Protein AF-0000000075416261 (afdb_homodimer)

Solvent-accessible surface area (backbone atoms only — not comparable to full-atom values): 32348 Å² total; per-residue (Å²): 136,83,80,77,80,77,76,77,76,79,74,80,74,79,80,67,82,67,72,79,66,88,50,68,46,87,37,44,44,43,69,75,92,77,68,68,46,73,50,72,40,63,25,55,95,66,36,44,30,29,34,42,36,33,53,49,78,76,33,46,28,42,35,48,34,44,34,78,58,42,29,42,69,74,46,44,66,59,70,69,29,65,66,53,38,72,66,22,11,41,36,34,37,20,54,70,18,21,61,80,13,37,59,70,81,54,58,84,69,37,43,52,66,46,49,8,41,30,50,50,34,53,50,52,65,66,51,69,78,50,96,49,54,34,30,42,35,14,27,25,53,12,27,50,29,51,52,41,25,49,69,76,35,73,85,61,85,64,55,30,38,36,42,34,46,45,53,54,47,56,86,57,64,79,72,52,68,64,24,59,69,25,40,54,45,59,44,34,69,46,22,40,53,9,47,55,54,48,58,62,39,30,42,57,62,72,58,10,71,65,42,46,20,28,49,44,12,34,34,58,49,43,38,64,31,40,49,44,35,80,72,55,84,54,76,40,58,68,61,54,42,68,56,81,53,48,31,39,37,43,37,30,67,45,22,69,73,50,59,65,68,57,50,53,51,54,54,64,52,34,87,69,47,48,78,47,72,39,72,85,20,8,50,38,45,61,72,72,38,37,69,61,42,53,50,52,51,52,55,54,60,71,70,100,139,83,79,78,79,75,77,78,77,79,74,80,73,78,81,66,83,67,72,80,66,87,52,69,43,88,35,45,43,44,68,74,91,76,67,67,44,72,50,72,39,65,24,55,96,66,36,44,29,30,34,41,35,32,52,51,78,75,32,46,30,42,35,49,34,44,34,80,58,43,29,42,72,74,46,43,67,60,70,70,29,67,64,54,38,72,66,22,11,40,34,33,36,21,52,69,18,21,62,81,12,37,59,70,81,54,57,85,68,37,43,52,65,46,50,8,40,30,51,51,34,53,51,54,64,67,51,68,79,49,96,50,53,35,30,43,33,14,26,24,54,12,27,50,28,49,51,41,24,50,69,76,36,73,84,59,84,62,54,29,39,35,42,33,46,45,53,54,49,56,85,57,64,79,70,51,67,62,25,58,69,25,40,55,44,61,45,34,70,47,22,40,52,9,47,54,54,48,58,61,40,29,42,57,60,72,56,10,71,66,43,48,20,26,49,44,13,35,33,58,49,44,38,63,33,39,48,44,35,80,72,57,84,55,77,38,60,69,62,55,43,66,57,81,52,49,33,38,38,42,36,31,68,46,23,69,73,50,60,66,68,55,50,52,51,53,53,64,52,34,88,69,47,47,78,46,73,40,74,84,22,8,52,37,45,62,71,73,38,37,69,61,44,51,50,52,51,49,54,54,58,71,71,100

Radius of gyration: 26.53 Å; Cα contacts (8 Å, |Δi|>4): 1275; chains: 2; bounding box: 46×125×59 Å

Foldseek 3Di:
DPPPPPPPPPPPPPPPPDPLPPDDFDDDPDDDPPAKDWDWWQFPPRWTKIKIKAADLQEEEEEEDDAQLAAQCLLRLQVPPPVNRHHHIYMYIGFAQFDPIHHDPDLVCAELLRLLRRVVRVLCVSPVPDDYAYEYEAAAVRVSSPLSNCVVCVVDDHAEYEYAQYFQWLPQQVQQPPLLVQCLDDDPVSNLVSVLSVLQQAWLDGDDPVVSVVSSVRSVSGDSSNSCNSVDGDHRLVVLLVDDHEYEYEAEPSARRDDPVRSVVSQVSYDRYHYDYDYRTYSCCCVSVVVVVSVVVVVVSVVD/DPPPPPPPPPPPPPPPPPPLPDDDFDDDPDDDPPAKDWDWWQFPPRWTKIKIKAADLQEEEEEEDDAQLAAQCLLRLQVPDPVNRHHHIYMYIGFAQFDPIHHDPDLVCAELLRLLRRVVRVLCVSPVPDDYAYEYEAAAVRVSSPLSNCVVCVVDDHAEYEYAQYFQWLPQQVQQPPLLVQCLDDDPVSNLVSVLSVLQQAWLDGDDPVVSVVSSVRSVSGDSSNSCNSVDGDHRLVVLLVDDHEYEYEAEPSASRDDPVRSVVSQVSYDRYHYDYHYRTYSCCCVSVVVVVSVVVCVVSVVD

Organism: Rhizophagus irregularis (strain DAOM 181602 / DAOM 197198 / MUCL 43194) (NCBI:txid747089)

Structure (mmCIF, N/CA/C/O backbone):
data_AF-0000000075416261-model_v1
#
loop_
_entity.id
_entity.type
_entity.pdbx_description
1 polymer 'Alpha/Beta hydrolase protein'
#
loop_
_atom_site.group_PDB
_atom_site.id
_atom_site.type_symbol
_atom_site.label_atom_id
_atom_site.label_alt_id
_atom_site.label_comp_id
_atom_site.label_asym_id
_atom_site.label_entity_id
_atom_site.label_seq_id
_atom_site.pdbx_PDB_ins_code
_atom_site.Cartn_x
_atom_site.Cartn_y
_atom_site.Cartn_z
_atom_site.occupancy
_atom_site.B_iso_or_equiv
_atom_site.auth_seq_id
_atom_site.auth_comp_id
_atom_site.auth_asym_id
_atom_site.auth_atom_id
_atom_site.pdbx_PDB_model_num
ATOM 1 N N . MET A 1 1 ? -9.945 -64.188 7.629 1 29.45 1 MET A N 1
ATOM 2 C CA . MET A 1 1 ? -9.664 -63.25 8.727 1 29.45 1 MET A CA 1
ATOM 3 C C . MET A 1 1 ? -8.5 -62.344 8.367 1 29.45 1 MET A C 1
ATOM 5 O O . MET A 1 1 ? -7.336 -62.688 8.578 1 29.45 1 MET A O 1
ATOM 9 N N . ASN A 1 2 ? -8.523 -61.594 7.219 1 24.92 2 ASN A N 1
ATOM 10 C CA . ASN A 1 2 ? -7.562 -60.75 6.52 1 24.92 2 ASN A CA 1
ATOM 11 C C . ASN A 1 2 ? -7.164 -59.562 7.359 1 24.92 2 ASN A C 1
ATOM 13 O O . ASN A 1 2 ? -8.008 -58.719 7.688 1 24.92 2 ASN A O 1
ATOM 17 N N . LEU A 1 3 ? -6.094 -59.625 8.234 1 29.92 3 LEU A N 1
ATOM 18 C CA . LEU A 1 3 ? -5.484 -58.625 9.094 1 29.92 3 LEU A CA 1
ATOM 19 C C . LEU A 1 3 ? -5.125 -57.375 8.305 1 29.92 3 LEU A C 1
ATOM 21 O O . LEU A 1 3 ? -4.328 -57.438 7.367 1 29.92 3 LEU A O 1
ATOM 25 N N . ILE A 1 4 ? -6.027 -56.406 8.195 1 34.44 4 ILE A N 1
ATOM 26 C CA . ILE A 1 4 ? -5.863 -55.062 7.656 1 34.44 4 ILE A CA 1
ATOM 27 C C . ILE A 1 4 ? -4.621 -54.406 8.266 1 34.44 4 ILE A C 1
ATOM 29 O O . ILE A 1 4 ? -4.543 -54.219 9.484 1 34.44 4 ILE A O 1
ATOM 33 N N . LYS A 1 5 ? -3.504 -54.562 7.664 1 36.97 5 LYS A N 1
ATOM 34 C CA . LYS A 1 5 ? -2.24 -53.906 7.988 1 36.97 5 LYS A CA 1
ATOM 35 C C . LYS A 1 5 ? -2.42 -52.406 8.094 1 36.97 5 LYS A C 1
ATOM 37 O O . LYS A 1 5 ? -2.695 -51.719 7.094 1 36.97 5 LYS A O 1
ATOM 42 N N . SER A 1 6 ? -2.926 -51.781 9.195 1 32.12 6 SER A N 1
ATOM 43 C CA . SER A 1 6 ? -2.979 -50.375 9.531 1 32.12 6 SER A CA 1
ATOM 44 C C . SER A 1 6 ? -1.604 -49.719 9.406 1 32.12 6 SER A C 1
ATOM 46 O O . SER A 1 6 ? -0.688 -50.062 10.164 1 32.12 6 SER A O 1
ATOM 48 N N . ILE A 1 7 ? -1.118 -49.469 8.242 1 31.2 7 ILE A N 1
ATOM 49 C CA . ILE A 1 7 ? 0.097 -48.688 8.07 1 31.2 7 ILE A CA 1
ATOM 50 C C . ILE A 1 7 ? -0.026 -47.375 8.836 1 31.2 7 ILE A C 1
ATOM 52 O O . ILE A 1 7 ? -0.906 -46.562 8.547 1 31.2 7 ILE A O 1
ATOM 56 N N . LEU A 1 8 ? 0.405 -47.281 10.07 1 30.8 8 LEU A N 1
ATOM 57 C CA . LEU A 1 8 ? 0.64 -46.094 10.875 1 30.8 8 LEU A CA 1
ATOM 58 C C . LEU A 1 8 ? 1.559 -45.125 10.148 1 30.8 8 LEU A C 1
ATOM 60 O O . LEU A 1 8 ? 2.734 -45.406 9.93 1 30.8 8 LEU A O 1
ATOM 64 N N . ILE A 1 9 ? 1.074 -44.406 9.164 1 30.81 9 ILE A N 1
ATOM 65 C CA . ILE A 1 9 ? 1.843 -43.312 8.602 1 30.81 9 ILE A CA 1
ATOM 66 C C . ILE A 1 9 ? 2.275 -42.375 9.711 1 30.81 9 ILE A C 1
ATOM 68 O O . ILE A 1 9 ? 1.435 -41.812 10.43 1 30.81 9 ILE A O 1
ATOM 72 N N . PHE A 1 10 ? 3.408 -42.531 10.312 1 32.06 10 PHE A N 1
ATOM 73 C CA . PHE A 1 10 ? 4.094 -41.594 11.219 1 32.06 10 PHE A CA 1
ATOM 74 C C . PHE A 1 10 ? 4.219 -40.219 10.594 1 32.06 10 PHE A C 1
ATOM 76 O O . PHE A 1 10 ? 4.992 -40.031 9.656 1 32.06 10 PHE A O 1
ATOM 83 N N . ILE A 1 11 ? 3.184 -39.5 10.625 1 33.56 11 ILE A N 1
ATOM 84 C CA . ILE A 1 11 ? 3.27 -38.062 10.297 1 33.56 11 ILE A CA 1
ATOM 85 C C . ILE A 1 11 ? 4.117 -37.344 11.336 1 33.56 11 ILE A C 1
ATOM 87 O O . ILE A 1 11 ? 3.74 -37.281 12.508 1 33.56 11 ILE A O 1
ATOM 91 N N . LEU A 1 12 ? 5.348 -37.375 11.203 1 32.06 12 LEU A N 1
ATOM 92 C CA . LEU A 1 12 ? 6.23 -36.531 12.016 1 32.06 12 LEU A CA 1
ATOM 93 C C . LEU A 1 12 ? 5.902 -35.062 11.836 1 32.06 12 LEU A C 1
ATOM 95 O O . LEU A 1 12 ? 6.227 -34.469 10.805 1 32.06 12 LEU A O 1
ATOM 99 N N . ALA A 1 13 ? 4.91 -34.656 12.523 1 34.19 13 ALA A N 1
ATOM 100 C CA . ALA A 1 13 ? 4.621 -33.219 12.594 1 34.19 13 ALA A CA 1
ATOM 101 C C . ALA A 1 13 ? 5.629 -32.5 13.492 1 34.19 13 ALA A C 1
ATOM 103 O O . ALA A 1 13 ? 5.691 -32.75 14.695 1 34.19 13 ALA A O 1
ATOM 104 N N . CYS A 1 14 ? 6.762 -32.125 13.094 1 33.88 14 CYS A N 1
ATOM 105 C CA . CYS A 1 14 ? 7.629 -31.219 13.836 1 33.88 14 CYS A CA 1
ATOM 106 C C . CYS A 1 14 ? 6.941 -29.875 14.086 1 33.88 14 CYS A C 1
ATOM 108 O O . CYS A 1 14 ? 6.633 -29.156 13.141 1 33.88 14 CYS A O 1
ATOM 110 N N . LEU A 1 15 ? 6.402 -29.766 15.305 1 35.34 15 LEU A N 1
ATOM 111 C CA . LEU A 1 15 ? 5.816 -28.516 15.781 1 35.34 15 LEU A CA 1
ATOM 112 C C . LEU A 1 15 ? 6.902 -27.484 16.078 1 35.34 15 LEU A C 1
ATOM 114 O O . LEU A 1 15 ? 7.578 -27.562 17.094 1 35.34 15 LEU A O 1
ATOM 118 N N . ASN A 1 16 ? 7.562 -26.953 15.195 1 33.19 16 ASN A N 1
ATOM 119 C CA . ASN A 1 16 ? 8.43 -25.812 15.477 1 33.19 16 ASN A CA 1
ATOM 120 C C . ASN A 1 16 ? 7.625 -24.562 15.812 1 33.19 16 ASN A C 1
ATOM 122 O O . ASN A 1 16 ? 6.809 -24.109 15.008 1 33.19 16 ASN A O 1
ATOM 126 N N . VAL A 1 17 ? 7.562 -24.328 17.109 1 36.84 17 VAL A N 1
ATOM 127 C CA . VAL A 1 17 ? 7.039 -23.047 17.578 1 36.84 17 VAL A CA 1
ATOM 128 C C . VAL A 1 17 ? 7.945 -21.922 17.094 1 36.84 17 VAL A C 1
ATOM 130 O O . VAL A 1 17 ? 9.086 -21.781 17.547 1 36.84 17 VAL A O 1
ATOM 133 N N . SER A 1 18 ? 7.91 -21.469 15.961 1 35.25 18 SER A N 1
ATOM 134 C CA . SER A 1 18 ? 8.711 -20.312 15.531 1 35.25 18 SER A CA 1
ATOM 135 C C . SER A 1 18 ? 8.125 -19.016 16.047 1 35.25 18 SER A C 1
ATOM 137 O O . SER A 1 18 ? 6.953 -18.719 15.805 1 35.25 18 SER A O 1
ATOM 139 N N . ALA A 1 19 ? 8.719 -18.469 17.141 1 39.69 19 ALA A N 1
ATOM 140 C CA . ALA A 1 19 ? 8.477 -17.047 17.406 1 39.69 19 ALA A CA 1
ATOM 141 C C . ALA A 1 19 ? 8.422 -16.25 16.109 1 39.69 19 ALA A C 1
ATOM 143 O O . ALA A 1 19 ? 9.305 -16.391 15.258 1 39.69 19 ALA A O 1
ATOM 144 N N . VAL A 1 20 ? 7.301 -15.828 15.898 1 45.62 20 VAL A N 1
ATOM 145 C CA . VAL A 1 20 ? 7.184 -14.953 14.734 1 45.62 20 VAL A CA 1
ATOM 146 C C . VAL A 1 20 ? 8.336 -13.953 14.727 1 45.62 20 VAL A C 1
ATOM 148 O O . VAL A 1 20 ? 8.438 -13.102 15.609 1 45.62 20 VAL A O 1
ATOM 151 N N . ILE A 1 21 ? 9.523 -14.359 14.312 1 48.69 21 ILE A N 1
ATOM 152 C CA . ILE A 1 21 ? 10.625 -13.43 14.086 1 48.69 21 ILE A CA 1
ATOM 153 C C . ILE A 1 21 ? 10.141 -12.258 13.227 1 48.69 21 ILE A C 1
ATOM 155 O O . ILE A 1 21 ? 9.445 -12.453 12.227 1 48.69 21 ILE A O 1
ATOM 159 N N . ALA A 1 22 ? 10.273 -11.078 13.805 1 53.5 22 ALA A N 1
ATOM 160 C CA . ALA A 1 22 ? 10.016 -9.82 13.109 1 53.5 22 ALA A CA 1
ATOM 161 C C . ALA A 1 22 ? 10.695 -9.797 11.742 1 53.5 22 ALA A C 1
ATOM 163 O O . ALA A 1 22 ? 11.906 -10.016 11.648 1 53.5 22 ALA A O 1
ATOM 164 N N . VAL A 1 23 ? 9.961 -10.086 10.695 1 64.69 23 VAL A N 1
ATOM 165 C CA . VAL A 1 23 ? 10.508 -10.023 9.336 1 64.69 23 VAL A CA 1
ATOM 166 C C . VAL A 1 23 ? 10.25 -8.641 8.742 1 64.69 23 VAL A C 1
ATOM 168 O O . VAL A 1 23 ? 9.141 -8.109 8.844 1 64.69 23 VAL A O 1
ATOM 171 N N . LYS A 1 24 ? 11.383 -7.906 8.484 1 73.88 24 LYS A N 1
ATOM 172 C CA . LYS A 1 24 ? 11.32 -6.668 7.715 1 73.88 24 LYS A CA 1
ATOM 173 C C . LYS A 1 24 ? 11.656 -6.914 6.25 1 73.88 24 LYS A C 1
ATOM 175 O O . LYS A 1 24 ? 12.555 -7.695 5.934 1 73.88 24 LYS A O 1
ATOM 180 N N . VAL A 1 25 ? 10.82 -6.414 5.43 1 70.81 25 VAL A N 1
ATOM 181 C CA . VAL A 1 25 ? 11.102 -6.438 4 1 70.81 25 VAL A CA 1
ATOM 182 C C . VAL A 1 25 ? 11.5 -5.043 3.525 1 70.81 25 VAL A C 1
ATOM 184 O O . VAL A 1 25 ? 10.883 -4.051 3.914 1 70.81 25 VAL A O 1
ATOM 187 N N . PRO A 1 26 ? 12.586 -4.969 2.85 1 69.88 26 PRO A N 1
ATOM 188 C CA . PRO A 1 26 ? 12.992 -3.65 2.355 1 69.88 26 PRO A CA 1
ATOM 189 C C . PRO A 1 26 ? 11.969 -3.035 1.399 1 69.88 26 PRO A C 1
ATOM 191 O O . PRO A 1 26 ? 11.367 -3.75 0.597 1 69.88 26 PRO A O 1
ATOM 194 N N . PHE A 1 27 ? 11.695 -1.777 1.65 1 77.69 27 PHE A N 1
ATOM 195 C CA . PHE A 1 27 ? 10.859 -1.023 0.725 1 77.69 27 PHE A CA 1
ATOM 196 C C . PHE A 1 27 ? 11.641 0.127 0.102 1 77.69 27 PHE A C 1
ATOM 198 O O . PHE A 1 27 ? 12.078 1.04 0.805 1 77.69 27 PHE A O 1
ATOM 205 N N . ASP A 1 28 ? 11.875 -0.008 -1.204 1 84.31 28 ASP A N 1
ATOM 206 C CA . ASP A 1 28 ? 12.617 1.021 -1.922 1 84.31 28 ASP A CA 1
ATOM 207 C C . ASP A 1 28 ? 11.711 2.189 -2.303 1 84.31 28 ASP A C 1
ATOM 209 O O . ASP A 1 28 ? 10.617 1.988 -2.832 1 84.31 28 ASP A O 1
ATOM 213 N N . VAL A 1 29 ? 12.195 3.354 -2.07 1 89.31 29 VAL A N 1
ATOM 214 C CA . VAL A 1 29 ? 11.438 4.547 -2.436 1 89.31 29 VAL A CA 1
ATOM 215 C C . VAL A 1 29 ? 11.406 4.695 -3.955 1 89.31 29 VAL A C 1
ATOM 217 O O . VAL A 1 29 ? 10.359 4.977 -4.539 1 89.31 29 VAL A O 1
ATOM 220 N N . TYR A 1 30 ? 12.578 4.469 -4.555 1 90.88 30 TYR A N 1
ATOM 221 C CA . TYR A 1 30 ? 12.711 4.504 -6.004 1 90.88 30 TYR A CA 1
ATOM 222 C C . TYR A 1 30 ? 13.008 3.115 -6.559 1 90.88 30 TYR A C 1
ATOM 224 O O . TYR A 1 30 ? 13.453 2.23 -5.824 1 90.88 30 TYR A O 1
ATOM 232 N N . PRO A 1 31 ? 12.68 2.91 -7.848 1 88.38 31 PRO A N 1
ATOM 233 C CA . PRO A 1 31 ? 13.031 1.609 -8.43 1 88.38 31 PRO A CA 1
ATOM 234 C C . PRO A 1 31 ? 14.492 1.235 -8.195 1 88.38 31 PRO A C 1
ATOM 236 O O . PRO A 1 31 ? 15.391 2.018 -8.516 1 88.38 31 PRO A O 1
ATOM 239 N N . PRO A 1 32 ? 14.68 0.056 -7.617 1 82.75 32 PRO A N 1
ATOM 240 C CA . PRO A 1 32 ? 16.047 -0.337 -7.293 1 82.75 32 PRO A CA 1
ATOM 241 C C . PRO A 1 32 ? 16.859 -0.722 -8.531 1 82.75 32 PRO A C 1
ATOM 243 O O . PRO A 1 32 ? 16.297 -1.177 -9.523 1 82.75 32 PRO A O 1
ATOM 246 N N . ASN A 1 33 ? 18.125 -0.409 -8.438 1 87.75 33 ASN A N 1
ATOM 247 C CA . ASN A 1 33 ? 19.062 -0.972 -9.414 1 87.75 33 ASN A CA 1
ATOM 248 C C . ASN A 1 33 ? 19.656 -2.285 -8.914 1 87.75 33 ASN A C 1
ATOM 250 O O . ASN A 1 33 ? 20.844 -2.346 -8.586 1 87.75 33 ASN A O 1
ATOM 254 N N . ASP A 1 34 ? 18.859 -3.318 -8.969 1 89.31 34 ASP A N 1
ATOM 255 C CA . ASP A 1 34 ? 19.266 -4.559 -8.312 1 89.31 34 ASP A CA 1
ATOM 256 C C . ASP A 1 34 ? 19.406 -5.695 -9.328 1 89.31 34 ASP A C 1
ATOM 258 O O . ASP A 1 34 ? 19.375 -6.871 -8.953 1 89.31 34 ASP A O 1
ATOM 262 N N . GLY A 1 35 ? 19.422 -5.316 -10.586 1 93.44 35 GLY A N 1
ATOM 263 C CA . GLY A 1 35 ? 19.578 -6.32 -11.625 1 93.44 35 GLY A CA 1
ATOM 264 C C . GLY A 1 35 ? 18.266 -6.801 -12.195 1 93.44 35 GLY A C 1
ATOM 265 O O . GLY A 1 35 ? 18.234 -7.621 -13.117 1 93.44 35 GLY A O 1
ATOM 266 N N . THR A 1 36 ? 17.188 -6.281 -11.711 1 95.75 36 THR A N 1
ATOM 267 C CA . THR A 1 36 ? 15.883 -6.645 -12.25 1 95.75 36 THR A CA 1
ATOM 268 C C . THR A 1 36 ? 15.719 -6.125 -13.68 1 95.75 36 THR A C 1
ATOM 270 O O . THR A 1 36 ? 15.969 -4.945 -13.945 1 95.75 36 THR A O 1
ATOM 273 N N . LYS A 1 37 ? 15.422 -6.996 -14.547 1 96.38 37 LYS A N 1
ATOM 274 C CA . LYS A 1 37 ? 15.016 -6.637 -15.898 1 96.38 37 LYS A CA 1
ATOM 275 C C . LYS A 1 37 ? 13.5 -6.703 -16.062 1 96.38 37 LYS A C 1
ATOM 277 O O . LYS A 1 37 ? 12.875 -7.711 -15.719 1 96.38 37 LYS A O 1
ATOM 282 N N . SER A 1 38 ? 12.961 -5.676 -16.578 1 97.44 38 SER A N 1
ATOM 283 C CA . SER A 1 38 ? 11.516 -5.617 -16.781 1 97.44 38 SER A CA 1
ATOM 284 C C . SER A 1 38 ? 11.164 -5.438 -18.25 1 97.44 38 SER A C 1
ATOM 286 O O . SER A 1 38 ? 11.852 -4.719 -18.969 1 97.44 38 SER A O 1
ATOM 288 N N . TYR A 1 39 ? 10.133 -6.113 -18.672 1 98 39 TYR A N 1
ATOM 289 C CA . TYR A 1 39 ? 9.695 -6.008 -20.047 1 98 39 TYR A CA 1
ATOM 290 C C . TYR A 1 39 ? 8.25 -6.473 -20.203 1 98 39 TYR A C 1
ATOM 292 O O . TYR A 1 39 ? 7.645 -6.965 -19.25 1 98 39 TYR A O 1
ATOM 300 N N . TYR A 1 40 ? 7.676 -6.27 -21.328 1 98.56 40 TYR A N 1
ATOM 301 C CA . TYR A 1 40 ? 6.34 -6.746 -21.672 1 98.56 40 TYR A CA 1
ATOM 302 C C . TYR A 1 40 ? 6.406 -7.934 -22.609 1 98.56 40 TYR A C 1
ATOM 304 O O . TYR A 1 40 ? 7.273 -7.992 -23.484 1 98.56 40 TYR A O 1
ATOM 312 N N . VAL A 1 41 ? 5.547 -8.852 -22.438 1 98.25 41 VAL A N 1
ATOM 313 C CA . VAL A 1 41 ? 5.32 -9.953 -23.359 1 98.25 41 VAL A CA 1
ATOM 314 C C . VAL A 1 41 ? 3.895 -9.883 -23.906 1 98.25 41 VAL A C 1
ATOM 316 O O . VAL A 1 41 ? 2.979 -9.438 -23.219 1 98.25 41 VAL A O 1
ATOM 319 N N . LYS A 1 42 ? 3.746 -10.297 -25.156 1 98.31 42 LYS A N 1
ATOM 320 C CA . LYS A 1 42 ? 2.41 -10.344 -25.734 1 98.31 42 LYS A CA 1
ATOM 321 C C . LYS A 1 42 ? 1.656 -11.594 -25.297 1 98.31 42 LYS A C 1
ATOM 323 O O . LYS A 1 42 ? 2.035 -12.711 -25.656 1 98.31 42 LYS A O 1
ATOM 328 N N . GLY A 1 43 ? 0.665 -11.344 -24.5 1 98 43 GLY A N 1
ATOM 329 C CA . GLY A 1 43 ? -0.176 -12.445 -24.062 1 98 43 GLY A CA 1
ATOM 330 C C . GLY A 1 43 ? -1.304 -12.766 -25.031 1 98 43 GLY A C 1
ATOM 331 O O . GLY A 1 43 ? -1.209 -12.461 -26.219 1 98 43 GLY A O 1
ATOM 332 N N . GLU A 1 44 ? -2.27 -13.438 -24.453 1 97.06 44 GLU A N 1
ATOM 333 C CA . GLU A 1 44 ? -3.422 -13.828 -25.266 1 97.06 44 GLU A CA 1
ATOM 334 C C . GLU A 1 44 ? -4.164 -12.602 -25.797 1 97.06 44 GLU A C 1
ATOM 336 O O . GLU A 1 44 ? -4.344 -11.617 -25.062 1 97.06 44 GLU A O 1
ATOM 341 N N . ASN A 1 45 ? -4.527 -12.656 -27.125 1 96.44 45 ASN A N 1
ATOM 342 C CA . ASN A 1 45 ? -5.273 -11.609 -27.812 1 96.44 45 ASN A CA 1
ATOM 343 C C . ASN A 1 45 ? -4.512 -10.289 -27.812 1 96.44 45 ASN A C 1
ATOM 345 O O . ASN A 1 45 ? -5.121 -9.219 -27.75 1 96.44 45 ASN A O 1
ATOM 349 N N . GLY A 1 46 ? -3.244 -10.328 -27.625 1 96.69 46 GLY A N 1
ATOM 350 C CA . GLY A 1 46 ? -2.404 -9.156 -27.812 1 96.69 46 GLY A CA 1
ATOM 351 C C . GLY A 1 46 ? -2.236 -8.344 -26.547 1 96.69 46 GLY A C 1
ATOM 352 O O . GLY A 1 46 ? -1.621 -7.273 -26.562 1 96.69 46 GLY A O 1
ATOM 353 N N . VAL A 1 47 ? -2.729 -8.805 -25.5 1 97.56 47 VAL A N 1
ATOM 354 C CA . VAL A 1 47 ? -2.615 -8.102 -24.234 1 97.56 47 VAL A CA 1
ATOM 355 C C . VAL A 1 47 ? -1.153 -8.062 -23.797 1 97.56 47 VAL A C 1
ATOM 357 O O . VAL A 1 47 ? -0.439 -9.062 -23.891 1 97.56 47 VAL A O 1
ATOM 360 N N . LYS A 1 48 ? -0.697 -6.859 -23.328 1 98.62 48 LYS A N 1
ATOM 361 C CA . LYS A 1 48 ? 0.67 -6.738 -22.828 1 98.62 48 LYS A CA 1
ATOM 362 C C . LYS A 1 48 ? 0.768 -7.188 -21.375 1 98.62 48 LYS A C 1
ATOM 364 O O . LYS A 1 48 ? 0.111 -6.617 -20.5 1 98.62 48 LYS A O 1
ATOM 369 N N . ILE A 1 49 ? 1.581 -8.172 -21.125 1 98.88 49 ILE A N 1
ATOM 370 C CA . ILE A 1 49 ? 1.823 -8.719 -19.781 1 98.88 49 ILE A CA 1
ATOM 371 C C . ILE A 1 49 ? 3.174 -8.227 -19.266 1 98.88 49 ILE A C 1
ATOM 373 O O . ILE A 1 49 ? 4.203 -8.43 -19.922 1 98.88 49 ILE A O 1
ATOM 377 N N . PHE A 1 50 ? 3.18 -7.598 -18.094 1 98.88 50 PHE A N 1
ATOM 378 C CA . PHE A 1 50 ? 4.398 -7.039 -17.516 1 98.88 50 PHE A CA 1
ATOM 379 C C . PHE A 1 50 ? 5.16 -8.102 -16.734 1 98.88 50 PHE A C 1
ATOM 381 O O . PHE A 1 50 ? 4.602 -8.742 -15.844 1 98.88 50 PHE A O 1
ATOM 388 N N . VAL A 1 51 ? 6.488 -8.242 -17.047 1 98.69 51 VAL A N 1
ATOM 389 C CA . VAL A 1 51 ? 7.309 -9.32 -16.5 1 98.69 51 VAL A CA 1
ATOM 390 C C . VAL A 1 51 ? 8.586 -8.742 -15.891 1 98.69 51 VAL A C 1
ATOM 392 O O . VAL A 1 51 ? 9.18 -7.82 -16.453 1 98.69 51 VAL A O 1
ATOM 395 N N . ASP A 1 52 ? 8.922 -9.266 -14.695 1 98.06 52 ASP A N 1
ATOM 396 C CA . ASP A 1 52 ? 10.234 -9.039 -14.109 1 98.06 52 ASP A CA 1
ATOM 397 C C . ASP A 1 52 ? 11.086 -10.305 -14.148 1 98.06 52 ASP A C 1
ATOM 399 O O . ASP A 1 52 ? 10.57 -11.406 -13.93 1 98.06 52 ASP A O 1
ATOM 403 N N . GLU A 1 53 ? 12.344 -10.148 -14.375 1 96.62 53 GLU A N 1
ATOM 404 C CA . GLU A 1 53 ? 13.312 -11.234 -14.328 1 96.62 53 GLU A CA 1
ATOM 405 C C . GLU A 1 53 ? 14.57 -10.82 -13.57 1 96.62 53 GLU A C 1
ATOM 407 O O . GLU A 1 53 ? 15 -9.672 -13.648 1 96.62 53 GLU A O 1
ATOM 412 N N . LYS A 1 54 ? 15.086 -11.766 -12.906 1 96.06 54 LYS A N 1
ATOM 413 C CA . LYS A 1 54 ? 16.297 -11.492 -12.133 1 96.06 54 LYS A CA 1
ATOM 414 C C . LYS A 1 54 ? 17.109 -12.766 -11.914 1 96.06 54 LYS A C 1
ATOM 416 O O . LYS A 1 54 ? 16.547 -13.867 -11.945 1 96.06 54 LYS A O 1
ATOM 421 N N . GLY A 1 55 ? 18.438 -12.625 -11.688 1 95.38 55 GLY A N 1
ATOM 422 C CA . GLY A 1 55 ? 19.312 -13.773 -11.508 1 95.38 55 GLY A CA 1
ATOM 423 C C . GLY A 1 55 ? 19.859 -14.312 -12.82 1 95.38 55 GLY A C 1
ATOM 424 O O . GLY A 1 55 ? 19.625 -13.734 -13.883 1 95.38 55 GLY A O 1
ATOM 425 N N . ASP A 1 56 ? 20.688 -15.367 -12.766 1 94.38 56 ASP A N 1
ATOM 426 C CA . ASP A 1 56 ? 21.344 -15.984 -13.914 1 94.38 56 ASP A CA 1
ATOM 427 C C . ASP A 1 56 ? 20.344 -16.766 -14.758 1 94.38 56 ASP A C 1
ATOM 429 O O . ASP A 1 56 ? 19.812 -17.797 -14.32 1 94.38 56 ASP A O 1
ATOM 433 N N . PRO A 1 57 ? 20.125 -16.359 -15.969 1 93.5 57 PRO A N 1
ATOM 434 C CA . PRO A 1 57 ? 19.094 -17 -16.797 1 93.5 57 PRO A CA 1
ATOM 435 C C . PRO A 1 57 ? 19.469 -18.422 -17.219 1 93.5 57 PRO A C 1
ATOM 437 O O . PRO A 1 57 ? 18.641 -19.125 -17.797 1 93.5 57 PRO A O 1
ATOM 440 N N . THR A 1 58 ? 20.656 -18.828 -16.953 1 93.06 58 THR A N 1
ATOM 441 C CA . THR A 1 58 ? 21.062 -20.172 -17.297 1 93.06 58 THR A CA 1
ATOM 442 C C . THR A 1 58 ? 20.766 -21.156 -16.172 1 93.06 58 THR A C 1
ATOM 444 O O . THR A 1 58 ? 20.812 -22.359 -16.359 1 93.06 58 THR A O 1
ATOM 447 N N . LYS A 1 59 ? 20.438 -20.609 -15.078 1 94.94 59 LYS A N 1
ATOM 448 C CA . LYS A 1 59 ? 20.094 -21.453 -13.93 1 94.94 59 LYS A CA 1
ATOM 449 C C . LYS A 1 59 ? 18.609 -21.828 -13.945 1 94.94 59 LYS A C 1
ATOM 451 O O . LYS A 1 59 ? 17.844 -21.328 -14.781 1 94.94 59 LYS A O 1
ATOM 456 N N . THR A 1 60 ? 18.25 -22.781 -13.039 1 96.69 60 THR A N 1
ATOM 457 C CA . THR A 1 60 ? 16.859 -23.172 -12.914 1 96.69 60 THR A CA 1
ATOM 458 C C . THR A 1 60 ? 15.969 -21.953 -12.688 1 96.69 60 THR A C 1
ATOM 460 O O . THR A 1 60 ? 16.297 -21.094 -11.875 1 96.69 60 THR A O 1
ATOM 463 N N . THR A 1 61 ? 14.875 -21.859 -13.453 1 97.38 61 THR A N 1
ATOM 464 C CA . THR A 1 61 ? 13.938 -20.75 -13.32 1 97.38 61 THR A CA 1
ATOM 465 C C . THR A 1 61 ? 12.844 -21.078 -12.312 1 97.38 61 THR A C 1
ATOM 467 O O . THR A 1 61 ? 12.281 -22.188 -12.328 1 97.38 61 THR A O 1
ATOM 470 N N . ILE A 1 62 ? 12.641 -20.219 -11.406 1 98.62 62 ILE A N 1
ATOM 471 C CA . ILE A 1 62 ? 11.445 -20.219 -10.578 1 98.62 62 ILE A CA 1
ATOM 472 C C . ILE A 1 62 ? 10.492 -19.109 -11.047 1 98.62 62 ILE A C 1
ATOM 474 O O . ILE A 1 62 ? 10.844 -17.938 -11.023 1 98.62 62 ILE A O 1
ATOM 478 N N . LEU A 1 63 ? 9.328 -19.484 -11.508 1 98.75 63 LEU A N 1
ATOM 479 C CA . LEU A 1 63 ? 8.344 -18.531 -12.008 1 98.75 63 LEU A CA 1
ATOM 480 C C . LEU A 1 63 ? 7.152 -18.438 -11.062 1 98.75 63 LEU A C 1
ATOM 482 O O . LEU A 1 63 ? 6.496 -19.438 -10.781 1 98.75 63 LEU A O 1
ATOM 486 N N . PHE A 1 64 ? 6.859 -17.188 -10.625 1 98.94 64 PHE A N 1
ATOM 487 C CA . PHE A 1 64 ? 5.875 -16.953 -9.578 1 98.94 64 PHE A CA 1
ATOM 488 C C . PHE A 1 64 ? 4.555 -16.469 -10.172 1 98.94 64 PHE A C 1
ATOM 490 O O . PHE A 1 64 ? 4.512 -15.461 -10.875 1 98.94 64 PHE A O 1
ATOM 497 N N . SER A 1 65 ? 3.48 -17.188 -9.898 1 98.88 65 SER A N 1
ATOM 498 C CA . SER A 1 65 ? 2.113 -16.75 -10.156 1 98.88 65 SER A CA 1
ATOM 499 C C . SER A 1 65 ? 1.409 -16.344 -8.867 1 98.88 65 SER A C 1
ATOM 501 O O . SER A 1 65 ? 1.287 -17.141 -7.938 1 98.88 65 SER A O 1
ATOM 503 N N . SER A 1 66 ? 0.833 -15.195 -8.812 1 98.69 66 SER A N 1
ATOM 504 C CA . SER A 1 66 ? 0.394 -14.547 -7.582 1 98.69 66 SER A CA 1
ATOM 505 C C . SER A 1 66 ? -1.02 -14.984 -7.207 1 98.69 66 SER A C 1
ATOM 507 O O . SER A 1 66 ? -1.703 -15.641 -7.992 1 98.69 66 SER A O 1
ATOM 509 N N . ALA A 1 67 ? -1.34 -14.617 -5.992 1 98.19 67 ALA A N 1
ATOM 510 C CA . ALA A 1 67 ? -2.701 -14.82 -5.508 1 98.19 67 ALA A CA 1
ATOM 511 C C . ALA A 1 67 ? -3.658 -13.789 -6.102 1 98.19 67 ALA A C 1
ATOM 513 O O . ALA A 1 67 ? -3.225 -12.812 -6.719 1 98.19 67 ALA A O 1
ATOM 514 N N . PHE A 1 68 ? -4.969 -14.031 -5.918 1 96.62 68 PHE A N 1
ATOM 515 C CA . PHE A 1 68 ? -6.016 -13.102 -6.328 1 96.62 68 PHE A CA 1
ATOM 516 C C . PHE A 1 68 ? -5.789 -11.727 -5.707 1 96.62 68 PHE A C 1
ATOM 518 O O . PHE A 1 68 ? -5.535 -11.617 -4.504 1 96.62 68 PHE A O 1
ATOM 525 N N . LEU A 1 69 ? -5.773 -10.672 -6.551 1 97.81 69 LEU A N 1
ATOM 526 C CA . LEU A 1 69 ? -5.688 -9.266 -6.172 1 97.81 69 LEU A CA 1
ATOM 527 C C . LEU A 1 69 ? -4.262 -8.906 -5.758 1 97.81 69 LEU A C 1
ATOM 529 O O . LEU A 1 69 ? -4.031 -7.84 -5.18 1 97.81 69 LEU A O 1
ATOM 533 N N . HIS A 1 70 ? -3.312 -9.797 -5.945 1 98.25 70 HIS A N 1
ATOM 534 C CA . HIS A 1 70 ? -1.901 -9.562 -5.66 1 98.25 70 HIS A CA 1
ATOM 535 C C . HIS A 1 70 ? -1.095 -9.43 -6.949 1 98.25 70 HIS A C 1
ATOM 537 O O . HIS A 1 70 ? -1.188 -10.281 -7.836 1 98.25 70 HIS A O 1
ATOM 543 N N . SER A 1 71 ? -0.3 -8.367 -7.039 1 97.69 71 SER A N 1
ATOM 544 C CA . SER A 1 71 ? 0.574 -8.188 -8.195 1 97.69 71 SER A CA 1
ATOM 545 C C . SER A 1 71 ? 1.892 -8.938 -8.016 1 97.69 71 SER A C 1
ATOM 547 O O . SER A 1 71 ? 2.109 -9.586 -6.984 1 97.69 71 SER A O 1
ATOM 549 N N . ARG A 1 72 ? 2.76 -8.727 -8.984 1 97.88 72 ARG A N 1
ATOM 550 C CA . ARG A 1 72 ? 4.059 -9.398 -8.992 1 97.88 72 ARG A CA 1
ATOM 551 C C . ARG A 1 72 ? 4.898 -8.961 -7.793 1 97.88 72 ARG A C 1
ATOM 553 O O . ARG A 1 72 ? 5.699 -9.742 -7.273 1 97.88 72 ARG A O 1
ATOM 560 N N . THR A 1 73 ? 4.672 -7.746 -7.305 1 95.44 73 THR A N 1
ATOM 561 C CA . THR A 1 73 ? 5.527 -7.203 -6.258 1 95.44 73 THR A CA 1
ATOM 562 C C . THR A 1 73 ? 5.262 -7.902 -4.926 1 95.44 73 THR A C 1
ATOM 564 O O . THR A 1 73 ? 6.059 -7.797 -3.992 1 95.44 73 THR A O 1
ATOM 567 N N . THR A 1 74 ? 4.164 -8.672 -4.875 1 95.81 74 THR A N 1
ATOM 568 C CA . THR A 1 74 ? 3.846 -9.344 -3.621 1 95.81 74 THR A CA 1
ATOM 569 C C . THR A 1 74 ? 4.789 -10.523 -3.381 1 95.81 74 THR A C 1
ATOM 571 O O . THR A 1 74 ? 4.816 -11.094 -2.289 1 95.81 74 THR A O 1
ATOM 574 N N . TRP A 1 75 ? 5.625 -10.828 -4.32 1 96.88 75 TRP A N 1
ATOM 575 C CA . TRP A 1 75 ? 6.664 -11.844 -4.156 1 96.88 75 TRP A CA 1
ATOM 576 C C . TRP A 1 75 ? 7.977 -11.203 -3.705 1 96.88 75 TRP A C 1
ATOM 578 O O . TRP A 1 75 ? 9.031 -11.844 -3.76 1 96.88 75 TRP A O 1
ATOM 588 N N . ASP A 1 76 ? 7.973 -9.984 -3.201 1 93.31 76 ASP A N 1
ATOM 589 C CA . ASP A 1 76 ? 9.164 -9.219 -2.834 1 93.31 76 ASP A CA 1
ATOM 590 C C . ASP A 1 76 ? 10.008 -9.984 -1.818 1 93.31 76 ASP A C 1
ATOM 592 O O . ASP A 1 76 ? 11.242 -9.969 -1.899 1 93.31 76 ASP A O 1
ATOM 596 N N . PRO A 1 77 ? 9.422 -10.688 -0.841 1 93.62 77 PRO A N 1
ATOM 597 C CA . PRO A 1 77 ? 10.266 -11.414 0.107 1 93.62 77 PRO A CA 1
ATOM 598 C C . PRO A 1 77 ? 11.156 -12.453 -0.574 1 93.62 77 PRO A C 1
ATOM 600 O O . PRO A 1 77 ? 12.258 -12.734 -0.1 1 93.62 77 PRO A O 1
ATOM 603 N N . GLN A 1 78 ? 10.688 -13.031 -1.614 1 95.94 78 GLN A N 1
ATOM 604 C CA . GLN A 1 78 ? 11.469 -13.977 -2.408 1 95.94 78 GLN A CA 1
ATOM 605 C C . GLN A 1 78 ? 12.359 -13.25 -3.41 1 95.94 78 GLN A C 1
ATOM 607 O O . GLN A 1 78 ? 13.523 -13.617 -3.602 1 95.94 78 GLN A O 1
ATOM 612 N N . TRP A 1 79 ? 11.875 -12.188 -3.982 1 94.81 79 TRP A N 1
ATOM 613 C CA . TRP A 1 79 ? 12.539 -11.469 -5.066 1 94.81 79 TRP A CA 1
ATOM 614 C C . TRP A 1 79 ? 13.82 -10.812 -4.578 1 94.81 79 TRP A C 1
ATOM 616 O O . TRP A 1 79 ? 14.797 -10.703 -5.332 1 94.81 79 TRP A O 1
ATOM 626 N N . PHE A 1 80 ? 13.836 -10.43 -3.334 1 90.81 80 PHE A N 1
ATOM 627 C CA . PHE A 1 80 ? 14.984 -9.695 -2.816 1 90.81 80 PHE A CA 1
ATOM 628 C C . PHE A 1 80 ? 15.836 -10.578 -1.913 1 90.81 80 PHE A C 1
ATOM 630 O O . PHE A 1 80 ? 16.75 -10.094 -1.253 1 90.81 80 PHE A O 1
ATOM 637 N N . ASP A 1 81 ? 15.484 -11.828 -1.818 1 93.81 81 ASP A N 1
ATOM 638 C CA . ASP A 1 81 ? 16.312 -12.758 -1.064 1 93.81 81 ASP A CA 1
ATOM 639 C C . ASP A 1 81 ? 17.641 -13.008 -1.78 1 93.81 81 ASP A C 1
ATOM 641 O O . ASP A 1 81 ? 17.656 -13.508 -2.908 1 93.81 81 ASP A O 1
ATOM 645 N N . PRO A 1 82 ? 18.75 -12.703 -1.128 1 93.81 82 PRO A N 1
ATOM 646 C CA . PRO A 1 82 ? 20.047 -12.805 -1.819 1 93.81 82 PRO A CA 1
ATOM 647 C C . PRO A 1 82 ? 20.391 -14.242 -2.197 1 93.81 82 PRO A C 1
ATOM 649 O O . PRO A 1 82 ? 21.016 -14.477 -3.236 1 93.81 82 PRO A O 1
ATOM 652 N N . GLU A 1 83 ? 20.031 -15.203 -1.407 1 96.69 83 GLU A N 1
ATOM 653 C CA . GLU A 1 83 ? 20.344 -16.594 -1.707 1 96.69 83 GLU A CA 1
ATOM 654 C C . GLU A 1 83 ? 19.547 -17.094 -2.9 1 96.69 83 GLU A C 1
ATOM 656 O O . GLU A 1 83 ? 20.078 -17.812 -3.762 1 96.69 83 GLU A O 1
ATOM 661 N N . LEU A 1 84 ? 18.281 -16.75 -2.947 1 97 84 LEU A N 1
ATOM 662 C CA . LEU A 1 84 ? 17.453 -17.109 -4.09 1 97 84 LEU A CA 1
ATOM 663 C C . LEU A 1 84 ? 18.016 -16.516 -5.379 1 97 84 LEU A C 1
ATOM 665 O O . LEU A 1 84 ? 18.094 -17.203 -6.402 1 97 84 LEU A O 1
ATOM 669 N N . ASN A 1 85 ? 18.438 -15.289 -5.285 1 95.75 85 ASN A N 1
ATOM 670 C CA . ASN A 1 85 ? 18.938 -14.586 -6.461 1 95.75 85 ASN A CA 1
ATOM 671 C C . ASN A 1 85 ? 20.266 -15.172 -6.945 1 95.75 85 ASN A C 1
ATOM 673 O O . ASN A 1 85 ? 20.562 -15.133 -8.141 1 95.75 85 ASN A O 1
ATOM 677 N N . LYS A 1 86 ? 21 -15.656 -6.035 1 96.81 86 LYS A N 1
ATOM 678 C CA . LYS A 1 86 ? 22.281 -16.25 -6.379 1 96.81 86 LYS A CA 1
ATOM 679 C C . LYS A 1 86 ? 22.094 -17.625 -7.012 1 96.81 86 LYS A C 1
ATOM 681 O O . LYS A 1 86 ? 22.812 -18 -7.945 1 96.81 86 LYS A O 1
ATOM 686 N N . LYS A 1 87 ? 21.125 -18.359 -6.637 1 97.5 87 LYS A N 1
ATOM 687 C CA . LYS A 1 87 ? 21.016 -19.766 -6.969 1 97.5 87 LYS A CA 1
ATOM 688 C C . LYS A 1 87 ? 20.094 -19.984 -8.164 1 97.5 87 LYS A C 1
ATOM 690 O O . LYS A 1 87 ? 20.203 -21 -8.867 1 97.5 87 LYS A O 1
ATOM 695 N N . PHE A 1 88 ? 19.203 -19.047 -8.383 1 97.81 88 PHE A N 1
ATOM 696 C CA . PHE A 1 88 ? 18.141 -19.328 -9.344 1 97.81 88 PHE A CA 1
ATOM 697 C C . PHE A 1 88 ? 17.891 -18.125 -10.242 1 97.81 88 PHE A C 1
ATOM 699 O O . PHE A 1 88 ? 18.344 -17.016 -9.945 1 97.81 88 PHE A O 1
ATOM 706 N N . HIS A 1 89 ? 17.297 -18.375 -11.375 1 96.81 89 HIS A N 1
ATOM 707 C CA . HIS A 1 89 ? 16.656 -17.391 -12.234 1 96.81 89 HIS A CA 1
ATOM 708 C C . HIS A 1 89 ? 15.211 -17.141 -11.805 1 96.81 89 HIS A C 1
ATOM 710 O O . HIS A 1 89 ? 14.383 -18.062 -11.844 1 96.81 89 HIS A O 1
ATOM 716 N N . LEU A 1 90 ? 14.883 -15.969 -11.352 1 98.31 90 LEU A N 1
ATOM 717 C CA . LEU A 1 90 ? 13.547 -15.664 -10.852 1 98.31 90 LEU A CA 1
ATOM 718 C C . LEU A 1 90 ? 12.742 -14.883 -11.883 1 98.31 90 LEU A C 1
ATOM 720 O O . LEU A 1 90 ? 13.273 -13.984 -12.539 1 98.31 90 LEU A O 1
ATOM 724 N N . VAL A 1 91 ? 11.484 -15.25 -12.062 1 98.5 91 VAL A N 1
ATOM 725 C CA . VAL A 1 91 ? 10.562 -14.555 -12.961 1 98.5 91 VAL A CA 1
ATOM 726 C C . VAL A 1 91 ? 9.227 -14.336 -12.258 1 98.5 91 VAL A C 1
ATOM 728 O O . VAL A 1 91 ? 8.727 -15.219 -11.562 1 98.5 91 VAL A O 1
ATOM 731 N N . ARG A 1 92 ? 8.68 -13.195 -12.32 1 98.69 92 ARG A N 1
ATOM 732 C CA . ARG A 1 92 ? 7.336 -12.867 -11.844 1 98.69 92 ARG A CA 1
ATOM 733 C C . ARG A 1 92 ? 6.621 -11.945 -12.828 1 98.69 92 ARG A C 1
ATOM 735 O O . ARG A 1 92 ? 7.254 -11.336 -13.688 1 98.69 92 ARG A O 1
ATOM 742 N N . TYR A 1 93 ? 5.324 -11.859 -12.773 1 98.81 93 TYR A N 1
ATOM 743 C CA . TYR A 1 93 ? 4.57 -11.086 -13.75 1 98.81 93 TYR A CA 1
ATOM 744 C C . TYR A 1 93 ? 3.238 -10.625 -13.172 1 98.81 93 TYR A C 1
ATOM 746 O O . TYR A 1 93 ? 2.785 -11.148 -12.148 1 98.81 93 TYR A O 1
ATOM 754 N N . ASP A 1 94 ? 2.674 -9.633 -13.734 1 98.81 94 ASP A N 1
ATOM 755 C CA . ASP A 1 94 ? 1.333 -9.164 -13.398 1 98.81 94 ASP A CA 1
ATOM 756 C C . ASP A 1 94 ? 0.282 -9.828 -14.289 1 98.81 94 ASP A C 1
ATOM 758 O O . ASP A 1 94 ? 0.454 -9.914 -15.508 1 98.81 94 ASP A O 1
ATOM 762 N N . TYR A 1 95 ? -0.804 -10.289 -13.672 1 98.56 95 TYR A N 1
ATOM 763 C CA . TYR A 1 95 ? -1.924 -10.797 -14.461 1 98.56 95 TYR A CA 1
ATOM 764 C C . TYR A 1 95 ? -2.551 -9.68 -15.297 1 98.56 95 TYR A C 1
ATOM 766 O O . TYR A 1 95 ? -2.486 -8.508 -14.922 1 98.56 95 TYR A O 1
ATOM 774 N N . ARG A 1 96 ? -3.135 -10.07 -16.484 1 98.31 96 ARG A N 1
ATOM 775 C CA . ARG A 1 96 ? -4.062 -9.133 -17.109 1 98.31 96 ARG A CA 1
ATOM 776 C C . ARG A 1 96 ? -5.062 -8.594 -16.094 1 98.31 96 ARG A C 1
ATOM 778 O O . ARG A 1 96 ? -5.535 -9.328 -15.227 1 98.31 96 ARG A O 1
ATOM 785 N N . GLY A 1 97 ? -5.285 -7.219 -16.234 1 97.19 97 GLY A N 1
ATOM 786 C CA . GLY A 1 97 ? -6.254 -6.598 -15.352 1 97.19 97 GLY A CA 1
ATOM 787 C C . GLY A 1 97 ? -5.66 -6.16 -14.031 1 97.19 97 GLY A C 1
ATOM 788 O O . GLY A 1 97 ? -6.359 -5.594 -13.188 1 97.19 97 GLY A O 1
ATOM 789 N N . LEU A 1 98 ? -4.344 -6.309 -13.859 1 96.75 98 LEU A N 1
ATOM 790 C CA . LEU A 1 98 ? -3.711 -6.008 -12.578 1 96.75 98 LEU A CA 1
ATOM 791 C C . LEU A 1 98 ? -2.326 -5.406 -12.789 1 96.75 98 LEU A C 1
ATOM 793 O O . LEU A 1 98 ? -1.618 -5.777 -13.727 1 96.75 98 LEU A O 1
ATOM 797 N N . GLY A 1 99 ? -1.898 -4.543 -11.836 1 96.81 99 GLY A N 1
ATOM 798 C CA . GLY A 1 99 ? -0.556 -3.982 -11.859 1 96.81 99 GLY A CA 1
ATOM 799 C C . GLY A 1 99 ? -0.258 -3.211 -13.133 1 96.81 99 GLY A C 1
ATOM 800 O O . GLY A 1 99 ? -1.018 -2.32 -13.516 1 96.81 99 GLY A O 1
ATOM 801 N N . ARG A 1 100 ? 0.853 -3.59 -13.797 1 97.56 100 ARG A N 1
ATOM 802 C CA . ARG A 1 100 ? 1.294 -2.844 -14.969 1 97.56 100 ARG A CA 1
ATOM 803 C C . ARG A 1 100 ? 0.822 -3.516 -16.25 1 97.56 100 ARG A C 1
ATOM 805 O O . ARG A 1 100 ? 0.994 -2.971 -17.344 1 97.56 100 ARG A O 1
ATOM 812 N N . SER A 1 101 ? 0.219 -4.691 -16.156 1 98.56 101 SER A N 1
ATOM 813 C CA . SER A 1 101 ? -0.301 -5.367 -17.344 1 98.56 101 SER A CA 1
ATOM 814 C C . SER A 1 101 ? -1.532 -4.652 -17.891 1 98.56 101 SER A C 1
ATOM 816 O O . SER A 1 101 ? -2.174 -3.877 -17.172 1 98.56 101 SER A O 1
ATOM 818 N N . ASP A 1 102 ? -1.827 -4.98 -19.172 1 98 102 ASP A N 1
ATOM 819 C CA . ASP A 1 102 ? -3.02 -4.414 -19.781 1 98 102 ASP A CA 1
ATOM 820 C C . ASP A 1 102 ? -4.281 -4.844 -19.047 1 98 102 ASP A C 1
ATOM 822 O O . ASP A 1 102 ? -4.301 -5.895 -18.391 1 98 102 ASP A O 1
ATOM 826 N N . LYS A 1 103 ? -5.316 -4.027 -19.219 1 95.62 103 LYS A N 1
ATOM 827 C CA . LYS A 1 103 ? -6.582 -4.242 -18.516 1 95.62 103 LYS A CA 1
ATOM 828 C C . LYS A 1 103 ? -7.762 -4.18 -19.484 1 95.62 103 LYS A C 1
ATOM 830 O O . LYS A 1 103 ? -8.539 -3.223 -19.469 1 95.62 103 LYS A O 1
ATOM 835 N N . PRO A 1 104 ? -7.941 -5.246 -20.156 1 95.38 104 PRO A N 1
ATOM 836 C CA . PRO A 1 104 ? -9.062 -5.25 -21.109 1 95.38 104 PRO A CA 1
ATOM 837 C C . PRO A 1 104 ? -10.406 -5.039 -20.422 1 95.38 104 PRO A C 1
ATOM 839 O O . PRO A 1 104 ? -10.625 -5.539 -19.312 1 95.38 104 PRO A O 1
ATOM 842 N N . ASP A 1 105 ? -11.352 -4.387 -21.047 1 88.56 105 ASP A N 1
ATOM 843 C CA . ASP A 1 105 ? -12.641 -4.031 -20.469 1 88.56 105 ASP A CA 1
ATOM 844 C C . ASP A 1 105 ? -13.633 -5.188 -20.594 1 88.56 105 ASP A C 1
ATOM 846 O O . ASP A 1 105 ? -14.562 -5.301 -19.797 1 88.56 105 ASP A O 1
ATOM 850 N N . ASN A 1 106 ? -13.367 -6.055 -21.531 1 89.75 106 ASN A N 1
ATOM 851 C CA . ASN A 1 106 ? -14.297 -7.152 -21.766 1 89.75 106 ASN A CA 1
ATOM 852 C C . ASN A 1 106 ? -14.211 -8.211 -20.672 1 89.75 106 ASN A C 1
ATOM 854 O O . ASN A 1 106 ? -13.148 -8.789 -20.438 1 89.75 106 ASN A O 1
ATOM 858 N N . GLU A 1 107 ? -15.281 -8.477 -20.078 1 86.31 107 GLU A N 1
ATOM 859 C CA . GLU A 1 107 ? -15.344 -9.422 -18.969 1 86.31 107 GLU A CA 1
ATOM 860 C C . GLU A 1 107 ? -14.938 -10.82 -19.422 1 86.31 107 GLU A C 1
ATOM 862 O O . GLU A 1 107 ? -14.484 -11.633 -18.594 1 86.31 107 GLU A O 1
ATOM 867 N N . ASN A 1 108 ? -15.078 -11.141 -20.641 1 90.88 108 ASN A N 1
ATOM 868 C CA . ASN A 1 108 ? -14.734 -12.461 -21.156 1 90.88 108 ASN A CA 1
ATOM 869 C C . ASN A 1 108 ? -13.227 -12.617 -21.328 1 90.88 108 ASN A C 1
ATOM 871 O O . ASN A 1 108 ? -12.75 -13.695 -21.688 1 90.88 108 ASN A O 1
ATOM 875 N N . SER A 1 109 ? -12.523 -11.633 -20.953 1 95.25 109 SER A N 1
ATOM 876 C CA . SER A 1 109 ? -11.07 -11.625 -21.141 1 95.25 109 SER A CA 1
ATOM 877 C C . SER A 1 109 ? -10.352 -12.195 -19.922 1 95.25 109 SER A C 1
ATOM 879 O O . SER A 1 109 ? -9.125 -12.125 -19.844 1 95.25 109 SER A O 1
ATOM 881 N N . TYR A 1 110 ? -11.117 -12.828 -19 1 96.06 110 TYR A N 1
ATOM 882 C CA . TYR A 1 110 ? -10.453 -13.117 -17.734 1 96.06 110 TYR A CA 1
ATOM 883 C C . TYR A 1 110 ? -10.703 -14.555 -17.297 1 96.06 110 TYR A C 1
ATOM 885 O O . TYR A 1 110 ? -10.703 -14.859 -16.109 1 96.06 110 TYR A O 1
ATOM 893 N N . SER A 1 111 ? -10.938 -15.461 -18.219 1 95.69 111 SER A N 1
ATOM 894 C CA . SER A 1 111 ? -11.062 -16.875 -17.891 1 95.69 111 SER A CA 1
ATOM 895 C C . SER A 1 111 ? -9.719 -17.484 -17.484 1 95.69 111 SER A C 1
ATOM 897 O O . SER A 1 111 ? -8.664 -16.891 -17.766 1 95.69 111 SER A O 1
ATOM 899 N N . TYR A 1 112 ? -9.789 -18.594 -16.859 1 97.06 112 TYR A N 1
ATOM 900 C CA . TYR A 1 112 ? -8.555 -19.281 -16.484 1 97.06 112 TYR A CA 1
ATOM 901 C C . TYR A 1 112 ? -7.781 -19.734 -17.719 1 97.06 112 TYR A C 1
ATOM 903 O O . TYR A 1 112 ? -6.547 -19.719 -17.719 1 97.06 112 TYR A O 1
ATOM 911 N N . ASP A 1 113 ? -8.5 -20.047 -18.781 1 97.94 113 ASP A N 1
ATOM 912 C CA . ASP A 1 113 ? -7.848 -20.406 -20.031 1 97.94 113 ASP A CA 1
ATOM 913 C C . ASP A 1 113 ? -7.031 -19.25 -20.594 1 97.94 113 ASP A C 1
ATOM 915 O O . ASP A 1 113 ? -5.887 -19.422 -21 1 97.94 113 ASP A O 1
ATOM 919 N N . ILE A 1 114 ? -7.621 -18.125 -20.562 1 97.94 114 ILE A N 1
ATOM 920 C CA . ILE A 1 114 ? -6.965 -16.938 -21.094 1 97.94 114 ILE A CA 1
ATOM 921 C C . ILE A 1 114 ? -5.754 -16.594 -20.234 1 97.94 114 ILE A C 1
ATOM 923 O O . ILE A 1 114 ? -4.68 -16.281 -20.75 1 97.94 114 ILE A O 1
ATOM 927 N N . ASN A 1 115 ? -5.871 -16.625 -18.969 1 98.19 115 ASN A N 1
ATOM 928 C CA . ASN A 1 115 ? -4.746 -16.391 -18.078 1 98.19 115 ASN A CA 1
ATOM 929 C C . ASN A 1 115 ? -3.639 -17.422 -18.281 1 98.19 115 ASN A C 1
ATOM 931 O O . ASN A 1 115 ? -2.455 -17.078 -18.234 1 98.19 115 ASN A O 1
ATOM 935 N N . GLY A 1 116 ? -4.035 -18.688 -18.469 1 98.56 116 GLY A N 1
ATOM 936 C CA . GLY A 1 116 ? -3.062 -19.734 -18.781 1 98.56 116 GLY A CA 1
ATOM 937 C C . GLY A 1 116 ? -2.27 -19.438 -20.047 1 98.56 116 GLY A C 1
ATOM 938 O O . GLY A 1 116 ? -1.071 -19.719 -20.109 1 98.56 116 GLY A O 1
ATOM 939 N N . GLU A 1 117 ? -2.953 -18.859 -21.016 1 98.69 117 GLU A N 1
ATOM 940 C CA . GLU A 1 117 ? -2.279 -18.484 -22.25 1 98.69 117 GLU A CA 1
ATOM 941 C C . GLU A 1 117 ? -1.271 -17.359 -22.016 1 98.69 117 GLU A C 1
ATOM 943 O O . GLU A 1 117 ? -0.202 -17.344 -22.625 1 98.69 117 GLU A O 1
ATOM 948 N N . ASP A 1 118 ? -1.646 -16.406 -21.203 1 98.81 118 ASP A N 1
ATOM 949 C CA . ASP A 1 118 ? -0.691 -15.359 -20.844 1 98.81 118 ASP A CA 1
ATOM 950 C C . ASP A 1 118 ? 0.561 -15.953 -20.203 1 98.81 118 ASP A C 1
ATOM 952 O O . ASP A 1 118 ? 1.679 -15.539 -20.5 1 98.81 118 ASP A O 1
ATOM 956 N N . LEU A 1 119 ? 0.37 -16.922 -19.328 1 98.81 119 LEU A N 1
ATOM 957 C CA . LEU A 1 119 ? 1.497 -17.594 -18.672 1 98.81 119 LEU A CA 1
ATOM 958 C C . LEU A 1 119 ? 2.354 -18.328 -19.703 1 98.81 119 LEU A C 1
ATOM 960 O O . LEU A 1 119 ? 3.584 -18.312 -19.609 1 98.81 119 LEU A O 1
ATOM 964 N N . SER A 1 120 ? 1.732 -18.969 -20.656 1 98.38 120 SER A N 1
ATOM 965 C CA . SER A 1 120 ? 2.482 -19.641 -21.703 1 98.38 120 SER A CA 1
ATOM 966 C C . SER A 1 120 ? 3.369 -18.656 -22.469 1 98.38 120 SER A C 1
ATOM 968 O O . SER A 1 120 ? 4.492 -19 -22.844 1 98.38 120 SER A O 1
ATOM 970 N N . ALA A 1 121 ? 2.857 -17.453 -22.688 1 98.25 121 ALA A N 1
ATOM 971 C CA . ALA A 1 121 ? 3.629 -16.422 -23.391 1 98.25 121 ALA A CA 1
ATOM 972 C C . ALA A 1 121 ? 4.855 -16.016 -22.562 1 98.25 121 ALA A C 1
ATOM 974 O O . ALA A 1 121 ? 5.938 -15.812 -23.125 1 98.25 121 ALA A O 1
ATOM 975 N N . VAL A 1 122 ? 4.727 -15.898 -21.281 1 98.12 122 VAL A N 1
ATOM 976 C CA . VAL A 1 122 ? 5.84 -15.555 -20.391 1 98.12 122 VAL A CA 1
ATOM 977 C C . VAL A 1 122 ? 6.898 -16.656 -20.453 1 98.12 122 VAL A C 1
ATOM 979 O O . VAL A 1 122 ? 8.094 -16.375 -20.594 1 98.12 122 VAL A O 1
ATOM 982 N N . ILE A 1 123 ? 6.461 -17.906 -20.391 1 97.38 123 ILE A N 1
ATOM 983 C CA . ILE A 1 123 ? 7.375 -19.047 -20.359 1 97.38 123 ILE A CA 1
ATOM 984 C C . ILE A 1 123 ? 8.102 -19.156 -21.703 1 97.38 123 ILE A C 1
ATOM 986 O O . ILE A 1 123 ? 9.305 -19.406 -21.734 1 97.38 123 ILE A O 1
ATOM 990 N N . ARG A 1 124 ? 7.371 -18.922 -22.797 1 95.56 124 ARG A N 1
ATOM 991 C CA . ARG A 1 124 ? 8 -18.953 -24.109 1 95.56 124 ARG A CA 1
ATOM 992 C C . ARG A 1 124 ? 9.109 -17.922 -24.203 1 95.56 124 ARG A C 1
ATOM 994 O O . ARG A 1 124 ? 10.172 -18.188 -24.766 1 95.56 124 ARG A O 1
ATOM 1001 N N . LYS A 1 125 ? 8.844 -16.781 -23.656 1 94.44 125 LYS A N 1
ATOM 1002 C CA . LYS A 1 125 ? 9.82 -15.695 -23.703 1 94.44 125 LYS A CA 1
ATOM 1003 C C . LYS A 1 125 ? 11.086 -16.047 -22.938 1 94.44 125 LYS A C 1
ATOM 1005 O O . LYS A 1 125 ? 12.195 -15.758 -23.375 1 94.44 125 LYS A O 1
ATOM 1010 N N . ILE A 1 126 ? 11 -16.734 -21.812 1 92.31 126 ILE A N 1
ATOM 1011 C CA . ILE A 1 126 ? 12.156 -16.969 -20.953 1 92.31 126 ILE A CA 1
ATOM 1012 C C . ILE A 1 126 ? 12.891 -18.234 -21.406 1 92.31 126 ILE A C 1
ATOM 1014 O O . ILE A 1 126 ? 14.055 -18.438 -21.062 1 92.31 126 ILE A O 1
ATOM 1018 N N . SER A 1 127 ? 12.258 -19.125 -22.062 1 86 127 SER A N 1
ATOM 1019 C CA . SER A 1 127 ? 12.836 -20.375 -22.516 1 86 127 SER A CA 1
ATOM 1020 C C . SER A 1 127 ? 13.586 -20.203 -23.828 1 86 127 SER A C 1
ATOM 1022 O O . SER A 1 127 ? 14.289 -21.109 -24.281 1 86 127 SER A O 1
ATOM 1024 N N . SER A 1 128 ? 13.398 -19.203 -24.484 1 70.25 128 SER A N 1
ATOM 1025 C CA . SER A 1 128 ? 13.984 -19 -25.812 1 70.25 128 SER A CA 1
ATOM 1026 C C . SER A 1 128 ? 15.508 -19 -25.734 1 70.25 128 SER A C 1
ATOM 1028 O O . SER A 1 128 ? 16.188 -19.234 -26.75 1 70.25 128 SER A O 1
ATOM 1030 N N . LYS A 1 129 ? 16.125 -18.891 -24.781 1 59.09 129 LYS A N 1
ATOM 1031 C CA . LYS A 1 129 ? 17.578 -18.688 -24.797 1 59.09 129 LYS A CA 1
ATOM 1032 C C . LYS A 1 129 ? 18.312 -20 -24.5 1 59.09 129 LYS A C 1
ATOM 1034 O O . LYS A 1 129 ? 19.328 -20.297 -25.141 1 59.09 129 LYS A O 1
ATOM 1039 N N . LYS A 1 130 ? 18.078 -20.766 -23.469 1 62.75 130 LYS A N 1
ATOM 1040 C CA . LYS A 1 130 ? 18.781 -21.984 -23.125 1 62.75 130 LYS A CA 1
ATOM 1041 C C . LYS A 1 130 ? 17.875 -22.969 -22.375 1 62.75 130 LYS A C 1
ATOM 1043 O O . LYS A 1 130 ? 16.953 -22.547 -21.688 1 62.75 130 LYS A O 1
ATOM 1048 N N . LYS A 1 131 ? 18.203 -24.25 -22.766 1 72.12 131 LYS A N 1
ATOM 1049 C CA . LYS A 1 131 ? 17.469 -25.328 -22.078 1 72.12 131 LYS A CA 1
ATOM 1050 C C . LYS A 1 131 ? 17.734 -25.297 -20.578 1 72.12 131 LYS A C 1
ATOM 1052 O O . LYS A 1 131 ? 18.891 -25.469 -20.141 1 72.12 131 LYS A O 1
ATOM 1057 N N . LYS A 1 132 ? 16.812 -24.812 -19.812 1 85.75 132 LYS A N 1
ATOM 1058 C CA . LYS A 1 132 ? 16.906 -24.797 -18.359 1 85.75 132 LYS A CA 1
ATOM 1059 C C . LYS A 1 132 ? 15.641 -25.328 -17.719 1 85.75 132 LYS A C 1
ATOM 1061 O O . LYS A 1 132 ? 14.602 -25.438 -18.375 1 85.75 132 LYS A O 1
ATOM 1066 N N . LYS A 1 133 ? 15.812 -25.828 -16.547 1 95.81 133 LYS A N 1
ATOM 1067 C CA . LYS A 1 133 ? 14.664 -26.312 -15.773 1 95.81 133 LYS A CA 1
ATOM 1068 C C . LYS A 1 133 ? 13.75 -25.156 -15.375 1 95.81 133 LYS A C 1
ATOM 1070 O O . LYS A 1 133 ? 14.227 -24.047 -15.07 1 95.81 133 LYS A O 1
ATOM 1075 N N . ILE A 1 134 ? 12.484 -25.422 -15.406 1 97.38 134 ILE A N 1
ATOM 1076 C CA . ILE A 1 134 ? 11.492 -24.422 -15.008 1 97.38 134 ILE A CA 1
ATOM 1077 C C . ILE A 1 134 ? 10.602 -25 -13.914 1 97.38 134 ILE A C 1
ATOM 1079 O O . ILE A 1 134 ? 10.008 -26.078 -14.086 1 97.38 134 ILE A O 1
ATOM 1083 N N . VAL A 1 135 ? 10.562 -24.375 -12.789 1 98.38 135 VAL A N 1
ATOM 1084 C CA . VAL A 1 135 ? 9.656 -24.688 -11.688 1 98.38 135 VAL A CA 1
ATOM 1085 C C . VAL A 1 135 ? 8.617 -23.578 -11.539 1 98.38 135 VAL A C 1
ATOM 1087 O O . VAL A 1 135 ? 8.969 -22.391 -11.453 1 98.38 135 VAL A O 1
ATOM 1090 N N . LEU A 1 136 ? 7.332 -23.938 -11.539 1 98.75 136 LEU A N 1
ATOM 1091 C CA . LEU A 1 136 ? 6.25 -22.969 -11.391 1 98.75 136 LEU A CA 1
ATOM 1092 C C . LEU A 1 136 ? 5.762 -22.922 -9.945 1 98.75 136 LEU A C 1
ATOM 1094 O O . LEU A 1 136 ? 5.621 -23.969 -9.297 1 98.75 136 LEU A O 1
ATOM 1098 N N . VAL A 1 137 ? 5.609 -21.75 -9.414 1 98.94 137 VAL A N 1
ATOM 1099 C CA . VAL A 1 137 ? 5.02 -21.516 -8.094 1 98.94 137 VAL A CA 1
ATOM 1100 C C . VAL A 1 137 ? 3.652 -20.844 -8.25 1 98.94 137 VAL A C 1
ATOM 1102 O O . VAL A 1 137 ? 3.539 -19.797 -8.875 1 98.94 137 VAL A O 1
ATOM 1105 N N . GLY A 1 138 ? 2.619 -21.453 -7.777 1 98.81 138 GLY A N 1
ATOM 1106 C CA . GLY A 1 138 ? 1.294 -20.859 -7.746 1 98.81 138 GLY A CA 1
ATOM 1107 C C . GLY A 1 138 ? 0.784 -20.609 -6.34 1 98.81 138 GLY A C 1
ATOM 1108 O O . GLY A 1 138 ? 0.707 -21.531 -5.527 1 98.81 138 GLY A O 1
ATOM 1109 N N . TRP A 1 139 ? 0.472 -19.391 -6.082 1 98.69 139 TRP A N 1
ATOM 1110 C CA . TRP A 1 139 ? -0.142 -19.016 -4.816 1 98.69 139 TRP A CA 1
ATOM 1111 C C . TRP A 1 139 ? -1.63 -18.734 -4.992 1 98.69 139 TRP A C 1
ATOM 1113 O O . TRP A 1 139 ? -2.012 -17.844 -5.77 1 98.69 139 TRP A O 1
ATOM 1123 N N . SER A 1 140 ? -2.488 -19.531 -4.258 1 96.69 140 SER A N 1
ATOM 1124 C CA . SER A 1 140 ? -3.934 -19.328 -4.258 1 96.69 140 SER A CA 1
ATOM 1125 C C . SER A 1 140 ? -4.488 -19.328 -5.68 1 96.69 140 SER A C 1
ATOM 1127 O O . SER A 1 140 ? -4.34 -20.312 -6.406 1 96.69 140 SER A O 1
ATOM 1129 N N . LEU A 1 141 ? -4.887 -18.234 -6.254 1 95.94 141 LEU A N 1
ATOM 1130 C CA . LEU A 1 141 ? -5.406 -18.141 -7.617 1 95.94 141 LEU A CA 1
ATOM 1131 C C . LEU A 1 141 ? -4.348 -18.547 -8.633 1 95.94 141 LEU A C 1
ATOM 1133 O O . LEU A 1 141 ? -4.68 -18.984 -9.734 1 95.94 141 LEU A O 1
ATOM 1137 N N . GLY A 1 142 ? -3.135 -18.422 -8.258 1 98.25 142 GLY A N 1
ATOM 1138 C CA . GLY A 1 142 ? -2.045 -18.812 -9.133 1 98.25 142 GLY A CA 1
ATOM 1139 C C . GLY A 1 142 ? -2.033 -20.297 -9.438 1 98.25 142 GLY A C 1
ATOM 1140 O O . GLY A 1 142 ? -1.437 -20.734 -10.43 1 98.25 142 GLY A O 1
ATOM 1141 N N . ILE A 1 143 ? -2.662 -21.062 -8.609 1 98.12 143 ILE A N 1
ATOM 1142 C CA . ILE A 1 143 ? -2.65 -22.516 -8.773 1 98.12 143 ILE A CA 1
ATOM 1143 C C . ILE A 1 143 ? -3.555 -22.906 -9.945 1 98.12 143 ILE A C 1
ATOM 1145 O O . ILE A 1 143 ? -3.109 -23.562 -10.891 1 98.12 143 ILE A O 1
ATOM 1149 N N . PRO A 1 144 ? -4.836 -22.516 -9.953 1 97.75 144 PRO A N 1
ATOM 1150 C CA . PRO A 1 144 ? -5.633 -22.891 -11.117 1 97.75 144 PRO A CA 1
ATOM 1151 C C . PRO A 1 144 ? -5.105 -22.281 -12.414 1 97.75 144 PRO A C 1
ATOM 1153 O O . PRO A 1 144 ? -5.242 -22.875 -13.484 1 97.75 144 PRO A O 1
ATOM 1156 N N . ILE A 1 145 ? -4.492 -21.125 -12.359 1 98.44 145 ILE A N 1
ATOM 1157 C CA . ILE A 1 145 ? -3.914 -20.531 -13.562 1 98.44 145 ILE A CA 1
ATOM 1158 C C . ILE A 1 145 ? -2.75 -21.391 -14.055 1 98.44 145 ILE A C 1
ATOM 1160 O O . ILE A 1 145 ? -2.678 -21.719 -15.242 1 98.44 145 ILE A O 1
ATOM 1164 N N . THR A 1 146 ? -1.889 -21.781 -13.188 1 98.81 146 THR A N 1
ATOM 1165 C CA . THR A 1 146 ? -0.706 -22.562 -13.516 1 98.81 146 THR A CA 1
ATOM 1166 C C . THR A 1 146 ? -1.103 -23.953 -14.023 1 98.81 146 THR A C 1
ATOM 1168 O O . THR A 1 146 ? -0.585 -24.422 -15.039 1 98.81 146 THR A O 1
ATOM 1171 N N . LEU A 1 147 ? -2.033 -24.578 -13.336 1 98.69 147 LEU A N 1
ATOM 1172 C CA . LEU A 1 147 ? -2.48 -25.906 -13.742 1 98.69 147 LEU A CA 1
ATOM 1173 C C . LEU A 1 147 ? -3.189 -25.859 -15.094 1 98.69 147 LEU A C 1
ATOM 1175 O O . LEU A 1 147 ? -3.014 -26.75 -15.93 1 98.69 147 LEU A O 1
ATOM 1179 N N . THR A 1 148 ? -3.994 -24.828 -15.305 1 98.62 148 THR A N 1
ATOM 1180 C CA . THR A 1 148 ? -4.676 -24.656 -16.578 1 98.62 148 THR A CA 1
ATOM 1181 C C . THR A 1 148 ? -3.664 -24.484 -17.719 1 98.62 148 THR A C 1
ATOM 1183 O O . THR A 1 148 ? -3.816 -25.078 -18.781 1 98.62 148 THR A O 1
ATOM 1186 N N . PHE A 1 149 ? -2.664 -23.703 -17.469 1 98.69 149 PHE A N 1
ATOM 1187 C CA . PHE A 1 149 ? -1.582 -23.578 -18.438 1 98.69 149 PHE A CA 1
ATOM 1188 C C . PHE A 1 149 ? -0.986 -24.938 -18.766 1 98.69 149 PHE A C 1
ATOM 1190 O O . PHE A 1 149 ? -0.88 -25.297 -19.938 1 98.69 149 PHE A O 1
ATOM 1197 N N . MET A 1 150 ? -0.592 -25.688 -17.766 1 98.5 150 MET A N 1
ATOM 1198 C CA . MET A 1 150 ? 0.05 -26.984 -18 1 98.5 150 MET A CA 1
ATOM 1199 C C . MET A 1 150 ? -0.889 -27.922 -18.734 1 98.5 150 MET A C 1
ATOM 1201 O O . MET A 1 150 ? -0.454 -28.703 -19.594 1 98.5 150 MET A O 1
ATOM 1205 N N . LYS A 1 151 ? -2.148 -27.859 -18.406 1 98.5 151 LYS A N 1
ATOM 1206 C CA . LYS A 1 151 ? -3.156 -28.688 -19.062 1 98.5 151 LYS A CA 1
ATOM 1207 C C . LYS A 1 151 ? -3.26 -28.359 -20.547 1 98.5 151 LYS A C 1
ATOM 1209 O O . LYS A 1 151 ? -3.33 -29.266 -21.375 1 98.5 151 LYS A O 1
ATOM 1214 N N . ASN A 1 152 ? -3.209 -27.109 -20.844 1 98.31 152 ASN A N 1
ATOM 1215 C CA . ASN A 1 152 ? -3.451 -26.641 -22.203 1 98.31 152 ASN A CA 1
ATOM 1216 C C . ASN A 1 152 ? -2.188 -26.719 -23.062 1 98.31 152 ASN A C 1
ATOM 1218 O O . ASN A 1 152 ? -2.26 -26.672 -24.297 1 98.31 152 ASN A O 1
ATOM 1222 N N . HIS A 1 153 ? -1.015 -26.844 -22.438 1 97.81 153 HIS A N 1
ATOM 1223 C CA . HIS A 1 153 ? 0.248 -26.844 -23.172 1 97.81 153 HIS A CA 1
ATOM 1224 C C . HIS A 1 153 ? 1.141 -28 -22.719 1 97.81 153 HIS A C 1
ATOM 1226 O O . HIS A 1 153 ? 2.266 -27.781 -22.266 1 97.81 153 HIS A O 1
ATOM 1232 N N . PRO A 1 154 ? 0.71 -29.188 -22.969 1 96.06 154 PRO A N 1
ATOM 1233 C CA . PRO A 1 154 ? 1.513 -30.344 -22.578 1 96.06 154 PRO A CA 1
ATOM 1234 C C . PRO A 1 154 ? 2.854 -30.422 -23.297 1 96.06 154 PRO A C 1
ATOM 1236 O O . PRO A 1 154 ? 3.754 -31.156 -22.875 1 96.06 154 PRO A O 1
ATOM 1239 N N . ASP A 1 155 ? 2.98 -29.656 -24.359 1 94.44 155 ASP A N 1
ATOM 1240 C CA . ASP A 1 155 ? 4.203 -29.625 -25.156 1 94.44 155 ASP A CA 1
ATOM 1241 C C . ASP A 1 155 ? 5.285 -28.797 -24.469 1 94.44 155 ASP A C 1
ATOM 1243 O O . ASP A 1 155 ? 6.465 -28.891 -24.812 1 94.44 155 ASP A O 1
ATOM 1247 N N . MET A 1 156 ? 4.945 -27.953 -23.578 1 95.12 156 MET A N 1
ATOM 1248 C CA . MET A 1 156 ? 5.902 -27.141 -22.844 1 95.12 156 MET A CA 1
ATOM 1249 C C . MET A 1 156 ? 6.34 -27.828 -21.562 1 95.12 156 MET A C 1
ATOM 1251 O O . MET A 1 156 ? 5.531 -28.031 -20.656 1 95.12 156 MET A O 1
ATOM 1255 N N . LYS A 1 157 ? 7.559 -28.125 -21.516 1 93.88 157 LYS A N 1
ATOM 1256 C CA . LYS A 1 157 ? 8.07 -28.922 -20.406 1 93.88 157 LYS A CA 1
ATOM 1257 C C . LYS A 1 157 ? 8.188 -28.078 -19.141 1 93.88 157 LYS A C 1
ATOM 1259 O O . LYS A 1 157 ? 8.812 -27.016 -19.141 1 93.88 157 LYS A O 1
ATOM 1264 N N . ILE A 1 158 ? 7.625 -28.531 -18.078 1 96.56 158 ILE A N 1
ATOM 1265 C CA . ILE A 1 158 ? 7.75 -27.984 -16.734 1 96.56 158 ILE A CA 1
ATOM 1266 C C . ILE A 1 158 ? 8.367 -29.031 -15.812 1 96.56 158 ILE A C 1
ATOM 1268 O O . ILE A 1 158 ? 7.988 -30.203 -15.852 1 96.56 158 ILE A O 1
ATOM 1272 N N . ASP A 1 159 ? 9.281 -28.609 -15 1 96.75 159 ASP A N 1
ATOM 1273 C CA . ASP A 1 159 ? 10.109 -29.578 -14.273 1 96.75 159 ASP A CA 1
ATOM 1274 C C . ASP A 1 159 ? 9.617 -29.734 -12.836 1 96.75 159 ASP A C 1
ATOM 1276 O O . ASP A 1 159 ? 9.969 -30.719 -12.172 1 96.75 159 ASP A O 1
ATOM 1280 N N . GLY A 1 160 ? 8.867 -28.875 -12.328 1 97.5 160 GLY A N 1
ATOM 1281 C CA . GLY A 1 160 ? 8.352 -28.938 -10.969 1 97.5 160 GLY A CA 1
ATOM 1282 C C . GLY A 1 160 ? 7.238 -27.938 -10.719 1 97.5 160 GLY A C 1
ATOM 1283 O O . GLY A 1 160 ? 7.07 -26.969 -11.477 1 97.5 160 GLY A O 1
ATOM 1284 N N . PHE A 1 161 ? 6.465 -28.172 -9.656 1 98.25 161 PHE A N 1
ATOM 1285 C CA . PHE A 1 161 ? 5.348 -27.312 -9.273 1 98.25 161 PHE A CA 1
ATOM 1286 C C . PHE A 1 161 ? 5.297 -27.125 -7.766 1 98.25 161 PHE A C 1
ATOM 1288 O O . PHE A 1 161 ? 5.438 -28.094 -7.008 1 98.25 161 PHE A O 1
ATOM 1295 N N . ILE A 1 162 ? 5.219 -25.938 -7.289 1 98.75 162 ILE A N 1
ATOM 1296 C CA . ILE A 1 162 ? 4.988 -25.609 -5.887 1 98.75 162 ILE A CA 1
ATOM 1297 C C . ILE A 1 162 ? 3.613 -24.969 -5.727 1 98.75 162 ILE A C 1
ATOM 1299 O O . ILE A 1 162 ? 3.373 -23.875 -6.234 1 98.75 162 ILE A O 1
ATOM 1303 N N . ALA A 1 163 ? 2.738 -25.641 -5.055 1 98.62 163 ALA A N 1
ATOM 1304 C CA . ALA A 1 163 ? 1.394 -25.141 -4.766 1 98.62 163 ALA A CA 1
ATOM 1305 C C . ALA A 1 163 ? 1.328 -24.516 -3.379 1 98.62 163 ALA A C 1
ATOM 1307 O O . ALA A 1 163 ? 1.507 -25.188 -2.369 1 98.62 163 ALA A O 1
ATOM 1308 N N . VAL A 1 164 ? 1.018 -23.219 -3.344 1 98.75 164 VAL A N 1
ATOM 1309 C CA . VAL A 1 164 ? 1.007 -22.484 -2.084 1 98.75 164 VAL A CA 1
ATOM 1310 C C . VAL A 1 164 ? -0.419 -22.047 -1.752 1 98.75 164 VAL A C 1
ATOM 1312 O O . VAL A 1 164 ? -0.981 -21.172 -2.42 1 98.75 164 VAL A O 1
ATOM 1315 N N . CYS A 1 165 ? -0.988 -22.625 -0.825 1 97.06 165 CYS A N 1
ATOM 1316 C CA . CYS A 1 165 ? -2.268 -22.219 -0.255 1 97.06 165 CYS A CA 1
ATOM 1317 C C . CYS A 1 165 ? -3.289 -21.938 -1.352 1 97.06 165 CYS A C 1
ATOM 1319 O O . CYS A 1 165 ? -3.895 -20.875 -1.388 1 97.06 165 CYS A O 1
ATOM 1321 N N . GLY A 1 166 ? -3.637 -22.906 -2.154 1 94.5 166 GLY A N 1
ATOM 1322 C CA . GLY A 1 166 ? -4.609 -22.656 -3.207 1 94.5 166 GLY A CA 1
ATOM 1323 C C . GLY A 1 166 ? -5.48 -23.875 -3.506 1 94.5 166 GLY A C 1
ATOM 1324 O O . GLY A 1 166 ? -5.25 -24.953 -2.971 1 94.5 166 GLY A O 1
ATOM 1325 N N . PRO A 1 167 ? -6.52 -23.672 -4.293 1 94.81 167 PRO A N 1
ATOM 1326 C CA . PRO A 1 167 ? -7.5 -24.719 -4.59 1 94.81 167 PRO A CA 1
ATOM 1327 C C . PRO A 1 167 ? -7.199 -25.453 -5.898 1 94.81 167 PRO A C 1
ATOM 1329 O O . PRO A 1 167 ? -6.574 -24.891 -6.797 1 94.81 167 PRO A O 1
ATOM 1332 N N . VAL A 1 168 ? -7.73 -26.672 -5.934 1 96.94 168 VAL A N 1
ATOM 1333 C CA . VAL A 1 168 ? -7.621 -27.453 -7.164 1 96.94 168 VAL A CA 1
ATOM 1334 C C . VAL A 1 168 ? -8.953 -27.422 -7.914 1 96.94 168 VAL A C 1
ATOM 1336 O O . VAL A 1 168 ? -9.008 -27.734 -9.109 1 96.94 168 VAL A O 1
ATOM 1339 N N . ASN A 1 169 ? -10 -27.047 -7.246 1 95.81 169 ASN A N 1
ATOM 1340 C CA . ASN A 1 169 ? -11.328 -26.844 -7.812 1 95.81 169 ASN A CA 1
ATOM 1341 C C . ASN A 1 169 ? -12.086 -25.75 -7.066 1 95.81 169 ASN A C 1
ATOM 1343 O O . ASN A 1 169 ? -11.602 -25.203 -6.07 1 95.81 169 ASN A O 1
ATOM 1347 N N . ASP A 1 170 ? -13.258 -25.328 -7.566 1 89.75 170 ASP A N 1
ATOM 1348 C CA . ASP A 1 170 ? -13.93 -24.141 -7.051 1 89.75 170 ASP A CA 1
ATOM 1349 C C . ASP A 1 170 ? -15.008 -24.5 -6.039 1 89.75 170 ASP A C 1
ATOM 1351 O O . ASP A 1 170 ? -15.922 -23.719 -5.777 1 89.75 170 ASP A O 1
ATOM 1355 N N . THR A 1 171 ? -15.016 -25.656 -5.469 1 81.75 171 THR A N 1
ATOM 1356 C CA . THR A 1 171 ? -16.078 -26.109 -4.582 1 81.75 171 THR A CA 1
ATOM 1357 C C . THR A 1 171 ? -16.031 -25.359 -3.252 1 81.75 171 THR A C 1
ATOM 1359 O O . THR A 1 171 ? -17.031 -25.297 -2.535 1 81.75 171 THR A O 1
ATOM 1362 N N . ILE A 1 172 ? -14.914 -24.812 -2.871 1 66.31 172 ILE A N 1
ATOM 1363 C CA . ILE A 1 172 ? -14.781 -24.219 -1.545 1 66.31 172 ILE A CA 1
ATOM 1364 C C . ILE A 1 172 ? -14.75 -22.703 -1.663 1 66.31 172 ILE A C 1
ATOM 1366 O O . ILE A 1 172 ? -14.523 -22 -0.673 1 66.31 172 ILE A O 1
ATOM 1370 N N . ILE A 1 173 ? -14.875 -22.062 -2.713 1 61.31 173 ILE A N 1
ATOM 1371 C CA . ILE A 1 173 ? -14.672 -20.641 -2.922 1 61.31 173 ILE A CA 1
ATOM 1372 C C . ILE A 1 173 ? -15.766 -19.844 -2.201 1 61.31 173 ILE A C 1
ATOM 1374 O O . ILE A 1 173 ? -15.508 -18.781 -1.642 1 61.31 173 ILE A O 1
ATOM 1378 N N . ASN A 1 174 ? -16.969 -20.391 -2.115 1 61.66 174 ASN A N 1
ATOM 1379 C CA . ASN A 1 174 ? -18.094 -19.656 -1.54 1 61.66 174 ASN A CA 1
ATOM 1380 C C . ASN A 1 174 ? -17.906 -19.438 -0.041 1 61.66 174 ASN A C 1
ATOM 1382 O O . ASN A 1 174 ? -18.703 -18.734 0.59 1 61.66 174 ASN A O 1
ATOM 1386 N N . LEU A 1 175 ? -16.734 -19.75 0.507 1 63.69 175 LEU A N 1
ATOM 1387 C CA . LEU A 1 175 ? -16.578 -19.75 1.957 1 63.69 175 LEU A CA 1
ATOM 1388 C C . LEU A 1 175 ? -16.188 -18.359 2.459 1 63.69 175 LEU A C 1
ATOM 1390 O O . LEU A 1 175 ? -16.281 -18.078 3.654 1 63.69 175 LEU A O 1
ATOM 1394 N N . VAL A 1 176 ? -16.031 -17.469 1.583 1 77.62 176 VAL A N 1
ATOM 1395 C CA . VAL A 1 176 ? -15.516 -16.219 2.143 1 77.62 176 VAL A CA 1
ATOM 1396 C C . VAL A 1 176 ? -16.531 -15.102 1.927 1 77.62 176 VAL A C 1
ATOM 1398 O O . VAL A 1 176 ? -16.188 -13.922 1.944 1 77.62 176 VAL A O 1
ATOM 1401 N N . ASP A 1 177 ? -17.859 -15.5 1.814 1 80.06 177 ASP A N 1
ATOM 1402 C CA . ASP A 1 177 ? -18.844 -14.43 1.777 1 80.06 177 ASP A CA 1
ATOM 1403 C C . ASP A 1 177 ? -19.047 -13.82 3.164 1 80.06 177 ASP A C 1
ATOM 1405 O O . ASP A 1 177 ? -19.031 -14.539 4.168 1 80.06 177 ASP A O 1
ATOM 1409 N N . PRO A 1 178 ? -19.156 -12.469 3.086 1 84 178 PRO A N 1
ATOM 1410 C CA . PRO A 1 178 ? -19.594 -11.492 2.084 1 84 178 PRO A CA 1
ATOM 1411 C C . PRO A 1 178 ? -18.422 -10.867 1.324 1 84 178 PRO A C 1
ATOM 1413 O O . PRO A 1 178 ? -18.625 -10.188 0.313 1 84 178 PRO A O 1
ATOM 1416 N N . PRO A 1 179 ? -17.203 -10.969 1.741 1 88.56 179 PRO A N 1
ATOM 1417 C CA . PRO A 1 179 ? -16.125 -10.242 1.062 1 88.56 179 PRO A CA 1
ATOM 1418 C C . PRO A 1 179 ? -16.125 -10.469 -0.448 1 88.56 179 PRO A C 1
ATOM 1420 O O . PRO A 1 179 ? -16.047 -9.516 -1.221 1 88.56 179 PRO A O 1
ATOM 1423 N N . LEU A 1 180 ? -16.359 -11.586 -0.879 1 90.06 180 LEU A N 1
ATOM 1424 C CA . LEU A 1 180 ? -16.25 -11.883 -2.305 1 90.06 180 LEU A CA 1
ATOM 1425 C C . LEU A 1 180 ? -17.406 -11.242 -3.078 1 90.06 180 LEU A C 1
ATOM 1427 O O . LEU A 1 180 ? -17.203 -10.719 -4.176 1 90.06 180 LEU A O 1
ATOM 1431 N N . SER A 1 181 ? -18.609 -11.266 -2.537 1 91.44 181 SER A N 1
ATOM 1432 C CA . SER A 1 181 ? -19.75 -10.641 -3.191 1 91.44 181 SER A CA 1
ATOM 1433 C C . SER A 1 181 ? -19.562 -9.141 -3.344 1 91.44 181 SER A C 1
ATOM 1435 O O . SER A 1 181 ? -20.031 -8.547 -4.32 1 91.44 181 SER A O 1
ATOM 1437 N N . ASN A 1 182 ? -18.891 -8.539 -2.4 1 93.69 182 ASN A N 1
ATOM 1438 C CA . ASN A 1 182 ? -18.625 -7.105 -2.451 1 93.69 182 ASN A CA 1
ATOM 1439 C C . ASN A 1 182 ? -17.531 -6.773 -3.455 1 93.69 182 ASN A C 1
ATOM 1441 O O . ASN A 1 182 ? -17.609 -5.77 -4.164 1 93.69 182 ASN A O 1
ATOM 1445 N N . ILE A 1 183 ? -16.578 -7.629 -3.586 1 94.44 183 ILE A N 1
ATOM 1446 C CA . ILE A 1 183 ? -15.391 -7.395 -4.414 1 94.44 183 ILE A CA 1
ATOM 1447 C C . ILE A 1 183 ? -15.812 -7.273 -5.879 1 94.44 183 ILE A C 1
ATOM 1449 O O . ILE A 1 183 ? -15.195 -6.527 -6.648 1 94.44 183 ILE A O 1
ATOM 1453 N N . ILE A 1 184 ? -16.875 -7.949 -6.277 1 92.19 184 ILE A N 1
ATOM 1454 C CA . ILE A 1 184 ? -17.219 -8.016 -7.695 1 92.19 184 ILE A CA 1
ATOM 1455 C C . ILE A 1 184 ? -18.234 -6.926 -8.031 1 92.19 184 ILE A C 1
ATOM 1457 O O . ILE A 1 184 ? -18.734 -6.867 -9.156 1 92.19 184 ILE A O 1
ATOM 1461 N N . LYS A 1 185 ? -18.562 -6.043 -7.109 1 92.25 185 LYS A N 1
ATOM 1462 C CA . LYS A 1 185 ? -19.484 -4.93 -7.363 1 92.25 185 LYS A CA 1
ATOM 1463 C C . LYS A 1 185 ? -18.766 -3.795 -8.094 1 92.25 185 LYS A C 1
ATOM 1465 O O . LYS A 1 185 ? -17.609 -3.928 -8.484 1 92.25 185 LYS A O 1
ATOM 1470 N N . LYS A 1 186 ? -19.547 -2.736 -8.375 1 88.88 186 LYS A N 1
ATOM 1471 C CA . LYS A 1 186 ? -19 -1.606 -9.117 1 88.88 186 LYS A CA 1
ATOM 1472 C C . LYS A 1 186 ? -18.781 -0.401 -8.211 1 88.88 186 LYS A C 1
ATOM 1474 O O . LYS A 1 186 ? -18.016 0.499 -8.539 1 88.88 186 LYS A O 1
ATOM 1479 N N . SER A 1 187 ? -19.453 -0.364 -7.098 1 92.25 187 SER A N 1
ATOM 1480 C CA . SER A 1 187 ? -19.359 0.738 -6.148 1 92.25 187 SER A CA 1
ATOM 1481 C C . SER A 1 187 ? -18.016 0.729 -5.422 1 92.25 187 SER A C 1
ATOM 1483 O O . SER A 1 187 ? -17.609 -0.295 -4.867 1 92.25 187 SER A O 1
ATOM 1485 N N . TYR A 1 188 ? -17.359 1.825 -5.414 1 94 188 TYR A N 1
ATOM 1486 C CA . TYR A 1 188 ? -16.062 1.967 -4.754 1 94 188 TYR A CA 1
ATOM 1487 C C . TYR A 1 188 ? -16.141 1.482 -3.311 1 94 188 TYR A C 1
ATOM 1489 O O . TYR A 1 188 ? -15.312 0.664 -2.887 1 94 188 TYR A O 1
ATOM 1497 N N . ASP A 1 189 ? -17.141 1.925 -2.58 1 91.75 189 ASP A N 1
ATOM 1498 C CA . ASP A 1 189 ? -17.219 1.648 -1.148 1 91.75 189 ASP A CA 1
ATOM 1499 C C . ASP A 1 189 ? -17.438 0.161 -0.887 1 91.75 189 ASP A C 1
ATOM 1501 O O . ASP A 1 189 ? -16.844 -0.41 0.028 1 91.75 189 ASP A O 1
ATOM 1505 N N . LYS A 1 190 ? -18.281 -0.485 -1.659 1 93.69 190 LYS A N 1
ATOM 1506 C CA . LYS A 1 190 ? -18.531 -1.912 -1.486 1 93.69 190 LYS A CA 1
ATOM 1507 C C . LYS A 1 190 ? -17.297 -2.738 -1.854 1 93.69 190 LYS A C 1
ATOM 1509 O O . LYS A 1 190 ? -16.969 -3.701 -1.162 1 93.69 190 LYS A O 1
ATOM 1514 N N . VAL A 1 191 ? -16.688 -2.328 -2.959 1 96.06 191 VAL A N 1
ATOM 1515 C CA . VAL A 1 191 ? -15.484 -3.037 -3.387 1 96.06 191 VAL A CA 1
ATOM 1516 C C . VAL A 1 191 ? -14.398 -2.908 -2.32 1 96.06 191 VAL A C 1
ATOM 1518 O O . VAL A 1 191 ? -13.75 -3.895 -1.96 1 96.06 191 VAL A O 1
ATOM 1521 N N . PHE A 1 192 ? -14.227 -1.719 -1.771 1 95.94 192 PHE A N 1
ATOM 1522 C CA . PHE A 1 192 ? -13.242 -1.524 -0.716 1 95.94 192 PHE A CA 1
ATOM 1523 C C . PHE A 1 192 ? -13.547 -2.418 0.48 1 95.94 192 PHE A C 1
ATOM 1525 O O . PHE A 1 192 ? -12.656 -3.096 0.999 1 95.94 192 PHE A O 1
ATOM 1532 N N . LEU A 1 193 ? -14.766 -2.379 0.922 1 94.5 193 LEU A N 1
ATOM 1533 C CA . LEU A 1 193 ? -15.133 -3.191 2.076 1 94.5 193 LEU A CA 1
ATOM 1534 C C . LEU A 1 193 ? -14.828 -4.664 1.824 1 94.5 193 LEU A C 1
ATOM 1536 O O . LEU A 1 193 ? -14.289 -5.348 2.697 1 94.5 193 LEU A O 1
ATOM 1540 N N . GLY A 1 194 ? -15.195 -5.133 0.688 1 96.19 194 GLY A N 1
ATOM 1541 C CA . GLY A 1 194 ? -14.914 -6.516 0.322 1 96.19 194 GLY A CA 1
ATOM 1542 C C . GLY A 1 194 ? -13.438 -6.84 0.306 1 96.19 194 GLY A C 1
ATOM 1543 O O . GLY A 1 194 ? -13.008 -7.84 0.887 1 96.19 194 GLY A O 1
ATOM 1544 N N . ILE A 1 195 ? -12.641 -5.996 -0.344 1 97.25 195 ILE A N 1
ATOM 1545 C CA . ILE A 1 195 ? -11.211 -6.238 -0.484 1 97.25 195 ILE A CA 1
ATOM 1546 C C . ILE A 1 195 ? -10.531 -6.129 0.88 1 97.25 195 ILE A C 1
ATOM 1548 O O . ILE A 1 195 ? -9.672 -6.945 1.218 1 97.25 195 ILE A O 1
ATOM 1552 N N . ASP A 1 196 ? -10.906 -5.141 1.639 1 96.69 196 ASP A N 1
ATOM 1553 C CA . ASP A 1 196 ? -10.344 -4.957 2.971 1 96.69 196 ASP A CA 1
ATOM 1554 C C . ASP A 1 196 ? -10.578 -6.188 3.844 1 96.69 196 ASP A C 1
ATOM 1556 O O . ASP A 1 196 ? -9.648 -6.703 4.469 1 96.69 196 ASP A O 1
ATOM 1560 N N . GLU A 1 197 ? -11.812 -6.656 3.881 1 95.69 197 GLU A N 1
ATOM 1561 C CA . GLU A 1 197 ? -12.164 -7.836 4.668 1 95.69 197 GLU A CA 1
ATOM 1562 C C . GLU A 1 197 ? -11.445 -9.078 4.148 1 95.69 197 GLU A C 1
ATOM 1564 O O . GLU A 1 197 ? -10.961 -9.898 4.934 1 95.69 197 GLU A O 1
ATOM 1569 N N . PHE A 1 198 ? -11.406 -9.18 2.861 1 95.94 198 PHE A N 1
ATOM 1570 C CA . PHE A 1 198 ? -10.75 -10.312 2.225 1 95.94 198 PHE A CA 1
ATOM 1571 C C . PHE A 1 198 ? -9.266 -10.344 2.576 1 95.94 198 PHE A C 1
ATOM 1573 O O . PHE A 1 198 ? -8.734 -11.391 2.945 1 95.94 198 PHE A O 1
ATOM 1580 N N . MET A 1 199 ? -8.602 -9.188 2.473 1 96.69 199 MET A N 1
ATOM 1581 C CA . MET A 1 199 ? -7.164 -9.102 2.738 1 96.69 199 MET A CA 1
ATOM 1582 C C . MET A 1 199 ? -6.863 -9.414 4.199 1 96.69 199 MET A C 1
ATOM 1584 O O . MET A 1 199 ? -5.82 -9.992 4.512 1 96.69 199 MET A O 1
ATOM 1588 N N . LYS A 1 200 ? -7.766 -9.109 5.074 1 96.06 200 LYS A N 1
ATOM 1589 C CA . LYS A 1 200 ? -7.574 -9.352 6.504 1 96.06 200 LYS A CA 1
ATOM 1590 C C . LYS A 1 200 ? -7.625 -10.836 6.824 1 96.06 200 LYS A C 1
ATOM 1592 O O . LYS A 1 200 ? -7.207 -11.258 7.906 1 96.06 200 LYS A O 1
ATOM 1597 N N . LEU A 1 201 ? -8.094 -11.641 5.93 1 95.38 201 LEU A N 1
ATOM 1598 C CA . LEU A 1 201 ? -8.203 -13.078 6.141 1 95.38 201 LEU A CA 1
ATOM 1599 C C . LEU A 1 201 ? -6.926 -13.789 5.723 1 95.38 201 LEU A C 1
ATOM 1601 O O . LEU A 1 201 ? -6.738 -14.969 6.023 1 95.38 201 LEU A O 1
ATOM 1605 N N . PHE A 1 202 ? -6.02 -13.094 5.102 1 96.44 202 PHE A N 1
ATOM 1606 C CA . PHE A 1 202 ? -4.828 -13.734 4.562 1 96.44 202 PHE A CA 1
ATOM 1607 C C . PHE A 1 202 ? -3.91 -14.203 5.688 1 96.44 202 PHE A C 1
ATOM 1609 O O . PHE A 1 202 ? -3.557 -15.383 5.762 1 96.44 202 PHE A O 1
ATOM 1616 N N . PRO A 1 203 ? -3.525 -13.297 6.578 1 97.06 203 PRO A N 1
ATOM 1617 C CA . PRO A 1 203 ? -2.615 -13.742 7.637 1 97.06 203 PRO A CA 1
ATOM 1618 C C . PRO A 1 203 ? -3.352 -14.305 8.852 1 97.06 203 PRO A C 1
ATOM 1620 O O . PRO A 1 203 ? -4.508 -13.945 9.102 1 97.06 203 PRO A O 1
ATOM 1623 N N . PHE A 1 204 ? -2.668 -15.188 9.523 1 97.06 204 PHE A N 1
ATOM 1624 C CA . PHE A 1 204 ? -3.195 -15.664 10.797 1 97.06 204 PHE A CA 1
ATOM 1625 C C . PHE A 1 204 ? -3.186 -14.555 11.844 1 97.06 204 PHE A C 1
ATOM 1627 O O . PHE A 1 204 ? -4.191 -14.32 12.516 1 97.06 204 PHE A O 1
ATOM 1634 N N . LYS A 1 205 ? -2.045 -13.922 12.016 1 96.06 205 LYS A N 1
ATOM 1635 C CA . LYS A 1 205 ? -1.959 -12.703 12.805 1 96.06 205 LYS A CA 1
ATOM 1636 C C . LYS A 1 205 ? -2.012 -11.461 11.914 1 96.06 205 LYS A C 1
ATOM 1638 O O . LYS A 1 205 ? -1.43 -11.445 10.828 1 96.06 205 LYS A O 1
ATOM 1643 N N . PRO A 1 206 ? -2.67 -10.477 12.406 1 95.81 206 PRO A N 1
ATOM 1644 C CA . PRO A 1 206 ? -2.816 -9.289 11.555 1 95.81 206 PRO A CA 1
ATOM 1645 C C . PRO A 1 206 ? -1.475 -8.703 11.133 1 95.81 206 PRO A C 1
ATOM 1647 O O . PRO A 1 206 ? -0.56 -8.586 11.953 1 95.81 206 PRO A O 1
ATOM 1650 N N . PHE A 1 207 ? -1.396 -8.359 9.836 1 95.81 207 PHE A N 1
ATOM 1651 C CA . PHE A 1 207 ? -0.244 -7.633 9.32 1 95.81 207 PHE A CA 1
ATOM 1652 C C . PHE A 1 207 ? -0.201 -6.219 9.883 1 95.81 207 PHE A C 1
ATOM 1654 O O . PHE A 1 207 ? -1.187 -5.738 10.445 1 95.81 207 PHE A O 1
ATOM 1661 N N . SER A 1 208 ? 0.991 -5.574 9.805 1 94.06 208 SER A N 1
ATOM 1662 C CA . SER A 1 208 ? 1.096 -4.152 10.117 1 94.06 208 SER A CA 1
ATOM 1663 C C . SER A 1 208 ? 0.187 -3.32 9.219 1 94.06 208 SER A C 1
ATOM 1665 O O . SER A 1 208 ? -0.212 -3.77 8.148 1 94.06 208 SER A O 1
ATOM 1667 N N . ASP A 1 209 ? -0.163 -2.113 9.656 1 94.62 209 ASP A N 1
ATOM 1668 C CA . ASP A 1 209 ? -0.942 -1.201 8.82 1 94.62 209 ASP A CA 1
ATOM 1669 C C . ASP A 1 209 ? -0.228 -0.915 7.504 1 94.62 209 ASP A C 1
ATOM 1671 O O . ASP A 1 209 ? -0.873 -0.751 6.465 1 94.62 209 ASP A O 1
ATOM 1675 N N . GLU A 1 210 ? 1.102 -0.858 7.578 1 93.69 210 GLU A N 1
ATOM 1676 C CA . GLU A 1 210 ? 1.899 -0.577 6.387 1 93.69 210 GLU A CA 1
ATOM 1677 C C . GLU A 1 210 ? 1.766 -1.694 5.355 1 93.69 210 GLU A C 1
ATOM 1679 O O . GLU A 1 210 ? 1.497 -1.433 4.184 1 93.69 210 GLU A O 1
ATOM 1684 N N . LEU A 1 211 ? 1.926 -2.912 5.793 1 94.62 211 LEU A N 1
ATOM 1685 C CA . LEU A 1 211 ? 1.815 -4.027 4.859 1 94.62 211 LEU A CA 1
ATOM 1686 C C . LEU A 1 211 ? 0.383 -4.18 4.363 1 94.62 211 LEU A C 1
ATOM 1688 O O . LEU A 1 211 ? 0.157 -4.453 3.182 1 94.62 211 LEU A O 1
ATOM 1692 N N . HIS A 1 212 ? -0.532 -4.008 5.262 1 96.62 212 HIS A N 1
ATOM 1693 C CA . HIS A 1 212 ? -1.93 -4.07 4.848 1 96.62 212 HIS A CA 1
ATOM 1694 C C . HIS A 1 212 ? -2.232 -3.037 3.768 1 96.62 212 HIS A C 1
ATOM 1696 O O . HIS A 1 212 ? -2.871 -3.354 2.762 1 96.62 212 HIS A O 1
ATOM 1702 N N . ALA A 1 213 ? -1.765 -1.843 3.949 1 96.31 213 ALA A N 1
ATOM 1703 C CA . ALA A 1 213 ? -1.956 -0.799 2.945 1 96.31 213 ALA A CA 1
ATOM 1704 C C . ALA A 1 213 ? -1.289 -1.178 1.627 1 96.31 213 ALA A C 1
ATOM 1706 O O . ALA A 1 213 ? -1.858 -0.967 0.553 1 96.31 213 ALA A O 1
ATOM 1707 N N . TYR A 1 214 ? -0.126 -1.699 1.729 1 95.88 214 TYR A N 1
ATOM 1708 C CA . TYR A 1 214 ? 0.59 -2.152 0.542 1 95.88 214 TYR A CA 1
ATOM 1709 C C . TYR A 1 214 ? -0.228 -3.18 -0.23 1 95.88 214 TYR A C 1
ATOM 1711 O O . TYR A 1 214 ? -0.378 -3.072 -1.45 1 95.88 214 TYR A O 1
ATOM 1719 N N . LEU A 1 215 ? -0.752 -4.109 0.441 1 97 215 LEU A N 1
ATOM 1720 C CA . LEU A 1 215 ? -1.55 -5.152 -0.193 1 97 215 LEU A CA 1
ATOM 1721 C C . LEU A 1 215 ? -2.842 -4.578 -0.765 1 97 215 LEU A C 1
ATOM 1723 O O . LEU A 1 215 ? -3.256 -4.945 -1.867 1 97 215 LEU A O 1
ATOM 1727 N N . LEU A 1 216 ? -3.467 -3.693 -0.021 1 97.81 216 LEU A N 1
ATOM 1728 C CA . LEU A 1 216 ? -4.652 -3.01 -0.528 1 97.81 216 LEU A CA 1
ATOM 1729 C C . LEU A 1 216 ? -4.344 -2.271 -1.826 1 97.81 216 LEU A C 1
ATOM 1731 O O . LEU A 1 216 ? -5.16 -2.262 -2.75 1 97.81 216 LEU A O 1
ATOM 1735 N N . GLY A 1 217 ? -3.174 -1.662 -1.842 1 97.94 217 GLY A N 1
ATOM 1736 C CA . GLY A 1 217 ? -2.791 -0.934 -3.041 1 97.94 217 GLY A CA 1
ATOM 1737 C C . GLY A 1 217 ? -2.623 -1.828 -4.254 1 97.94 217 GLY A C 1
ATOM 1738 O O . GLY A 1 217 ? -2.979 -1.442 -5.371 1 97.94 217 GLY A O 1
ATOM 1739 N N . ASN A 1 218 ? -2.07 -2.961 -4.035 1 97.12 218 ASN A N 1
ATOM 1740 C CA . ASN A 1 218 ? -2.006 -3.938 -5.121 1 97.12 218 ASN A CA 1
ATOM 1741 C C . ASN A 1 218 ? -3.398 -4.297 -5.629 1 97.12 218 ASN A C 1
ATOM 1743 O O . ASN A 1 218 ? -3.645 -4.281 -6.836 1 97.12 218 ASN A O 1
ATOM 1747 N N . ALA A 1 219 ? -4.277 -4.543 -4.738 1 97.94 219 ALA A N 1
ATOM 1748 C CA . ALA A 1 219 ? -5.645 -4.918 -5.09 1 97.94 219 ALA A CA 1
ATOM 1749 C C . ALA A 1 219 ? -6.359 -3.779 -5.816 1 97.94 219 ALA A C 1
ATOM 1751 O O . ALA A 1 219 ? -7.164 -4.02 -6.715 1 97.94 219 ALA A O 1
ATOM 1752 N N . PHE A 1 220 ? -6.012 -2.59 -5.406 1 97.12 220 PHE A N 1
ATOM 1753 C CA . PHE A 1 220 ? -6.668 -1.394 -5.918 1 97.12 220 PHE A CA 1
ATOM 1754 C C . PHE A 1 220 ? -6.418 -1.235 -7.414 1 97.12 220 PHE A C 1
ATOM 1756 O O . PHE A 1 220 ? -7.207 -0.597 -8.117 1 97.12 220 PHE A O 1
ATOM 1763 N N . THR A 1 221 ? -5.41 -1.846 -7.961 1 96.5 221 THR A N 1
ATOM 1764 C CA . THR A 1 221 ? -5.078 -1.705 -9.375 1 96.5 221 THR A CA 1
ATOM 1765 C C . THR A 1 221 ? -5.957 -2.615 -10.234 1 96.5 221 THR A C 1
ATOM 1767 O O . THR A 1 221 ? -5.898 -2.564 -11.461 1 96.5 221 THR A O 1
ATOM 1770 N N . SER A 1 222 ? -6.777 -3.395 -9.625 1 95.94 222 SER A N 1
ATOM 1771 C CA . SER A 1 222 ? -7.547 -4.398 -10.352 1 95.94 222 SER A CA 1
ATOM 1772 C C . SER A 1 222 ? -8.773 -3.779 -11.008 1 95.94 222 SER A C 1
ATOM 1774 O O . SER A 1 222 ? -9.359 -2.828 -10.484 1 95.94 222 SER A O 1
ATOM 1776 N N . THR A 1 223 ? -9.203 -4.328 -12.102 1 93.12 223 THR A N 1
ATOM 1777 C CA . THR A 1 223 ? -10.43 -3.928 -12.766 1 93.12 223 THR A CA 1
ATOM 1778 C C . THR A 1 223 ? -11.602 -4.812 -12.336 1 93.12 223 THR A C 1
ATOM 1780 O O . THR A 1 223 ? -11.391 -5.852 -11.703 1 93.12 223 THR A O 1
ATOM 1783 N N . SER A 1 224 ? -12.766 -4.336 -12.719 1 91.81 224 SER A N 1
ATOM 1784 C CA . SER A 1 224 ? -13.953 -5.137 -12.461 1 91.81 224 SER A CA 1
ATOM 1785 C C . SER A 1 224 ? -13.883 -6.48 -13.172 1 91.81 224 SER A C 1
ATOM 1787 O O . SER A 1 224 ? -14.281 -7.508 -12.617 1 91.81 224 SER A O 1
ATOM 1789 N N . GLY A 1 225 ? -13.398 -6.477 -14.383 1 92.25 225 GLY A N 1
ATOM 1790 C CA . GLY A 1 225 ? -13.25 -7.723 -15.117 1 92.25 225 GLY A CA 1
ATOM 1791 C C . GLY A 1 225 ? -12.344 -8.719 -14.422 1 92.25 225 GLY A C 1
ATOM 1792 O O . GLY A 1 225 ? -12.695 -9.891 -14.273 1 92.25 225 GLY A O 1
ATOM 1793 N N . TYR A 1 226 ? -11.227 -8.234 -14 1 95.62 226 TYR A N 1
ATOM 1794 C CA . TYR A 1 226 ? -10.297 -9.102 -13.281 1 95.62 226 TYR A CA 1
ATOM 1795 C C . TYR A 1 226 ? -10.93 -9.648 -12.016 1 95.62 226 TYR A C 1
ATOM 1797 O O . TYR A 1 226 ? -10.773 -10.836 -11.703 1 95.62 226 TYR A O 1
ATOM 1805 N N . ARG A 1 227 ? -11.594 -8.828 -11.242 1 94.56 227 ARG A N 1
ATOM 1806 C CA . ARG A 1 227 ? -12.125 -9.242 -9.953 1 94.56 227 ARG A CA 1
ATOM 1807 C C . ARG A 1 227 ? -13.172 -10.336 -10.109 1 94.56 227 ARG A C 1
ATOM 1809 O O . ARG A 1 227 ? -13.359 -11.164 -9.211 1 94.56 227 ARG A O 1
ATOM 1816 N N . LYS A 1 228 ? -13.742 -10.438 -11.195 1 92.19 228 LYS A N 1
ATOM 1817 C CA . LYS A 1 228 ? -14.758 -11.453 -11.438 1 92.19 228 LYS A CA 1
ATOM 1818 C C . LYS A 1 228 ? -14.117 -12.797 -11.773 1 92.19 228 LYS A C 1
ATOM 1820 O O . LYS A 1 228 ? -14.805 -13.828 -11.82 1 92.19 228 LYS A O 1
ATOM 1825 N N . THR A 1 229 ? -12.844 -12.836 -11.984 1 91.69 229 THR A N 1
ATOM 1826 C CA . THR A 1 229 ? -12.148 -14.078 -12.266 1 91.69 229 THR A CA 1
ATOM 1827 C C . THR A 1 229 ? -12.375 -15.094 -11.148 1 91.69 229 THR A C 1
ATOM 1829 O O . THR A 1 229 ? -12.477 -16.297 -11.406 1 91.69 229 THR A O 1
ATOM 1832 N N . VAL A 1 230 ? -12.5 -14.602 -9.969 1 88.19 230 VAL A N 1
ATOM 1833 C CA . VAL A 1 230 ? -12.594 -15.461 -8.797 1 88.19 230 VAL A CA 1
ATOM 1834 C C . VAL A 1 230 ? -13.914 -16.219 -8.812 1 88.19 230 VAL A C 1
ATOM 1836 O O . VAL A 1 230 ? -14.062 -17.234 -8.133 1 88.19 230 VAL A O 1
ATOM 1839 N N . THR A 1 231 ? -14.82 -15.797 -9.602 1 87.44 231 THR A N 1
ATOM 1840 C CA . THR A 1 231 ? -16.141 -16.438 -9.656 1 87.44 231 THR A CA 1
ATOM 1841 C C . THR A 1 231 ? -16.203 -17.438 -10.789 1 87.44 231 THR A C 1
ATOM 1843 O O . THR A 1 231 ? -17.203 -18.141 -10.953 1 87.44 231 THR A O 1
ATOM 1846 N N . LYS A 1 232 ? -15.219 -17.516 -11.625 1 91 232 LYS A N 1
ATOM 1847 C CA . LYS A 1 232 ? -15.227 -18.422 -12.758 1 91 232 LYS A CA 1
ATOM 1848 C C . LYS A 1 232 ? -15.016 -19.875 -12.297 1 91 232 LYS A C 1
ATOM 1850 O O . LYS A 1 232 ? -14.148 -20.141 -11.461 1 91 232 LYS A O 1
ATOM 1855 N N . PRO A 1 233 ? -15.789 -20.734 -12.852 1 90.88 233 PRO A N 1
ATOM 1856 C CA . PRO A 1 233 ? -15.672 -22.125 -12.422 1 90.88 233 PRO A CA 1
ATOM 1857 C C . PRO A 1 233 ? -14.43 -22.828 -12.977 1 90.88 233 PRO A C 1
ATOM 1859 O O . PRO A 1 233 ? -13.953 -22.469 -14.055 1 90.88 233 PRO A O 1
ATOM 1862 N N . PHE A 1 234 ? -13.914 -23.734 -12.258 1 94.19 234 PHE A N 1
ATOM 1863 C CA . PHE A 1 234 ? -12.836 -24.609 -12.695 1 94.19 234 PHE A CA 1
ATOM 1864 C C . PHE A 1 234 ? -12.828 -25.906 -11.898 1 94.19 234 PHE A C 1
ATOM 1866 O O . PHE A 1 234 ? -13.32 -25.953 -10.766 1 94.19 234 PHE A O 1
ATOM 1873 N N . ASN A 1 235 ? -12.406 -26.953 -12.477 1 97.12 235 ASN A N 1
ATOM 1874 C CA . ASN A 1 235 ? -12.133 -28.266 -11.883 1 97.12 235 ASN A CA 1
ATOM 1875 C C . ASN A 1 235 ? -10.914 -28.922 -12.523 1 97.12 235 ASN A C 1
ATOM 1877 O O . ASN A 1 235 ? -10.961 -29.328 -13.688 1 97.12 235 ASN A O 1
ATOM 1881 N N . LEU A 1 236 ? -9.883 -29 -11.695 1 98.06 236 LEU A N 1
ATOM 1882 C CA . LEU A 1 236 ? -8.609 -29.469 -12.234 1 98.06 236 LEU A CA 1
ATOM 1883 C C . LEU A 1 236 ? -8.164 -30.75 -11.547 1 98.06 236 LEU A C 1
ATOM 1885 O O . LEU A 1 236 ? -6.996 -31.141 -11.656 1 98.06 236 LEU A O 1
ATOM 1889 N N . ASP A 1 237 ? -9.078 -31.469 -10.906 1 97.5 237 ASP A N 1
ATOM 1890 C CA . ASP A 1 237 ? -8.789 -32.656 -10.125 1 97.5 237 ASP A CA 1
ATOM 1891 C C . ASP A 1 237 ? -8.133 -33.75 -10.984 1 97.5 237 ASP A C 1
ATOM 1893 O O . ASP A 1 237 ? -7.066 -34.25 -10.648 1 97.5 237 ASP A O 1
ATOM 1897 N N . GLU A 1 238 ? -8.766 -34.031 -12.031 1 97.5 238 GLU A N 1
ATOM 1898 C CA . GLU A 1 238 ? -8.312 -35.125 -12.883 1 97.5 238 GLU A CA 1
ATOM 1899 C C . GLU A 1 238 ? -6.957 -34.812 -13.516 1 97.5 238 GLU A C 1
ATOM 1901 O O . GLU A 1 238 ? -6.062 -35.656 -13.539 1 97.5 238 GLU A O 1
ATOM 1906 N N . PHE A 1 239 ? -6.898 -33.625 -14.008 1 97.69 239 PHE A N 1
ATOM 1907 C CA . PHE A 1 239 ? -5.637 -33.25 -14.633 1 97.69 239 PHE A CA 1
ATOM 1908 C C . PHE A 1 239 ? -4.492 -33.312 -13.625 1 97.69 239 PHE A C 1
ATOM 1910 O O . PHE A 1 239 ? -3.441 -33.875 -13.906 1 97.69 239 PHE A O 1
ATOM 1917 N N . TYR A 1 240 ? -4.68 -32.688 -12.469 1 97.88 240 TYR A N 1
ATOM 1918 C CA . TYR A 1 240 ? -3.633 -32.688 -11.453 1 97.88 240 TYR A CA 1
ATOM 1919 C C . TYR A 1 240 ? -3.24 -34.094 -11.07 1 97.88 240 TYR A C 1
ATOM 1921 O O . TYR A 1 240 ? -2.059 -34.406 -10.883 1 97.88 240 TYR A O 1
ATOM 1929 N N . SER A 1 241 ? -4.184 -34.969 -10.93 1 96.75 241 SER A N 1
ATOM 1930 C CA . SER A 1 241 ? -3.928 -36.375 -10.57 1 96.75 241 SER A CA 1
ATOM 1931 C C . SER A 1 241 ? -3.068 -37.062 -11.617 1 96.75 241 SER A C 1
ATOM 1933 O O . SER A 1 241 ? -2.305 -37.969 -11.297 1 96.75 241 SER A O 1
ATOM 1935 N N . SER A 1 242 ? -3.145 -36.594 -12.828 1 95.69 242 SER A N 1
ATOM 1936 C CA . SER A 1 242 ? -2.426 -37.219 -13.922 1 95.69 242 SER A CA 1
ATOM 1937 C C . SER A 1 242 ? -1.012 -36.656 -14.055 1 95.69 242 SER A C 1
ATOM 1939 O O . SER A 1 242 ? -0.176 -37.25 -14.758 1 95.69 242 SER A O 1
ATOM 1941 N N . LEU A 1 243 ? -0.735 -35.531 -13.445 1 94.56 243 LEU A N 1
ATOM 1942 C CA . LEU A 1 243 ? 0.565 -34.875 -13.539 1 94.56 243 LEU A CA 1
ATOM 1943 C C . LEU A 1 243 ? 1.655 -35.75 -12.914 1 94.56 243 LEU A C 1
ATOM 1945 O O . LEU A 1 243 ? 1.447 -36.344 -11.859 1 94.56 243 LEU A O 1
ATOM 1949 N N . THR A 1 244 ? 2.854 -35.844 -13.539 1 93.31 244 THR A N 1
ATOM 1950 C CA . THR A 1 244 ? 3.914 -36.688 -13.047 1 93.31 244 THR A CA 1
ATOM 1951 C C . THR A 1 244 ? 5.09 -35.875 -12.523 1 93.31 244 THR A C 1
ATOM 1953 O O . THR A 1 244 ? 6.012 -36.406 -11.906 1 93.31 244 THR A O 1
ATOM 1956 N N . ILE A 1 245 ? 5.062 -34.625 -12.703 1 94.81 245 ILE A N 1
ATOM 1957 C CA . ILE A 1 245 ? 6.184 -33.781 -12.273 1 94.81 245 ILE A CA 1
ATOM 1958 C C . ILE A 1 245 ? 6.184 -33.688 -10.75 1 94.81 245 ILE A C 1
ATOM 1960 O O . ILE A 1 245 ? 5.125 -33.719 -10.117 1 94.81 245 ILE A O 1
ATOM 1964 N N . PRO A 1 246 ? 7.418 -33.562 -10.117 1 96.06 246 PRO A N 1
ATOM 1965 C CA . PRO A 1 246 ? 7.461 -33.344 -8.672 1 96.06 246 PRO A CA 1
ATOM 1966 C C . PRO A 1 246 ? 6.672 -32.125 -8.234 1 96.06 246 PRO A C 1
ATOM 1968 O O . PRO A 1 246 ? 6.711 -31.094 -8.922 1 96.06 246 PRO A O 1
ATOM 1971 N N . THR A 1 247 ? 5.898 -32.25 -7.109 1 97.62 247 THR A N 1
ATOM 1972 C CA . THR A 1 247 ? 5.086 -31.156 -6.609 1 97.62 247 THR A CA 1
ATOM 1973 C C . THR A 1 247 ? 5.262 -31 -5.105 1 97.62 247 THR A C 1
ATOM 1975 O O . THR A 1 247 ? 5.301 -31.984 -4.367 1 97.62 247 THR A O 1
ATOM 1978 N N . LEU A 1 248 ? 5.465 -29.781 -4.641 1 98.31 248 LEU A N 1
ATOM 1979 C CA . LEU A 1 248 ? 5.484 -29.422 -3.229 1 98.31 248 LEU A CA 1
ATOM 1980 C C . LEU A 1 248 ? 4.234 -28.625 -2.855 1 98.31 248 LEU A C 1
ATOM 1982 O O . LEU A 1 248 ? 3.936 -27.609 -3.473 1 98.31 248 LEU A O 1
ATOM 1986 N N . HIS A 1 249 ? 3.49 -29.141 -1.915 1 98.38 249 HIS A N 1
ATOM 1987 C CA . HIS A 1 249 ? 2.379 -28.406 -1.327 1 98.38 249 HIS A CA 1
ATOM 1988 C C . HIS A 1 249 ? 2.812 -27.672 -0.062 1 98.38 249 HIS A C 1
ATOM 1990 O O . HIS A 1 249 ? 3.344 -28.297 0.866 1 98.38 249 HIS A O 1
ATOM 1996 N N . ILE A 1 250 ? 2.627 -26.406 -0.017 1 98.69 250 ILE A N 1
ATOM 1997 C CA . ILE A 1 250 ? 2.826 -25.609 1.188 1 98.69 250 ILE A CA 1
ATOM 1998 C C . ILE A 1 250 ? 1.482 -25.078 1.692 1 98.69 250 ILE A C 1
ATOM 2000 O O . ILE A 1 250 ? 0.792 -24.344 0.987 1 98.69 250 ILE A O 1
ATOM 2004 N N . ILE A 1 251 ? 1.133 -25.484 2.922 1 97.69 251 ILE A N 1
ATOM 2005 C CA . ILE A 1 251 ? -0.179 -25.203 3.494 1 97.69 251 ILE A CA 1
ATOM 2006 C C . ILE A 1 251 ? -0.016 -24.453 4.809 1 97.69 251 ILE A C 1
ATOM 2008 O O . ILE A 1 251 ? 0.852 -24.781 5.621 1 97.69 251 ILE A O 1
ATOM 2012 N N . GLY A 1 252 ? -0.792 -23.359 4.98 1 97.81 252 GLY A N 1
ATOM 2013 C CA . GLY A 1 252 ? -0.895 -22.75 6.293 1 97.81 252 GLY A CA 1
ATOM 2014 C C . GLY A 1 252 ? -1.933 -23.406 7.184 1 97.81 252 GLY A C 1
ATOM 2015 O O . GLY A 1 252 ? -3.102 -23.516 6.805 1 97.81 252 GLY A O 1
ATOM 2016 N N . GLU A 1 253 ? -1.541 -23.734 8.305 1 97.62 253 GLU A N 1
ATOM 2017 C CA . GLU A 1 253 ? -2.414 -24.438 9.234 1 97.62 253 GLU A CA 1
ATOM 2018 C C . GLU A 1 253 ? -3.648 -23.609 9.57 1 97.62 253 GLU A C 1
ATOM 2020 O O . GLU A 1 253 ? -4.734 -24.156 9.773 1 97.62 253 GLU A O 1
ATOM 2025 N N . LYS A 1 254 ? -3.469 -22.328 9.648 1 97.06 254 LYS A N 1
ATOM 2026 C CA . LYS A 1 254 ? -4.535 -21.438 10.07 1 97.06 254 LYS A CA 1
ATOM 2027 C C . LYS A 1 254 ? -5.086 -20.641 8.883 1 97.06 254 LYS A C 1
ATOM 2029 O O . LYS A 1 254 ? -5.492 -19.484 9.039 1 97.06 254 LYS A O 1
ATOM 2034 N N . ASP A 1 255 ? -5.027 -21.219 7.691 1 95.88 255 ASP A N 1
ATOM 2035 C CA . ASP A 1 255 ? -5.59 -20.578 6.504 1 95.88 255 ASP A CA 1
ATOM 2036 C C . ASP A 1 255 ? -7.094 -20.359 6.652 1 95.88 255 ASP A C 1
ATOM 2038 O O . ASP A 1 255 ? -7.855 -21.328 6.777 1 95.88 255 ASP A O 1
ATOM 2042 N N . ALA A 1 256 ? -7.504 -19.141 6.605 1 93.81 256 ALA A N 1
ATOM 2043 C CA . ALA A 1 256 ? -8.914 -18.812 6.809 1 93.81 256 ALA A CA 1
ATOM 2044 C C . ALA A 1 256 ? -9.664 -18.781 5.484 1 93.81 256 ALA A C 1
ATOM 2046 O O . ALA A 1 256 ? -10.898 -18.781 5.465 1 93.81 256 ALA A O 1
ATOM 2047 N N . LEU A 1 257 ? -8.961 -18.812 4.375 1 93.31 257 LEU A N 1
ATOM 2048 C CA . LEU A 1 257 ? -9.602 -18.703 3.066 1 93.31 257 LEU A CA 1
ATOM 2049 C C . LEU A 1 257 ? -9.844 -20.078 2.465 1 93.31 257 LEU A C 1
ATOM 2051 O O . LEU A 1 257 ? -10.648 -20.219 1.542 1 93.31 257 LEU A O 1
ATOM 2055 N N . LEU A 1 258 ? -9.086 -21.016 2.865 1 92.44 258 LEU A N 1
ATOM 2056 C CA . LEU A 1 258 ? -9.188 -22.375 2.383 1 92.44 258 LEU A CA 1
ATOM 2057 C C . LEU A 1 258 ? -9.258 -23.359 3.545 1 92.44 258 LEU A C 1
ATOM 2059 O O . LEU A 1 258 ? -8.352 -23.422 4.379 1 92.44 258 LEU A O 1
ATOM 2063 N N . ILE A 1 259 ? -10.273 -24.188 3.531 1 91.56 259 ILE A N 1
ATOM 2064 C CA . ILE A 1 259 ? -10.414 -25.141 4.629 1 91.56 259 ILE A CA 1
ATOM 2065 C C . ILE A 1 259 ? -9.344 -26.219 4.512 1 91.56 259 ILE A C 1
ATOM 2067 O O . ILE A 1 259 ? -8.984 -26.625 3.404 1 91.56 259 ILE A O 1
ATOM 2071 N N . MET A 1 260 ? -8.906 -26.672 5.594 1 93.75 260 MET A N 1
ATOM 2072 C CA . MET A 1 260 ? -7.824 -27.656 5.66 1 93.75 260 MET A CA 1
ATOM 2073 C C . MET A 1 260 ? -8.188 -28.922 4.891 1 93.75 260 MET A C 1
ATOM 2075 O O . MET A 1 260 ? -7.336 -29.5 4.215 1 93.75 260 MET A O 1
ATOM 2079 N N . GLU A 1 261 ? -9.406 -29.344 4.941 1 93.88 261 GLU A N 1
ATOM 2080 C CA . GLU A 1 261 ? -9.867 -30.547 4.25 1 93.88 261 GLU A CA 1
ATOM 2081 C C . GLU A 1 261 ? -9.609 -30.453 2.75 1 93.88 261 GLU A C 1
ATOM 2083 O O . GLU A 1 261 ? -9.188 -31.422 2.125 1 93.88 261 GLU A O 1
ATOM 2088 N N . HIS A 1 262 ? -9.859 -29.297 2.184 1 94.94 262 HIS A N 1
ATOM 2089 C CA . HIS A 1 262 ? -9.625 -29.125 0.754 1 94.94 262 HIS A CA 1
ATOM 2090 C C . HIS A 1 262 ? -8.133 -29.203 0.434 1 94.94 262 HIS A C 1
ATOM 2092 O O . HIS A 1 262 ? -7.734 -29.812 -0.559 1 94.94 262 HIS A O 1
ATOM 2098 N N . SER A 1 263 ? -7.359 -28.5 1.24 1 95.31 263 SER A N 1
ATOM 2099 C CA . SER A 1 263 ? -5.918 -28.5 1.018 1 95.31 263 SER A CA 1
ATOM 2100 C C . SER A 1 263 ? -5.348 -29.922 1.077 1 95.31 263 SER A C 1
ATOM 2102 O O . SER A 1 263 ? -4.512 -30.297 0.249 1 95.31 263 SER A O 1
ATOM 2104 N N . LEU A 1 264 ? -5.797 -30.719 2.027 1 95.5 264 LEU A N 1
ATOM 2105 C CA . LEU A 1 264 ? -5.324 -32.094 2.166 1 95.5 264 LEU A CA 1
ATOM 2106 C C . LEU A 1 264 ? -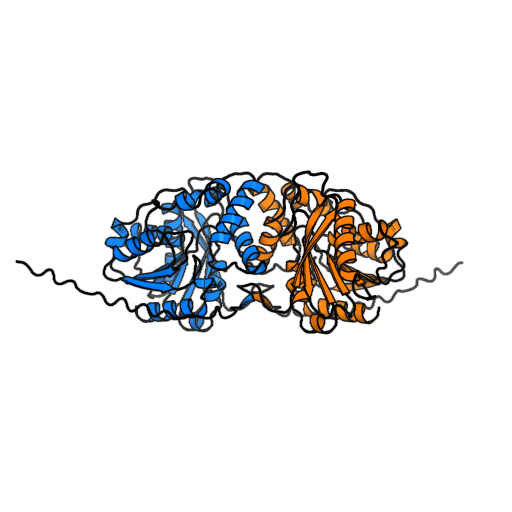5.852 -32.969 1.03 1 95.5 264 LEU A C 1
ATOM 2108 O O . LEU A 1 264 ? -5.141 -33.844 0.538 1 95.5 264 LEU A O 1
ATOM 2112 N N . TYR A 1 265 ? -7.094 -32.75 0.654 1 95.75 265 TYR A N 1
ATOM 2113 C CA . TYR A 1 265 ? -7.641 -33.406 -0.512 1 95.75 265 TYR A CA 1
ATOM 2114 C C . TYR A 1 265 ? -6.793 -33.156 -1.749 1 95.75 265 TYR A C 1
ATOM 2116 O O . TYR A 1 265 ? -6.383 -34.094 -2.441 1 95.75 265 TYR A O 1
ATOM 2124 N N . PHE A 1 266 ? -6.504 -31.891 -2.014 1 96.75 266 PHE A N 1
ATOM 2125 C CA . PHE A 1 266 ? -5.68 -31.484 -3.145 1 96.75 266 PHE A CA 1
ATOM 2126 C C . PHE A 1 266 ? -4.336 -32.219 -3.119 1 96.75 266 PHE A C 1
ATOM 2128 O O . PHE A 1 266 ? -3.924 -32.781 -4.117 1 96.75 266 PHE A O 1
ATOM 2135 N N . ALA A 1 267 ? -3.693 -32.25 -1.999 1 96.56 267 ALA A N 1
ATOM 2136 C CA . ALA A 1 267 ? -2.389 -32.875 -1.852 1 96.56 267 ALA A CA 1
ATOM 2137 C C . ALA A 1 267 ? -2.484 -34.406 -2.068 1 96.56 267 ALA A C 1
ATOM 2139 O O . ALA A 1 267 ? -1.543 -35.031 -2.562 1 96.56 267 ALA A O 1
ATOM 2140 N N . SER A 1 268 ? -3.529 -35 -1.75 1 96.44 268 SER A N 1
ATOM 2141 C CA . SER A 1 268 ? -3.695 -36.438 -1.776 1 96.44 268 SER A CA 1
ATOM 2142 C C . SER A 1 268 ? -3.902 -36.969 -3.199 1 96.44 268 SER A C 1
ATOM 2144 O O . SER A 1 268 ? -3.785 -38.156 -3.461 1 96.44 268 SER A O 1
ATOM 2146 N N . LEU A 1 269 ? -4.301 -36.031 -4.074 1 96.69 269 LEU A N 1
ATOM 2147 C CA . LEU A 1 269 ? -4.641 -36.438 -5.438 1 96.69 269 LEU A CA 1
ATOM 2148 C C . LEU A 1 269 ? -3.418 -36.969 -6.168 1 96.69 269 LEU A C 1
ATOM 2150 O O . LEU A 1 269 ? -3.551 -37.688 -7.176 1 96.69 269 LEU A O 1
ATOM 2154 N N . LYS A 1 270 ? -2.236 -36.594 -5.668 1 91.31 270 LYS A N 1
ATOM 2155 C CA . LYS A 1 270 ? -1.013 -37 -6.355 1 91.31 270 LYS A CA 1
ATOM 2156 C C . LYS A 1 270 ? -0.095 -37.781 -5.422 1 91.31 270 LYS A C 1
ATOM 2158 O O . LYS A 1 270 ? 0.163 -37.375 -4.293 1 91.31 270 LYS A O 1
ATOM 2163 N N . LYS A 1 271 ? 0.514 -38.906 -5.914 1 80.06 271 LYS A N 1
ATOM 2164 C CA . LYS A 1 271 ? 1.368 -39.781 -5.121 1 80.06 271 LYS A CA 1
ATOM 2165 C C . LYS A 1 271 ? 2.77 -39.219 -4.969 1 80.06 271 LYS A C 1
ATOM 2167 O O . LYS A 1 271 ? 3.377 -39.312 -3.902 1 80.06 271 LYS A O 1
ATOM 2172 N N . ASN A 1 272 ? 3.305 -38.531 -5.945 1 81.81 272 ASN A N 1
ATOM 2173 C CA . ASN A 1 272 ? 4.652 -38 -5.914 1 81.81 272 ASN A CA 1
ATOM 2174 C C . ASN A 1 272 ? 4.652 -36.531 -5.441 1 81.81 272 ASN A C 1
ATOM 2176 O O . ASN A 1 272 ? 5.281 -35.688 -6.062 1 81.81 272 ASN A O 1
ATOM 2180 N N . SER A 1 273 ? 3.922 -36.281 -4.406 1 91.12 273 SER A N 1
ATOM 2181 C CA . SER A 1 273 ? 3.9 -34.906 -3.879 1 91.12 273 SER A CA 1
ATOM 2182 C C . SER A 1 273 ? 4.398 -34.875 -2.439 1 91.12 273 SER A C 1
ATOM 2184 O O . SER A 1 273 ? 4.32 -35.875 -1.718 1 91.12 273 SER A O 1
ATOM 2186 N N . LYS A 1 274 ? 5.148 -33.875 -2.115 1 96 274 LYS A N 1
ATOM 2187 C CA . LYS A 1 274 ? 5.516 -33.531 -0.741 1 96 274 LYS A CA 1
ATOM 2188 C C . LYS A 1 274 ? 4.605 -32.438 -0.18 1 96 274 LYS A C 1
ATOM 2190 O O . LYS A 1 274 ? 4.16 -31.547 -0.915 1 96 274 LYS A O 1
ATOM 2195 N N . THR A 1 275 ? 4.348 -32.562 1.138 1 98 275 THR A N 1
ATOM 2196 C CA . THR A 1 275 ? 3.479 -31.594 1.771 1 98 275 THR A CA 1
ATOM 2197 C C . THR A 1 275 ? 4.141 -31 3.016 1 98 275 THR A C 1
ATOM 2199 O O . THR A 1 275 ? 4.68 -31.75 3.844 1 98 275 THR A O 1
ATOM 2202 N N . ILE A 1 276 ? 4.18 -29.703 3.117 1 98.5 276 ILE A N 1
ATOM 2203 C CA . ILE A 1 276 ? 4.609 -28.984 4.316 1 98.5 276 ILE A CA 1
ATOM 2204 C C . ILE A 1 276 ? 3.441 -28.172 4.879 1 98.5 276 ILE A C 1
ATOM 2206 O O . ILE A 1 276 ? 2.814 -27.391 4.16 1 98.5 276 ILE A O 1
ATOM 2210 N N . ILE A 1 277 ? 3.094 -28.391 6.113 1 98.31 277 ILE A N 1
ATOM 2211 C CA . ILE A 1 277 ? 2.098 -27.594 6.82 1 98.31 277 ILE A CA 1
ATOM 2212 C C . ILE A 1 277 ? 2.791 -26.688 7.828 1 98.31 277 ILE A C 1
ATOM 2214 O O . ILE A 1 277 ? 3.484 -27.156 8.734 1 98.31 277 ILE A O 1
ATOM 2218 N N . TYR A 1 278 ? 2.678 -25.391 7.652 1 98.25 278 TYR A N 1
ATOM 2219 C CA . TYR A 1 278 ? 3.262 -24.422 8.578 1 98.25 278 TYR A CA 1
ATOM 2220 C C . TYR A 1 278 ? 2.316 -24.141 9.734 1 98.25 278 TYR A C 1
ATOM 2222 O O . TYR A 1 278 ? 1.162 -23.766 9.531 1 98.25 278 TYR A O 1
ATOM 2230 N N . LYS A 1 279 ? 2.805 -24.297 10.93 1 97.94 279 LYS A N 1
ATOM 2231 C CA . LYS A 1 279 ? 2.033 -24.016 12.133 1 97.94 279 LYS A CA 1
ATOM 2232 C C . LYS A 1 279 ? 1.854 -22.516 12.344 1 97.94 279 LYS A C 1
ATOM 2234 O O . LYS A 1 279 ? 2.789 -21.75 12.141 1 97.94 279 LYS A O 1
ATOM 2239 N N . ASN A 1 280 ? 0.665 -22.094 12.688 1 97.44 280 ASN A N 1
ATOM 2240 C CA . ASN A 1 280 ? 0.324 -20.703 13.008 1 97.44 280 ASN A CA 1
ATOM 2241 C C . ASN A 1 280 ? 0.583 -19.781 11.828 1 97.44 280 ASN A C 1
ATOM 2243 O O . ASN A 1 280 ? 1.129 -18.688 12 1 97.44 280 ASN A O 1
ATOM 2247 N N . ILE A 1 281 ? 0.366 -20.281 10.68 1 97.81 281 ILE A N 1
ATOM 2248 C CA . ILE A 1 281 ? 0.494 -19.516 9.445 1 97.81 281 ILE A CA 1
ATOM 2249 C C . ILE A 1 281 ? -0.826 -19.547 8.68 1 97.81 281 ILE A C 1
ATOM 2251 O O . ILE A 1 281 ? -1.503 -20.578 8.641 1 97.81 281 ILE A O 1
ATOM 2255 N N . GLY A 1 282 ? -1.191 -18.438 8.141 1 97.38 282 GLY A N 1
ATOM 2256 C CA . GLY A 1 282 ? -2.428 -18.328 7.383 1 97.38 282 GLY A CA 1
ATOM 2257 C C . GLY A 1 282 ? -2.24 -18.562 5.895 1 97.38 282 GLY A C 1
ATOM 2258 O O . GLY A 1 282 ? -1.579 -19.516 5.488 1 97.38 282 GLY A O 1
ATOM 2259 N N . HIS A 1 283 ? -2.848 -17.75 5.066 1 97 283 HIS A N 1
ATOM 2260 C CA . HIS A 1 283 ? -2.951 -17.922 3.623 1 97 283 HIS A CA 1
ATOM 2261 C C . HIS A 1 283 ? -1.743 -17.328 2.908 1 97 283 HIS A C 1
ATOM 2263 O O . HIS A 1 283 ? -1.684 -17.312 1.678 1 97 283 HIS A O 1
ATOM 2269 N N . SER A 1 284 ? -0.792 -16.719 3.664 1 97.44 284 SER A N 1
ATOM 2270 C CA . SER A 1 284 ? 0.341 -16.031 3.045 1 97.44 284 SER A CA 1
ATOM 2271 C C . SER A 1 284 ? 1.66 -16.469 3.668 1 97.44 284 SER A C 1
ATOM 2273 O O . SER A 1 284 ? 2.428 -15.648 4.164 1 97.44 284 SER A O 1
ATOM 2275 N N . PRO A 1 285 ? 2.025 -17.672 3.482 1 97.56 285 PRO A N 1
ATOM 2276 C CA . PRO A 1 285 ? 3.248 -18.156 4.129 1 97.56 285 PRO A CA 1
ATOM 2277 C C . PRO A 1 285 ? 4.496 -17.406 3.656 1 97.56 285 PRO A C 1
ATOM 2279 O O . PRO A 1 285 ? 5.453 -17.25 4.422 1 97.56 285 PRO A O 1
ATOM 2282 N N . SER A 1 286 ? 4.535 -16.922 2.418 1 96.5 286 SER A N 1
ATOM 2283 C CA . SER A 1 286 ? 5.691 -16.219 1.881 1 96.5 286 SER A CA 1
ATOM 2284 C C . SER A 1 286 ? 5.965 -14.93 2.658 1 96.5 286 SER A C 1
ATOM 2286 O O . SER A 1 286 ? 7.086 -14.422 2.646 1 96.5 286 SER A O 1
ATOM 2288 N N . TRP A 1 287 ? 4.949 -14.352 3.283 1 95.62 287 TRP A N 1
ATOM 2289 C CA . TRP A 1 287 ? 5.082 -13.141 4.078 1 95.62 287 TRP A CA 1
ATOM 2290 C C . TRP A 1 287 ? 5.133 -13.461 5.566 1 95.62 287 TRP A C 1
ATOM 2292 O O . TRP A 1 287 ? 5.902 -12.859 6.316 1 95.62 287 TRP A O 1
ATOM 2302 N N . GLU A 1 288 ? 4.379 -14.461 5.969 1 95.81 288 GLU A N 1
ATOM 2303 C CA . GLU A 1 288 ? 4.203 -14.766 7.387 1 95.81 288 GLU A CA 1
ATOM 2304 C C . GLU A 1 288 ? 5.371 -15.586 7.922 1 95.81 288 GLU A C 1
ATOM 2306 O O . GLU A 1 288 ? 5.652 -15.57 9.125 1 95.81 288 GLU A O 1
ATOM 2311 N N . ASN A 1 289 ? 5.969 -16.297 7.082 1 94.69 289 ASN A N 1
ATOM 2312 C CA . ASN A 1 289 ? 7.062 -17.203 7.41 1 94.69 289 ASN A CA 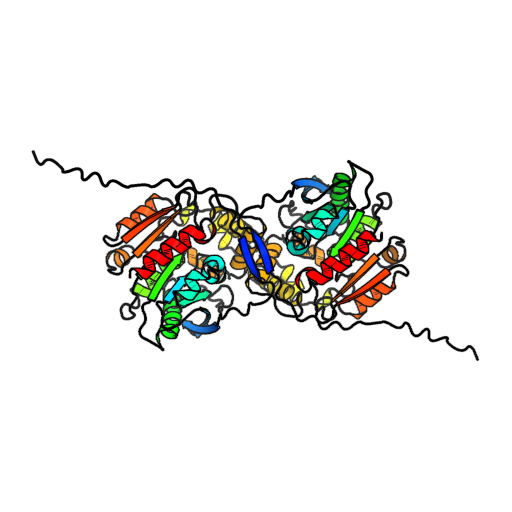1
ATOM 2313 C C . ASN A 1 289 ? 8.133 -17.203 6.324 1 94.69 289 ASN A C 1
ATOM 2315 O O . ASN A 1 289 ? 8.516 -18.266 5.824 1 94.69 289 ASN A O 1
ATOM 2319 N N . THR A 1 290 ? 8.648 -16.047 6.059 1 94.81 290 THR A N 1
ATOM 2320 C CA . THR A 1 290 ? 9.477 -15.789 4.883 1 94.81 290 THR A CA 1
ATOM 2321 C C . THR A 1 290 ? 10.727 -16.656 4.902 1 94.81 290 THR A C 1
ATOM 2323 O O . THR A 1 290 ? 11.047 -17.312 3.91 1 94.81 290 THR A O 1
ATOM 2326 N N . LYS A 1 291 ? 11.438 -16.672 5.984 1 94 291 LYS A N 1
ATOM 2327 C CA . LYS A 1 291 ? 12.703 -17.391 6.074 1 94 291 LYS A CA 1
ATOM 2328 C C . LYS A 1 291 ? 12.516 -18.875 5.797 1 94 291 LYS A C 1
ATOM 2330 O O . LYS A 1 291 ? 13.211 -19.453 4.953 1 94 291 LYS A O 1
ATOM 2335 N N . GLU A 1 292 ? 11.57 -19.5 6.5 1 96.81 292 GLU A N 1
ATOM 2336 C CA . GLU A 1 292 ? 11.336 -20.922 6.312 1 96.81 292 GLU A CA 1
ATOM 2337 C C . GLU A 1 292 ? 10.766 -21.219 4.926 1 96.81 292 GLU A C 1
ATOM 2339 O O . GLU A 1 292 ? 11.117 -22.219 4.297 1 96.81 292 GLU A O 1
ATOM 2344 N N . PHE A 1 293 ? 9.906 -20.391 4.496 1 97.69 293 PHE A N 1
ATOM 2345 C CA . PHE A 1 293 ? 9.336 -20.547 3.164 1 97.69 293 PHE A CA 1
AT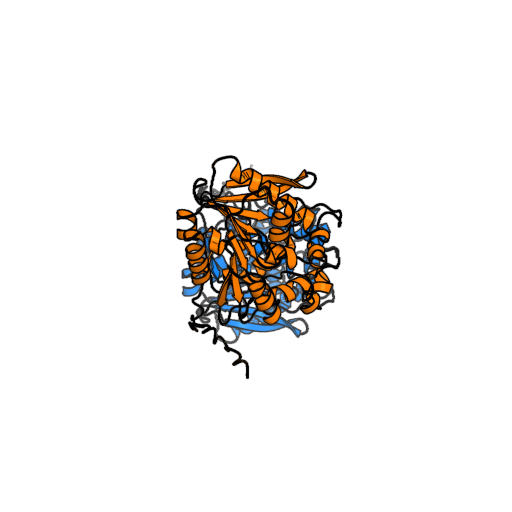OM 2346 C C . PHE A 1 293 ? 10.43 -20.562 2.102 1 97.69 293 PHE A C 1
ATOM 2348 O O . PHE A 1 293 ? 10.461 -21.453 1.253 1 97.69 293 PHE A O 1
ATOM 2355 N N . ASN A 1 294 ? 11.297 -19.531 2.148 1 97.69 294 ASN A N 1
ATOM 2356 C CA . ASN A 1 294 ? 12.383 -19.453 1.177 1 97.69 294 ASN A CA 1
ATOM 2357 C C . ASN A 1 294 ? 13.305 -20.656 1.261 1 97.69 294 ASN A C 1
ATOM 2359 O O . ASN A 1 294 ? 13.711 -21.219 0.235 1 97.69 294 ASN A O 1
ATOM 2363 N N . LYS A 1 295 ? 13.586 -21.047 2.428 1 97.81 295 LYS A N 1
ATOM 2364 C CA . LYS A 1 295 ? 14.461 -22.188 2.637 1 97.81 295 LYS A CA 1
ATOM 2365 C C . LYS A 1 295 ? 13.852 -23.453 2.035 1 97.81 295 LYS A C 1
ATOM 2367 O O . LYS A 1 295 ? 14.523 -24.188 1.312 1 97.81 295 LYS A O 1
ATOM 2372 N N . ASP A 1 296 ? 12.594 -23.672 2.371 1 98.25 296 ASP A N 1
ATOM 2373 C CA . ASP A 1 296 ? 11.914 -24.891 1.896 1 98.25 296 ASP A CA 1
ATOM 2374 C C . ASP A 1 296 ? 11.773 -24.875 0.375 1 98.25 296 ASP A C 1
ATOM 2376 O O . ASP A 1 296 ? 11.945 -25.906 -0.278 1 98.25 296 ASP A O 1
ATOM 2380 N N . MET A 1 297 ? 11.484 -23.734 -0.188 1 98.25 297 MET A N 1
ATOM 2381 C CA . MET A 1 297 ? 11.398 -23.609 -1.64 1 98.25 297 MET A CA 1
ATOM 2382 C C . MET A 1 297 ? 12.742 -23.906 -2.295 1 98.25 297 MET A C 1
ATOM 2384 O O . MET A 1 297 ? 12.812 -24.656 -3.262 1 98.25 297 MET A O 1
ATOM 2388 N N . MET A 1 298 ? 13.828 -23.312 -1.761 1 98.31 298 MET A N 1
ATOM 2389 C CA . MET A 1 298 ? 15.156 -23.531 -2.318 1 98.31 298 MET A CA 1
ATOM 2390 C C . MET A 1 298 ? 15.539 -25.016 -2.25 1 98.31 298 MET A C 1
ATOM 2392 O O . MET A 1 298 ? 16.078 -25.562 -3.215 1 98.31 298 MET A O 1
ATOM 2396 N N . LYS A 1 299 ? 15.281 -25.609 -1.117 1 97.94 299 LYS A N 1
ATOM 2397 C CA . LYS A 1 299 ? 15.594 -27.016 -0.939 1 97.94 299 LYS A CA 1
ATOM 2398 C C . LYS A 1 299 ? 14.852 -27.875 -1.955 1 97.94 299 LYS A C 1
ATOM 2400 O O . LYS A 1 299 ? 15.438 -28.766 -2.582 1 97.94 299 LYS A O 1
ATOM 2405 N N . TYR A 1 300 ? 13.609 -27.609 -2.066 1 97.56 300 TYR A N 1
ATOM 2406 C CA . TYR A 1 300 ? 12.789 -28.375 -3 1 97.56 300 TYR A CA 1
ATOM 2407 C C . TYR A 1 300 ? 13.289 -28.219 -4.43 1 97.56 300 TYR A C 1
ATOM 2409 O O . TYR A 1 300 ? 13.5 -29.203 -5.137 1 97.56 300 TYR A O 1
ATOM 2417 N N . VAL A 1 301 ? 13.531 -26.969 -4.883 1 97.88 301 VAL A N 1
ATOM 2418 C CA . VAL A 1 301 ? 13.891 -26.672 -6.27 1 97.88 301 VAL A CA 1
ATOM 2419 C C . VAL A 1 301 ? 15.273 -27.234 -6.574 1 97.88 301 VAL A C 1
ATOM 2421 O O . VAL A 1 301 ? 15.523 -27.734 -7.676 1 97.88 301 VAL A O 1
ATOM 2424 N N . SER A 1 302 ? 16.156 -27.234 -5.633 1 96.62 302 SER A N 1
ATOM 2425 C CA . SER A 1 302 ? 17.516 -27.734 -5.824 1 96.62 302 SER A CA 1
ATOM 2426 C C . SER A 1 302 ? 17.531 -29.25 -6.016 1 96.62 302 SER A C 1
ATOM 2428 O O . SER A 1 302 ? 18.5 -29.797 -6.531 1 96.62 302 SER A O 1
ATOM 2430 N N . ASN A 1 303 ? 16.516 -29.906 -5.625 1 93.81 303 ASN A N 1
ATOM 2431 C CA . ASN A 1 303 ? 16.469 -31.359 -5.688 1 93.81 303 ASN A CA 1
ATOM 2432 C C . ASN A 1 303 ? 15.719 -31.844 -6.922 1 93.81 303 ASN A C 1
ATOM 2434 O O . ASN A 1 303 ? 15.516 -33.062 -7.094 1 93.81 303 ASN A O 1
ATOM 2438 N N . ILE A 1 304 ? 15.25 -30.984 -7.723 1 91.19 304 ILE A N 1
ATOM 2439 C CA . ILE A 1 304 ? 14.562 -31.344 -8.961 1 91.19 304 ILE A CA 1
ATOM 2440 C C . ILE A 1 304 ? 15.578 -31.547 -10.078 1 91.19 304 ILE A C 1
ATOM 2442 O O . ILE A 1 304 ? 16.531 -30.766 -10.211 1 91.19 304 ILE A O 1
ATOM 2446 N N . MET B 1 1 ? 13.68 62.812 -7.062 1 28.86 1 MET B N 1
ATOM 2447 C CA . MET B 1 1 ? 14.469 61.75 -7.68 1 28.86 1 MET B CA 1
ATOM 2448 C C . MET B 1 1 ? 14.703 60.594 -6.691 1 28.86 1 MET B C 1
ATOM 2450 O O . MET B 1 1 ? 15.703 60.594 -5.969 1 28.86 1 MET B O 1
ATOM 2454 N N . ASN B 1 2 ? 13.688 60.031 -5.992 1 25.73 2 ASN B N 1
ATOM 2455 C CA . ASN B 1 2 ? 13.617 59.062 -4.91 1 25.73 2 ASN B CA 1
ATOM 2456 C C . ASN B 1 2 ? 14.164 57.719 -5.344 1 25.73 2 ASN B C 1
ATOM 2458 O O . ASN B 1 2 ? 13.648 57.094 -6.281 1 25.73 2 ASN B O 1
ATOM 2462 N N . LEU B 1 3 ? 15.492 57.406 -5.172 1 29.78 3 LEU B N 1
ATOM 2463 C CA . LEU B 1 3 ? 16.281 56.188 -5.422 1 29.78 3 LEU B CA 1
ATOM 2464 C C . LEU B 1 3 ? 15.617 54.969 -4.793 1 29.78 3 LEU B C 1
ATOM 2466 O O . LEU B 1 3 ? 15.398 54.938 -3.58 1 29.78 3 LEU B O 1
ATOM 2470 N N . ILE B 1 4 ? 14.773 54.219 -5.551 1 31.5 4 ILE B N 1
ATOM 2471 C CA . ILE B 1 4 ? 14.18 52.906 -5.277 1 31.5 4 ILE B CA 1
ATOM 2472 C C . ILE B 1 4 ? 15.266 51.938 -4.797 1 31.5 4 ILE B C 1
ATOM 2474 O O . ILE B 1 4 ? 16.203 51.625 -5.535 1 31.5 4 ILE B O 1
ATOM 2478 N N . LYS B 1 5 ? 15.586 51.969 -3.52 1 36.19 5 LYS B N 1
ATOM 2479 C CA . LYS B 1 5 ? 16.484 51.031 -2.885 1 36.19 5 LYS B CA 1
ATOM 2480 C C . LYS B 1 5 ? 16.094 49.594 -3.215 1 36.19 5 LYS B C 1
ATOM 2482 O O . LYS B 1 5 ? 15.031 49.125 -2.809 1 36.19 5 LYS B O 1
ATOM 2487 N N . SER B 1 6 ? 16.391 49.031 -4.406 1 32.53 6 SER B N 1
ATOM 2488 C CA . SER B 1 6 ? 16.266 47.625 -4.789 1 32.53 6 SER B CA 1
ATOM 2489 C C . SER B 1 6 ? 16.969 46.719 -3.789 1 32.53 6 SER B C 1
ATOM 2491 O O . SER B 1 6 ? 18.188 46.75 -3.646 1 32.53 6 SER B O 1
ATOM 2493 N N . ILE B 1 7 ? 16.438 46.469 -2.65 1 32.09 7 ILE B N 1
ATOM 2494 C CA . ILE B 1 7 ? 16.953 45.469 -1.734 1 32.09 7 ILE B CA 1
ATOM 2495 C C . ILE B 1 7 ? 17.156 44.125 -2.479 1 32.09 7 ILE B C 1
ATOM 2497 O O . ILE B 1 7 ? 16.188 43.562 -2.98 1 32.09 7 ILE B O 1
ATOM 2501 N N . LEU B 1 8 ? 18.312 43.906 -3.068 1 30.53 8 LEU B N 1
ATOM 2502 C CA . LEU B 1 8 ? 18.797 42.625 -3.578 1 30.53 8 LEU B CA 1
ATOM 2503 C C . LEU B 1 8 ? 18.734 41.531 -2.498 1 30.53 8 LEU B C 1
ATOM 2505 O O . LEU B 1 8 ? 19.469 41.625 -1.506 1 30.53 8 LEU B O 1
ATOM 2509 N N . ILE B 1 9 ? 17.578 41 -2.182 1 31.59 9 ILE B N 1
ATOM 2510 C CA . ILE B 1 9 ? 17.5 39.812 -1.334 1 31.59 9 ILE B CA 1
ATOM 2511 C C . ILE B 1 9 ? 18.359 38.688 -1.926 1 31.59 9 ILE B C 1
ATOM 2513 O O . ILE B 1 9 ? 18.141 38.281 -3.068 1 31.59 9 ILE B O 1
ATOM 2517 N N . PHE B 1 10 ? 19.594 38.531 -1.55 1 31.72 10 PHE B N 1
ATOM 2518 C CA . PHE B 1 10 ? 20.5 37.438 -1.817 1 31.72 10 PHE B CA 1
ATOM 2519 C C . PHE B 1 10 ? 19.859 36.125 -1.42 1 31.72 10 PHE B C 1
ATOM 2521 O O . PHE B 1 10 ? 19.688 35.844 -0.231 1 31.72 10 PHE B O 1
ATOM 2528 N N . ILE B 1 11 ? 19.016 35.625 -2.232 1 33.94 11 ILE B N 1
ATOM 2529 C CA . ILE B 1 11 ? 18.547 34.25 -2.078 1 33.94 11 ILE B CA 1
ATOM 2530 C C . ILE B 1 11 ? 19.703 33.281 -2.303 1 33.94 11 ILE B C 1
ATOM 2532 O O . ILE B 1 11 ? 20.234 33.188 -3.408 1 33.94 11 ILE B O 1
ATOM 2536 N N . LEU B 1 12 ? 20.438 33.062 -1.327 1 32.5 12 LEU B N 1
ATOM 2537 C CA . LEU B 1 12 ? 21.438 31.984 -1.373 1 32.5 12 LEU B CA 1
ATOM 2538 C C . LEU B 1 12 ? 20.75 30.641 -1.623 1 32.5 12 LEU B C 1
ATOM 2540 O O . LEU B 1 12 ? 20.156 30.062 -0.714 1 32.5 12 LEU B O 1
ATOM 2544 N N . ALA B 1 13 ? 20.438 30.422 -2.824 1 34.75 13 ALA B N 1
ATOM 2545 C CA . ALA B 1 13 ? 20 29.094 -3.223 1 34.75 13 ALA B CA 1
ATOM 2546 C C . ALA B 1 13 ? 21.156 28.109 -3.268 1 34.75 13 ALA B C 1
ATOM 2548 O O . ALA B 1 13 ? 22.078 28.25 -4.078 1 34.75 13 ALA B O 1
ATOM 2549 N N . CYS B 1 14 ? 21.625 27.516 -2.244 1 34.22 14 CYS B N 1
ATOM 2550 C CA . CYS B 1 14 ? 22.547 26.391 -2.299 1 34.22 14 CYS B CA 1
ATOM 2551 C C . CYS B 1 14 ? 21.953 25.234 -3.098 1 34.22 14 CYS B C 1
ATOM 2553 O O . CYS B 1 14 ? 20.938 24.656 -2.699 1 34.22 14 CYS B O 1
ATOM 2555 N N . LEU B 1 15 ? 22.328 25.203 -4.332 1 36.06 15 LEU B N 1
ATOM 2556 C CA . LEU B 1 15 ? 21.969 24.094 -5.223 1 36.06 15 LEU B CA 1
ATOM 2557 C C . LEU B 1 15 ? 22.688 22.812 -4.801 1 36.06 15 LEU B C 1
ATOM 2559 O O . LEU B 1 15 ? 23.875 22.641 -5.082 1 36.06 15 LEU B O 1
ATOM 2563 N N . ASN B 1 16 ? 22.469 22.188 -3.775 1 32.62 16 ASN B N 1
ATOM 2564 C CA . ASN B 1 16 ? 23 20.859 -3.533 1 32.62 16 ASN B CA 1
ATOM 2565 C C . ASN B 1 16 ? 22.359 19.828 -4.457 1 32.62 16 ASN B C 1
ATOM 2567 O O . ASN B 1 16 ? 21.141 19.656 -4.465 1 32.62 16 ASN B O 1
ATOM 2571 N N . VAL B 1 17 ? 23.125 19.516 -5.488 1 38.06 17 VAL B N 1
ATOM 2572 C CA . VAL B 1 17 ? 22.766 18.359 -6.312 1 38.06 17 VAL B CA 1
ATOM 2573 C C . VAL B 1 17 ? 22.781 17.094 -5.469 1 38.06 17 VAL B C 1
ATOM 2575 O O . VAL B 1 17 ? 23.859 16.625 -5.059 1 38.06 17 VAL B O 1
ATOM 2578 N N . SER B 1 18 ? 21.828 16.781 -4.668 1 38.59 18 SER B N 1
ATOM 2579 C CA . SER B 1 18 ? 21.812 15.516 -3.939 1 38.59 18 SER B CA 1
ATOM 2580 C C . SER B 1 18 ? 21.5 14.344 -4.867 1 38.59 18 SER B C 1
ATOM 2582 O O . SER B 1 18 ? 20.469 14.359 -5.562 1 38.59 18 SER B O 1
ATOM 2584 N N . ALA B 1 19 ? 22.547 13.656 -5.305 1 40.41 19 ALA B N 1
ATOM 2585 C CA . ALA B 1 19 ? 22.266 12.328 -5.844 1 40.41 19 ALA B CA 1
ATOM 2586 C C . ALA B 1 19 ? 21.125 11.664 -5.07 1 40.41 19 ALA B C 1
ATOM 2588 O O . ALA B 1 19 ? 21.125 11.664 -3.838 1 40.41 19 ALA B O 1
ATOM 2589 N N . VAL B 1 20 ? 20.109 11.508 -5.738 1 45.44 20 VAL B N 1
ATOM 2590 C CA . VAL B 1 20 ? 19 10.789 -5.113 1 45.44 20 VAL B CA 1
ATOM 2591 C C . VAL B 1 20 ? 19.516 9.516 -4.449 1 45.44 20 VAL B C 1
ATOM 2593 O O . VAL B 1 20 ? 20 8.602 -5.133 1 45.44 20 VAL B O 1
ATOM 2596 N N . ILE B 1 21 ? 20.188 9.609 -3.33 1 49.69 21 ILE B N 1
ATOM 2597 C CA . ILE B 1 21 ? 20.547 8.445 -2.525 1 49.69 21 ILE B CA 1
ATOM 2598 C C . ILE B 1 21 ? 19.312 7.555 -2.342 1 49.69 21 ILE B C 1
ATOM 2600 O O . ILE B 1 21 ? 18.219 8.039 -2.037 1 49.69 21 ILE B O 1
ATOM 2604 N N . ALA B 1 22 ? 19.469 6.34 -2.781 1 53.94 22 ALA B N 1
ATOM 2605 C CA . ALA B 1 22 ? 18.5 5.273 -2.568 1 53.94 22 ALA B CA 1
ATOM 2606 C C . ALA B 1 22 ? 18.062 5.215 -1.107 1 53.94 22 ALA B C 1
ATOM 2608 O O . ALA B 1 22 ? 18.891 5.113 -0.206 1 53.94 22 ALA B O 1
ATOM 2609 N N . VAL B 1 23 ? 16.891 5.762 -0.813 1 65.19 23 VAL B N 1
ATOM 2610 C CA . VAL B 1 23 ? 16.344 5.703 0.537 1 65.19 23 VAL B CA 1
ATOM 2611 C C . VAL B 1 23 ? 15.422 4.492 0.667 1 65.19 23 VAL B C 1
ATOM 2613 O O . VAL B 1 23 ? 14.602 4.234 -0.215 1 65.19 23 VAL B O 1
ATOM 2616 N N . LYS B 1 24 ? 15.836 3.555 1.56 1 75.19 24 LYS B N 1
ATOM 2617 C CA . LYS B 1 24 ? 14.961 2.451 1.957 1 75.19 24 LYS B CA 1
ATOM 2618 C C . LYS B 1 24 ? 14.25 2.758 3.273 1 75.19 24 LYS B C 1
ATOM 2620 O O . LYS B 1 24 ? 14.852 3.324 4.191 1 75.19 24 LYS B O 1
ATOM 2625 N N . VAL B 1 25 ? 13.008 2.555 3.25 1 71.88 25 VAL B N 1
ATOM 2626 C CA . VAL B 1 25 ? 12.234 2.662 4.48 1 71.88 25 VAL B CA 1
ATOM 2627 C C . VAL B 1 25 ? 11.844 1.268 4.969 1 71.88 25 VAL B C 1
ATOM 2629 O O . VAL B 1 25 ? 11.461 0.409 4.168 1 71.88 25 VAL B O 1
ATOM 2632 N N . PRO B 1 26 ? 12.086 1.031 6.195 1 71 26 PRO B N 1
ATOM 2633 C CA . PRO B 1 26 ? 11.711 -0.283 6.719 1 71 26 PRO B CA 1
ATOM 2634 C C . PRO B 1 26 ? 10.211 -0.545 6.621 1 71 26 PRO B C 1
ATOM 2636 O O . PRO B 1 26 ? 9.406 0.368 6.828 1 71 26 PRO B O 1
ATOM 2639 N N . PHE B 1 27 ? 9.898 -1.729 6.145 1 78.19 27 PHE B N 1
ATOM 2640 C CA . PHE B 1 27 ? 8.508 -2.174 6.141 1 78.19 27 PHE B CA 1
ATOM 2641 C C . PHE B 1 27 ? 8.336 -3.416 7.008 1 78.19 27 PHE B C 1
ATOM 2643 O O . PHE B 1 27 ? 8.891 -4.473 6.703 1 78.19 27 PHE B O 1
ATOM 2650 N N . ASP B 1 28 ? 7.625 -3.209 8.133 1 84.12 28 ASP B N 1
ATOM 2651 C CA . ASP B 1 28 ? 7.398 -4.316 9.055 1 84.12 28 ASP B CA 1
ATOM 2652 C C . ASP B 1 28 ? 6.227 -5.184 8.602 1 84.12 28 ASP B C 1
ATOM 2654 O O . ASP B 1 28 ? 5.16 -4.668 8.266 1 84.12 28 ASP B O 1
ATOM 2658 N N . VAL B 1 29 ? 6.438 -6.457 8.641 1 89.38 29 VAL B N 1
ATOM 2659 C CA . VAL B 1 29 ? 5.375 -7.387 8.266 1 89.38 29 VAL B CA 1
ATOM 2660 C C . VAL B 1 29 ? 4.281 -7.375 9.336 1 89.38 29 VAL B C 1
ATOM 2662 O O . VAL B 1 29 ? 3.092 -7.328 9.008 1 89.38 29 VAL B O 1
ATOM 2665 N N . TYR B 1 30 ? 4.73 -7.383 10.578 1 90.88 30 TYR B N 1
ATOM 2666 C CA . TYR B 1 30 ? 3.824 -7.309 11.719 1 90.88 30 TYR B CA 1
ATOM 2667 C C . TYR B 1 30 ? 3.998 -5.992 12.469 1 90.88 30 TYR B C 1
ATOM 2669 O O . TYR B 1 30 ? 5.027 -5.324 12.336 1 90.88 30 TYR B O 1
ATOM 2677 N N . PRO B 1 31 ? 2.939 -5.59 13.203 1 88.19 31 PRO B N 1
ATOM 2678 C CA . PRO B 1 31 ? 3.104 -4.367 13.992 1 88.19 31 PRO B CA 1
ATOM 2679 C C . PRO B 1 31 ? 4.359 -4.391 14.859 1 88.19 31 PRO B C 1
ATOM 2681 O O . PRO B 1 31 ? 4.566 -5.336 15.625 1 88.19 31 PRO B O 1
ATOM 2684 N N . PRO B 1 32 ? 5.172 -3.354 14.68 1 82.44 32 PRO B N 1
ATOM 2685 C CA . PRO B 1 32 ? 6.434 -3.348 15.422 1 82.44 32 PRO B CA 1
ATOM 2686 C C . PRO B 1 32 ? 6.242 -3.057 16.906 1 82.44 32 PRO B C 1
ATOM 2688 O O . PRO B 1 32 ? 5.277 -2.389 17.297 1 82.44 32 PRO B O 1
ATOM 2691 N N . ASN B 1 33 ? 7.094 -3.666 17.688 1 87.62 33 ASN B N 1
ATOM 2692 C CA . ASN B 1 33 ? 7.215 -3.258 19.078 1 87.62 33 ASN B CA 1
ATOM 2693 C C . ASN B 1 33 ? 8.289 -2.193 19.266 1 87.62 33 ASN B C 1
ATOM 2695 O O . ASN B 1 33 ? 9.344 -2.461 19.844 1 87.62 33 ASN B O 1
ATOM 2699 N N . ASP B 1 34 ? 7.977 -1.005 18.844 1 89.31 34 ASP B N 1
ATOM 2700 C CA . ASP B 1 34 ? 9.008 0.026 18.766 1 89.31 34 ASP B CA 1
ATOM 2701 C C . ASP B 1 34 ? 8.695 1.186 19.719 1 89.31 34 ASP B C 1
ATOM 2703 O O . ASP B 1 34 ? 9.211 2.293 19.531 1 89.31 34 ASP B O 1
ATOM 2707 N N . GLY B 1 35 ? 7.75 0.949 20.609 1 93.38 35 GLY B N 1
ATOM 2708 C CA . GLY B 1 35 ? 7.402 1.981 21.562 1 93.38 35 GLY B CA 1
ATOM 2709 C C . GLY B 1 35 ? 6.223 2.83 21.125 1 93.38 35 GLY B C 1
ATOM 2710 O O . GLY B 1 35 ? 5.789 3.721 21.859 1 93.38 35 GLY B O 1
ATOM 2711 N N . THR B 1 36 ? 5.684 2.541 20 1 95.81 36 THR B N 1
ATOM 2712 C CA . THR B 1 36 ? 4.508 3.27 19.531 1 95.81 36 THR B CA 1
ATOM 2713 C C . THR B 1 36 ? 3.295 2.953 20.406 1 95.81 36 THR B C 1
ATOM 2715 O O . THR B 1 36 ? 2.99 1.784 20.641 1 95.81 36 THR B O 1
ATOM 2718 N N . LYS B 1 37 ? 2.719 3.957 20.922 1 96.38 37 LYS B N 1
ATOM 2719 C CA . LYS B 1 37 ? 1.427 3.85 21.594 1 96.38 37 LYS B CA 1
ATOM 2720 C C . LYS B 1 37 ? 0.292 4.305 20.672 1 96.38 37 LYS B C 1
ATOM 2722 O O . LYS B 1 37 ? 0.348 5.395 20.109 1 96.38 37 LYS B O 1
ATOM 2727 N N . SER B 1 38 ? -0.692 3.498 20.578 1 97.44 38 SER B N 1
ATOM 2728 C CA . SER B 1 38 ? -1.835 3.814 19.734 1 97.44 38 SER B CA 1
ATOM 2729 C C . SER B 1 38 ? -3.125 3.881 20.547 1 97.44 38 SER B C 1
ATOM 2731 O O . SER B 1 38 ? -3.324 3.092 21.469 1 97.44 38 SER B O 1
ATOM 2733 N N . TYR B 1 39 ? -3.951 4.836 20.219 1 98 39 TYR B N 1
ATOM 2734 C CA . TYR B 1 39 ? -5.227 4.984 20.906 1 98 39 TYR B CA 1
ATOM 2735 C C . TYR B 1 39 ? -6.207 5.805 20.078 1 98 39 TYR B C 1
ATOM 2737 O O . TYR B 1 39 ? -5.848 6.328 19.016 1 98 39 TYR B O 1
ATOM 2745 N N . TYR B 1 40 ? -7.418 5.863 20.484 1 98.56 40 TYR B N 1
ATOM 2746 C CA . TYR B 1 40 ? -8.445 6.688 19.859 1 98.56 40 TYR B CA 1
ATOM 2747 C C . TYR B 1 40 ? -8.758 7.914 20.719 1 98.56 40 TYR B C 1
ATOM 2749 O O . TYR B 1 40 ? -8.734 7.844 21.953 1 98.56 40 TYR B O 1
ATOM 2757 N N . VAL B 1 41 ? -9 8.992 20.094 1 98.25 41 VAL B N 1
ATOM 2758 C CA . VAL B 1 41 ? -9.508 10.211 20.719 1 98.25 41 VAL B CA 1
ATOM 2759 C C . VAL B 1 41 ? -10.883 10.555 20.141 1 98.25 41 VAL B C 1
ATOM 2761 O O . VAL B 1 41 ? -11.148 10.273 18.969 1 98.25 41 VAL B O 1
ATOM 2764 N N . LYS B 1 42 ? -11.734 11.102 20.969 1 98.31 42 LYS B N 1
ATOM 2765 C CA . LYS B 1 42 ? -13.039 11.531 20.5 1 98.31 42 LYS B CA 1
ATOM 2766 C C . LYS B 1 42 ? -12.953 12.883 19.781 1 98.31 42 LYS B C 1
ATOM 2768 O O . LYS B 1 42 ? -12.664 13.906 20.406 1 98.31 42 LYS B O 1
ATOM 2773 N N . GLY B 1 43 ? -13.156 12.812 18.5 1 98 43 GLY B N 1
ATOM 2774 C CA . GLY B 1 43 ? -13.164 14.039 17.719 1 98 43 GLY B CA 1
ATOM 2775 C C . GLY B 1 43 ? -14.523 14.711 17.688 1 98 43 GLY B C 1
ATOM 2776 O O . GLY B 1 43 ? -15.344 14.523 18.578 1 98 43 GLY B O 1
ATOM 2777 N N . GLU B 1 44 ? -14.641 15.555 16.688 1 97.06 44 GLU B N 1
ATOM 2778 C CA . GLU B 1 44 ? -15.891 16.297 16.531 1 97.06 44 GLU B CA 1
ATOM 2779 C C . GLU B 1 44 ? -17.062 15.344 16.281 1 97.06 44 GLU B C 1
ATOM 2781 O O . GLU B 1 44 ? -16.938 14.375 15.539 1 97.06 44 GLU B O 1
ATOM 2786 N N . ASN B 1 45 ? -18.203 15.617 17 1 96.44 45 ASN B N 1
ATOM 2787 C CA . ASN B 1 45 ? -19.438 14.859 16.891 1 96.44 45 ASN B CA 1
ATOM 2788 C C . ASN B 1 45 ? -19.25 13.391 17.281 1 96.44 45 ASN B C 1
ATOM 2790 O O . ASN B 1 45 ? -19.891 12.508 16.719 1 96.44 45 ASN B O 1
ATOM 2794 N N . GLY B 1 46 ? -18.234 13.117 18.016 1 96.69 46 GLY B N 1
ATOM 2795 C CA . GLY B 1 46 ? -18.062 11.797 18.594 1 96.69 46 GLY B CA 1
ATOM 2796 C C . GLY B 1 46 ? -17.297 10.844 17.719 1 96.69 46 GLY B C 1
ATOM 2797 O O . GLY B 1 46 ? -17.141 9.664 18.047 1 96.69 46 GLY B O 1
ATOM 2798 N N . VAL B 1 47 ? -16.797 11.312 16.672 1 97.56 47 VAL B N 1
ATOM 2799 C CA . VAL B 1 47 ? -16.031 10.477 15.758 1 97.56 47 VAL B CA 1
ATOM 2800 C C . VAL B 1 47 ? -14.734 10.031 16.438 1 97.56 47 VAL B C 1
ATOM 2802 O O . VAL B 1 47 ? -14.062 10.828 17.094 1 97.56 47 VAL B O 1
ATOM 2805 N N . LYS B 1 48 ? -14.398 8.711 16.281 1 98.62 48 LYS B N 1
ATOM 2806 C CA . LYS B 1 48 ? -13.148 8.203 16.844 1 98.62 48 LYS B CA 1
ATOM 2807 C C . LYS B 1 48 ? -11.977 8.461 15.898 1 98.62 48 LYS B C 1
ATOM 2809 O O . LYS B 1 48 ? -11.977 7.984 14.766 1 98.62 48 LYS B O 1
ATOM 2814 N N . ILE B 1 49 ? -11 9.188 16.375 1 98.88 49 ILE B N 1
ATOM 2815 C CA . ILE B 1 49 ? -9.789 9.523 15.625 1 98.88 49 ILE B CA 1
ATOM 2816 C C . ILE B 1 49 ? -8.625 8.664 16.125 1 98.88 49 ILE B C 1
ATOM 2818 O O . ILE B 1 49 ? -8.312 8.672 17.312 1 98.88 49 ILE B O 1
ATOM 2822 N N . PHE B 1 50 ? -7.98 7.938 15.203 1 98.88 50 PHE B N 1
ATOM 2823 C CA . PHE B 1 50 ? -6.891 7.039 15.562 1 98.88 50 PHE B CA 1
ATOM 2824 C C . PHE B 1 50 ? -5.566 7.793 15.617 1 98.88 50 PHE B C 1
ATOM 2826 O O . PHE B 1 50 ? -5.184 8.461 14.656 1 98.88 50 PHE B O 1
ATOM 2833 N N . VAL B 1 51 ? -4.828 7.625 16.766 1 98.69 51 VAL B N 1
ATOM 2834 C CA . VAL B 1 51 ? -3.623 8.406 17.031 1 98.69 51 VAL B CA 1
ATOM 2835 C C . VAL B 1 51 ? -2.475 7.473 17.406 1 98.69 51 VAL B C 1
ATOM 2837 O O . VAL B 1 51 ? -2.672 6.496 18.141 1 98.69 51 VAL B O 1
ATOM 2840 N N . ASP B 1 52 ? -1.308 7.773 16.828 1 98.12 52 ASP B N 1
ATOM 2841 C CA . ASP B 1 52 ? -0.056 7.168 17.281 1 98.12 52 ASP B CA 1
ATOM 2842 C C . ASP B 1 52 ? 0.814 8.188 18 1 98.12 52 ASP B C 1
ATOM 2844 O O . ASP B 1 52 ? 0.884 9.352 17.609 1 98.12 52 ASP B O 1
ATOM 2848 N N . GLU B 1 53 ? 1.495 7.75 19.016 1 96.62 53 GLU B N 1
ATOM 2849 C CA . GLU B 1 53 ? 2.469 8.555 19.75 1 96.62 53 GLU B CA 1
ATOM 2850 C C . GLU B 1 53 ? 3.748 7.77 20.016 1 96.62 53 GLU B C 1
ATOM 2852 O O . GLU B 1 53 ? 3.703 6.559 20.25 1 96.62 53 GLU B O 1
ATOM 2857 N N . LYS B 1 54 ? 4.777 8.477 19.969 1 96.19 54 LYS B N 1
ATOM 2858 C CA . LYS B 1 54 ? 6.07 7.844 20.203 1 96.19 54 LYS B CA 1
ATOM 2859 C C . LYS B 1 54 ? 7.094 8.852 20.719 1 96.19 54 LYS B C 1
ATOM 2861 O O . LYS B 1 54 ? 6.961 10.055 20.484 1 96.19 54 LYS B O 1
ATOM 2866 N N . GLY B 1 55 ? 8.133 8.352 21.453 1 95.44 55 GLY B N 1
ATOM 2867 C CA . GLY B 1 55 ? 9.141 9.227 22.031 1 95.44 55 GLY B CA 1
ATOM 2868 C C . GLY B 1 55 ? 8.758 9.734 23.406 1 95.44 55 GLY B C 1
ATOM 2869 O O . GLY B 1 55 ? 7.734 9.344 23.969 1 95.44 55 GLY B O 1
ATOM 2870 N N . ASP B 1 56 ? 9.625 10.555 24.047 1 94.5 56 ASP B N 1
ATOM 2871 C CA . ASP B 1 56 ? 9.445 11.102 25.375 1 94.5 56 ASP B CA 1
ATOM 2872 C C . ASP B 1 56 ? 8.375 12.188 25.391 1 94.5 56 ASP B C 1
ATOM 2874 O O . ASP B 1 56 ? 8.562 13.266 24.812 1 94.5 56 ASP B O 1
ATOM 2878 N N . PRO B 1 57 ? 7.301 11.969 26.078 1 93.5 57 PRO B N 1
ATOM 2879 C CA . PRO B 1 57 ? 6.18 12.914 26.047 1 93.5 57 PRO B CA 1
ATOM 2880 C C . PRO B 1 57 ? 6.508 14.234 26.734 1 93.5 57 PRO B C 1
ATOM 2882 O O . PRO B 1 57 ? 5.723 15.188 26.656 1 93.5 57 PRO B O 1
ATOM 2885 N N . THR B 1 58 ? 7.609 14.32 27.406 1 93.06 58 THR B N 1
ATOM 2886 C CA . THR B 1 58 ? 7.992 15.562 28.078 1 93.06 58 THR B CA 1
ATOM 2887 C C . THR B 1 58 ? 8.789 16.453 27.141 1 93.06 58 THR B C 1
ATOM 2889 O O . THR B 1 58 ? 8.992 17.641 27.422 1 93.06 58 THR B O 1
ATOM 2892 N N . LYS B 1 59 ? 9.172 15.914 26.062 1 95.06 59 LYS B N 1
ATOM 2893 C CA . LYS B 1 59 ? 9.922 16.688 25.078 1 95.06 59 LYS B CA 1
ATOM 2894 C C . LYS B 1 59 ? 8.984 17.422 24.125 1 95.06 59 LYS B C 1
ATOM 2896 O O . LYS B 1 59 ? 7.773 17.203 24.156 1 95.06 59 LYS B O 1
ATOM 2901 N N . THR B 1 60 ? 9.602 18.328 23.328 1 96.81 60 THR B N 1
ATOM 2902 C CA . THR B 1 60 ? 8.82 19.047 22.312 1 96.81 60 THR B CA 1
ATOM 2903 C C . THR B 1 60 ? 8.062 18.062 21.438 1 96.81 60 THR B C 1
ATOM 2905 O O . THR B 1 60 ? 8.625 17.062 20.969 1 96.81 60 THR B O 1
ATOM 2908 N N . THR B 1 61 ? 6.77 18.312 21.234 1 97.44 61 THR B N 1
ATOM 2909 C CA . THR B 1 61 ? 5.938 17.469 20.391 1 97.44 61 THR B CA 1
ATOM 2910 C C . THR B 1 61 ? 5.957 17.953 18.938 1 97.44 61 THR B C 1
ATOM 2912 O O . THR B 1 61 ? 5.828 19.156 18.688 1 97.44 61 THR B O 1
ATOM 2915 N N . ILE B 1 62 ? 6.207 17.078 18.062 1 98.62 62 ILE B N 1
ATOM 2916 C CA . ILE B 1 62 ? 5.953 17.281 16.641 1 98.62 62 ILE B CA 1
ATOM 2917 C C . ILE B 1 62 ? 4.707 16.5 16.219 1 98.62 62 ILE B C 1
ATOM 2919 O O . ILE B 1 62 ? 4.668 15.281 16.344 1 98.62 62 ILE B O 1
ATOM 2923 N N . LEU B 1 63 ? 3.684 17.188 15.797 1 98.81 63 LEU B N 1
ATOM 2924 C CA . LEU B 1 63 ? 2.43 16.562 15.398 1 98.81 63 LEU B CA 1
ATOM 2925 C C . LEU B 1 63 ? 2.229 16.672 13.891 1 98.81 63 LEU B C 1
ATOM 2927 O O . LEU B 1 63 ? 2.219 17.781 13.336 1 98.81 63 LEU B O 1
ATOM 2931 N N . PHE B 1 64 ? 2.018 15.5 13.25 1 98.94 64 PHE B N 1
ATOM 2932 C CA . PHE B 1 64 ? 1.996 15.414 11.789 1 98.94 64 PHE B CA 1
ATOM 2933 C C . PHE B 1 64 ? 0.564 15.344 11.273 1 98.94 64 PHE B C 1
ATOM 2935 O O . PHE B 1 64 ? -0.193 14.445 11.648 1 98.94 64 PHE B O 1
ATOM 2942 N N . SER B 1 65 ? 0.188 16.266 10.43 1 98.88 65 SER B N 1
ATOM 2943 C CA . SER B 1 65 ? -1.04 16.219 9.641 1 98.88 65 SER B CA 1
ATOM 2944 C C . SER B 1 65 ? -0.748 15.867 8.188 1 98.88 65 SER B C 1
ATOM 2946 O O . SER B 1 65 ? 0.001 16.578 7.512 1 98.88 65 SER B O 1
ATOM 2948 N N . SER B 1 66 ? -1.397 14.891 7.641 1 98.69 66 SER B N 1
ATOM 2949 C CA . SER B 1 66 ? -1.025 14.25 6.387 1 98.69 66 SER B CA 1
ATOM 2950 C C . SER B 1 66 ? -1.636 14.977 5.191 1 98.69 66 SER B C 1
ATOM 2952 O O . SER B 1 66 ? -2.475 15.867 5.359 1 98.69 66 SER B O 1
ATOM 2954 N N . ALA B 1 67 ? -1.126 14.578 4.051 1 98.19 67 ALA B N 1
ATOM 2955 C CA . ALA B 1 67 ? -1.681 15.07 2.789 1 98.19 67 ALA B CA 1
ATOM 2956 C C . ALA B 1 67 ? -3 14.375 2.467 1 98.19 67 ALA B C 1
ATOM 2958 O O . ALA B 1 67 ? -3.367 13.391 3.115 1 98.19 67 ALA B O 1
ATOM 2959 N N . PHE B 1 68 ? -3.711 14.906 1.459 1 96.62 68 PHE B N 1
ATOM 2960 C CA . PHE B 1 68 ? -4.938 14.312 0.947 1 96.62 68 PHE B CA 1
ATOM 2961 C C . PHE B 1 68 ? -4.703 12.867 0.515 1 96.62 68 PHE B C 1
ATOM 2963 O O . PHE B 1 68 ? -3.736 12.578 -0.195 1 96.62 68 PHE B O 1
ATOM 2970 N N . LEU B 1 69 ? -5.523 11.93 1.036 1 97.81 69 LEU B N 1
ATOM 2971 C CA . LEU B 1 69 ? -5.551 10.516 0.685 1 97.81 69 LEU B CA 1
ATOM 2972 C C . LEU B 1 69 ? -4.383 9.773 1.322 1 97.81 69 LEU B C 1
ATOM 2974 O O . LEU B 1 69 ? -4.094 8.633 0.958 1 97.81 69 LEU B O 1
ATOM 2978 N N . HIS B 1 70 ? -3.641 10.422 2.195 1 98.25 70 HIS B N 1
ATOM 2979 C CA . HIS B 1 70 ? -2.533 9.82 2.928 1 98.25 70 HIS B CA 1
ATOM 2980 C C . HIS B 1 70 ? -2.885 9.625 4.398 1 98.25 70 HIS B C 1
ATOM 2982 O O . HIS B 1 70 ? -3.332 10.562 5.062 1 98.25 70 HIS B O 1
ATOM 2988 N N . SER B 1 71 ? -2.658 8.422 4.898 1 97.69 71 SER B N 1
ATOM 2989 C CA . SER B 1 71 ? -2.887 8.141 6.312 1 97.69 71 SER B CA 1
ATOM 2990 C C . SER B 1 71 ? -1.671 8.523 7.152 1 97.69 71 SER B C 1
ATOM 2992 O O . SER B 1 71 ? -0.664 8.992 6.617 1 97.69 71 SER B O 1
ATOM 2994 N N . ARG B 1 72 ? -1.788 8.203 8.438 1 97.88 72 ARG B N 1
ATOM 2995 C CA . ARG B 1 72 ? -0.729 8.523 9.383 1 97.88 72 ARG B CA 1
ATOM 2996 C C . ARG B 1 72 ? 0.555 7.777 9.047 1 97.88 72 ARG B C 1
ATOM 2998 O O . ARG B 1 72 ? 1.655 8.281 9.289 1 97.88 72 ARG B O 1
ATOM 3005 N N . THR B 1 73 ? 0.428 6.621 8.414 1 95.44 73 THR B N 1
ATOM 3006 C CA . THR B 1 73 ? 1.598 5.781 8.18 1 95.44 73 THR B CA 1
ATOM 3007 C C . THR B 1 73 ? 2.494 6.387 7.109 1 95.44 73 THR B C 1
ATOM 3009 O O . THR B 1 73 ? 3.652 5.992 6.961 1 95.44 73 THR B O 1
ATOM 3012 N N . THR B 1 74 ? 1.965 7.391 6.402 1 95.75 74 THR B N 1
ATOM 3013 C CA . THR B 1 74 ? 2.766 7.996 5.344 1 95.75 74 THR B CA 1
ATOM 3014 C C . THR B 1 74 ? 3.871 8.867 5.93 1 95.75 74 THR B C 1
ATOM 3016 O O . THR B 1 74 ? 4.777 9.297 5.215 1 95.75 74 THR B O 1
ATOM 3019 N N . TRP B 1 75 ? 3.883 9.055 7.215 1 96.88 75 TRP B N 1
ATOM 3020 C CA . TRP B 1 75 ? 4.961 9.758 7.906 1 96.88 75 TRP B CA 1
ATOM 3021 C C . TRP B 1 75 ? 6.012 8.773 8.406 1 96.88 75 TRP B C 1
ATOM 3023 O O . TRP B 1 75 ? 6.855 9.125 9.234 1 96.88 75 TRP B O 1
ATOM 3033 N N . ASP B 1 76 ? 6.059 7.539 7.91 1 93.31 76 ASP B N 1
ATOM 3034 C CA . ASP B 1 76 ? 6.938 6.469 8.375 1 93.31 76 ASP B CA 1
ATOM 3035 C C . ASP B 1 76 ? 8.406 6.891 8.297 1 93.31 76 ASP B C 1
ATOM 3037 O O . ASP B 1 76 ? 9.188 6.586 9.195 1 93.31 76 ASP B O 1
ATOM 3041 N N . PRO B 1 77 ? 8.828 7.625 7.254 1 93.62 77 PRO B N 1
ATOM 3042 C CA . PRO B 1 77 ? 10.242 8.023 7.219 1 93.62 77 PRO B CA 1
ATOM 3043 C C . PRO B 1 77 ? 10.648 8.875 8.422 1 93.62 77 PRO B C 1
ATOM 3045 O O . PRO B 1 77 ? 11.797 8.82 8.859 1 93.62 77 PRO B O 1
ATOM 3048 N N . GLN B 1 78 ? 9.766 9.648 8.922 1 96 78 GLN B N 1
ATOM 3049 C CA . GLN B 1 78 ? 9.992 10.445 10.125 1 96 78 GLN B CA 1
ATOM 3050 C C . GLN B 1 78 ? 9.742 9.617 11.383 1 96 78 GLN B C 1
ATOM 3052 O O . GLN B 1 78 ? 10.508 9.703 12.352 1 96 78 GLN B O 1
ATOM 3057 N N . TRP B 1 79 ? 8.758 8.781 11.359 1 94.88 79 TRP B N 1
ATOM 3058 C CA . TRP B 1 79 ? 8.289 8.031 12.523 1 94.88 79 TRP B CA 1
ATOM 3059 C C . TRP B 1 79 ? 9.344 7.023 12.984 1 94.88 79 TRP B C 1
ATOM 3061 O O . TRP B 1 79 ? 9.477 6.754 14.18 1 94.88 79 TRP B O 1
ATOM 3071 N N . PHE B 1 80 ? 10.109 6.539 12.047 1 90.88 80 PHE B N 1
ATOM 3072 C CA . PHE B 1 80 ? 11.062 5.488 12.383 1 90.88 80 PHE B CA 1
ATOM 3073 C C . PHE B 1 80 ? 12.484 6.035 12.391 1 90.88 80 PHE B C 1
ATOM 3075 O O . PHE B 1 80 ? 13.453 5.277 12.492 1 90.88 80 PHE B O 1
ATOM 3082 N N . ASP B 1 81 ? 12.617 7.316 12.219 1 93.94 81 ASP B N 1
ATOM 3083 C CA . ASP B 1 81 ? 13.938 7.93 12.336 1 93.94 81 ASP B CA 1
ATOM 3084 C C . ASP B 1 81 ? 14.422 7.918 13.781 1 93.94 81 ASP B C 1
ATOM 3086 O O . ASP B 1 81 ? 13.789 8.508 14.656 1 93.94 81 ASP B O 1
ATOM 3090 N N . PRO B 1 82 ? 15.562 7.281 14.031 1 93.88 82 PRO B N 1
ATOM 3091 C CA . PRO B 1 82 ? 16 7.137 15.422 1 93.88 82 PRO B CA 1
ATOM 3092 C C . PRO B 1 82 ? 16.344 8.469 16.078 1 93.88 82 PRO B C 1
ATOM 3094 O O . PRO B 1 82 ? 16.125 8.648 17.281 1 93.88 82 PRO B O 1
ATOM 3097 N N . GLU B 1 83 ? 16.859 9.414 15.344 1 96.75 83 GLU B N 1
ATOM 3098 C CA . GLU B 1 83 ? 17.219 10.711 15.914 1 96.75 83 GLU B CA 1
ATOM 3099 C C . GLU B 1 83 ? 15.984 11.516 16.281 1 96.75 83 GLU B C 1
ATOM 3101 O O . GLU B 1 83 ? 15.938 12.148 17.344 1 96.75 83 GLU B O 1
ATOM 3106 N N . LEU B 1 84 ? 15 11.492 15.414 1 97.06 84 LEU B N 1
ATOM 3107 C CA . LEU B 1 84 ? 13.742 12.164 15.711 1 97.06 84 LEU B CA 1
ATOM 3108 C C . LEU B 1 84 ? 13.094 11.586 16.969 1 97.06 84 LEU B C 1
ATOM 3110 O O . LEU B 1 84 ? 12.617 12.328 17.828 1 97.06 84 LEU B O 1
ATOM 3114 N N . ASN B 1 85 ? 13.156 10.281 17.078 1 95.81 85 ASN B N 1
ATOM 3115 C CA . ASN B 1 85 ? 12.523 9.594 18.188 1 95.81 85 ASN B CA 1
ATOM 3116 C C . ASN B 1 85 ? 13.25 9.883 19.5 1 95.81 85 ASN B C 1
ATOM 3118 O O . ASN B 1 85 ? 12.633 9.898 20.578 1 95.81 85 ASN B O 1
ATOM 3122 N N . LYS B 1 86 ? 14.484 10.07 19.406 1 96.88 86 LYS B N 1
ATOM 3123 C CA . LYS B 1 86 ? 15.289 10.375 20.578 1 96.88 86 LYS B CA 1
ATOM 3124 C C . LYS B 1 86 ? 15.07 11.805 21.047 1 96.88 86 LYS B C 1
ATOM 3126 O O . LYS B 1 86 ? 15.016 12.07 22.25 1 96.88 86 LYS B O 1
ATOM 3131 N N . LYS B 1 87 ? 14.836 12.703 20.188 1 97.5 87 LYS B N 1
ATOM 3132 C CA . LYS B 1 87 ? 14.891 14.133 20.5 1 97.5 87 LYS B CA 1
ATOM 3133 C C . LYS B 1 87 ? 13.492 14.688 20.75 1 97.5 87 LYS B C 1
ATOM 3135 O O . LYS B 1 87 ? 13.344 15.711 21.438 1 97.5 87 LYS B O 1
ATOM 3140 N N . PHE B 1 88 ? 12.492 14.023 20.203 1 97.88 88 PHE B N 1
ATOM 3141 C CA . PHE B 1 88 ? 11.18 14.664 20.219 1 97.88 88 PHE B CA 1
ATOM 3142 C C . PHE B 1 88 ? 10.094 13.656 20.578 1 97.88 88 PHE B C 1
ATOM 3144 O O . PHE B 1 88 ? 10.336 12.445 20.547 1 97.88 88 PHE B O 1
ATOM 3151 N N . HIS B 1 89 ? 9 14.148 21.031 1 96.88 89 HIS B N 1
ATOM 3152 C CA . HIS B 1 89 ? 7.723 13.445 21.109 1 96.88 89 HIS B CA 1
ATOM 3153 C C . HIS B 1 89 ? 6.957 13.516 19.797 1 96.88 89 HIS B C 1
ATOM 3155 O O . HIS B 1 89 ? 6.582 14.602 19.359 1 96.88 89 HIS B O 1
ATOM 3161 N N . LEU B 1 90 ? 6.742 12.414 19.125 1 98.31 90 LEU B N 1
ATOM 3162 C CA . LEU B 1 90 ? 6.09 12.398 17.828 1 98.31 90 LEU B CA 1
ATOM 3163 C C . LEU B 1 90 ? 4.637 11.953 17.953 1 98.31 90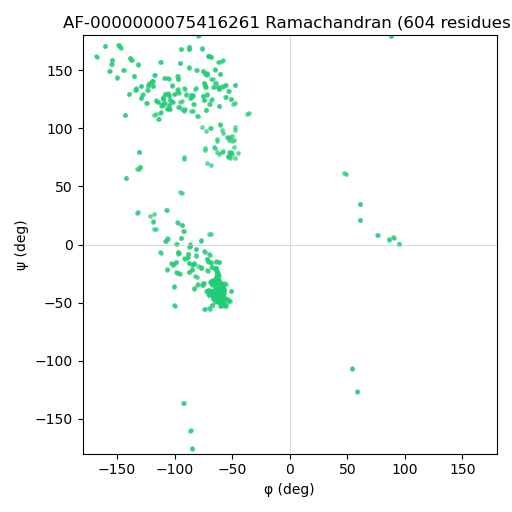 LEU B C 1
ATOM 3165 O O . LEU B 1 90 ? 4.332 11.023 18.703 1 98.31 90 LEU B O 1
ATOM 3169 N N . VAL B 1 91 ? 3.738 12.633 17.25 1 98.5 91 VAL B N 1
ATOM 3170 C CA . VAL B 1 91 ? 2.322 12.289 17.203 1 98.5 91 VAL B CA 1
ATOM 3171 C C . VAL B 1 91 ? 1.824 12.336 15.766 1 98.5 91 VAL B C 1
ATOM 3173 O O . VAL B 1 91 ? 2.174 13.242 15.008 1 98.5 91 VAL B O 1
ATOM 3176 N N . ARG B 1 92 ? 1.127 11.375 15.32 1 98.75 92 ARG B N 1
ATOM 3177 C CA . ARG B 1 92 ? 0.445 11.344 14.031 1 98.75 92 ARG B CA 1
ATOM 3178 C C . ARG B 1 92 ? -0.946 10.727 14.164 1 98.75 92 ARG B C 1
ATOM 3180 O O . ARG B 1 92 ? -1.247 10.07 15.156 1 98.75 92 ARG B O 1
ATOM 3187 N N . TYR B 1 93 ? -1.827 10.969 13.234 1 98.81 93 TYR B N 1
ATOM 3188 C CA . TYR B 1 93 ? -3.207 10.508 13.352 1 98.81 93 TYR B CA 1
ATOM 3189 C C . TYR B 1 93 ? -3.844 10.336 11.977 1 98.81 93 TYR B C 1
ATOM 3191 O O . TYR B 1 93 ? -3.33 10.844 10.977 1 98.81 93 TYR B O 1
ATOM 3199 N N . ASP B 1 94 ? -4.863 9.57 11.898 1 98.81 94 ASP B N 1
ATOM 3200 C CA . ASP B 1 94 ? -5.672 9.414 10.703 1 98.81 94 ASP B CA 1
ATOM 3201 C C . ASP B 1 94 ? -6.836 10.406 10.688 1 98.81 94 ASP B C 1
ATOM 3203 O O . ASP B 1 94 ? -7.527 10.57 11.695 1 98.81 94 ASP B O 1
ATOM 3207 N N . TYR B 1 95 ? -7.055 11.062 9.555 1 98.56 95 TYR B N 1
ATOM 3208 C CA . TYR B 1 95 ? -8.234 11.906 9.414 1 98.56 95 TYR B CA 1
ATOM 3209 C C . TYR B 1 95 ? -9.508 11.078 9.477 1 98.56 95 TYR B C 1
ATOM 3211 O O . TYR B 1 95 ? -9.508 9.891 9.141 1 98.56 95 TYR B O 1
ATOM 3219 N N . ARG B 1 96 ? -10.633 11.719 9.977 1 98.31 96 ARG B N 1
ATOM 3220 C CA . ARG B 1 96 ? -11.93 11.109 9.711 1 98.31 96 ARG B CA 1
ATOM 3221 C C . ARG B 1 96 ? -12.07 10.734 8.242 1 98.31 96 ARG B C 1
ATOM 3223 O O . ARG B 1 96 ? -11.625 11.469 7.363 1 98.31 96 ARG B O 1
ATOM 3230 N N . GLY B 1 97 ? -12.656 9.477 8.062 1 97.19 97 GLY B N 1
ATOM 3231 C CA . GLY B 1 97 ? -12.875 9.023 6.695 1 97.19 97 GLY B CA 1
ATOM 3232 C C . GLY B 1 97 ? -11.672 8.328 6.094 1 97.19 97 GLY B C 1
ATOM 3233 O O . GLY B 1 97 ? -11.727 7.867 4.949 1 97.19 97 GLY B O 1
ATOM 3234 N N . LEU B 1 98 ? -10.617 8.117 6.879 1 96.75 98 LEU B N 1
ATOM 3235 C CA . LEU B 1 98 ? -9.383 7.543 6.355 1 96.75 98 LEU B CA 1
ATOM 3236 C C . LEU B 1 98 ? -8.719 6.641 7.391 1 96.75 98 LEU B C 1
ATOM 3238 O O . LEU B 1 98 ? -8.781 6.914 8.594 1 96.75 98 LEU B O 1
ATOM 3242 N N . GLY B 1 99 ? -7.992 5.602 6.906 1 96.81 99 GLY B N 1
ATOM 3243 C CA . GLY B 1 99 ? -7.23 4.73 7.785 1 96.81 99 GLY B CA 1
ATOM 3244 C C . GLY B 1 99 ? -8.086 4.051 8.836 1 96.81 99 GLY B C 1
ATOM 3245 O O . GLY B 1 99 ? -9.102 3.43 8.516 1 96.81 99 GLY B O 1
ATOM 3246 N N . ARG B 1 100 ? -7.672 4.207 10.109 1 97.56 100 ARG B N 1
ATOM 3247 C CA . ARG B 1 100 ? -8.352 3.5 11.188 1 97.56 100 ARG B CA 1
ATOM 3248 C C . ARG B 1 100 ? -9.383 4.398 11.867 1 97.56 100 ARG B C 1
ATOM 3250 O O . ARG B 1 100 ? -10.148 3.943 12.719 1 97.56 100 ARG B O 1
ATOM 3257 N N . SER B 1 101 ? -9.43 5.672 11.508 1 98.56 101 SER B N 1
ATOM 3258 C CA . SER B 1 101 ? -10.43 6.57 12.078 1 98.56 101 SER B CA 1
ATOM 3259 C C . SER B 1 101 ? -11.828 6.242 11.562 1 98.56 101 SER B C 1
ATOM 3261 O O . SER B 1 101 ? -11.977 5.582 10.539 1 98.56 101 SER B O 1
ATOM 3263 N N . ASP B 1 102 ? -12.82 6.758 12.32 1 98 102 ASP B N 1
ATOM 3264 C CA . ASP B 1 102 ? -14.203 6.574 11.898 1 98 102 ASP B CA 1
ATOM 3265 C C . ASP B 1 102 ? -14.461 7.227 10.547 1 98 102 ASP B C 1
ATOM 3267 O O . ASP B 1 102 ? -13.773 8.172 10.164 1 98 102 ASP B O 1
ATOM 3271 N N . LYS B 1 103 ? -15.5 6.711 9.883 1 95.69 103 LYS B N 1
ATOM 3272 C CA . LYS B 1 103 ? -15.836 7.16 8.539 1 95.69 103 LYS B CA 1
ATOM 3273 C C . LYS B 1 103 ? -17.328 7.492 8.43 1 95.69 103 LYS B C 1
ATOM 3275 O O . LYS B 1 103 ? -18.078 6.762 7.785 1 95.69 103 LYS B O 1
ATOM 3280 N N . PRO B 1 104 ? -17.641 8.633 8.906 1 95.38 104 PRO B N 1
ATOM 3281 C CA . PRO B 1 104 ? -19.047 9.008 8.828 1 95.38 104 PRO B CA 1
ATOM 3282 C C . PRO B 1 104 ? -19.562 9.062 7.391 1 95.38 104 PRO B C 1
ATOM 3284 O O . PRO B 1 104 ? -18.844 9.484 6.484 1 95.38 104 PRO B O 1
ATOM 3287 N N . ASP B 1 105 ? -20.812 8.734 7.137 1 88.69 105 ASP B N 1
ATOM 3288 C CA . ASP B 1 105 ? -21.391 8.648 5.801 1 88.69 105 ASP B CA 1
ATOM 3289 C C . ASP B 1 105 ? -21.875 10.016 5.332 1 88.69 105 ASP B C 1
ATOM 3291 O O . ASP B 1 105 ? -21.953 10.273 4.129 1 88.69 105 ASP B O 1
ATOM 3295 N N . ASN B 1 106 ? -22.109 10.891 6.281 1 89.88 106 ASN B N 1
ATOM 3296 C CA . ASN B 1 106 ? -22.641 12.203 5.93 1 89.88 106 ASN B CA 1
ATOM 3297 C C . ASN B 1 106 ? -21.578 13.086 5.297 1 89.88 106 ASN B C 1
ATOM 3299 O O . ASN B 1 106 ? -20.547 13.367 5.918 1 89.88 106 ASN B O 1
ATOM 3303 N N . GLU B 1 107 ? -21.859 13.547 4.164 1 86.25 107 GLU B N 1
ATOM 3304 C CA . GLU B 1 107 ? -20.906 14.359 3.412 1 86.25 107 GLU B CA 1
ATOM 3305 C C . GLU B 1 107 ? -20.578 15.656 4.145 1 86.25 107 GLU B C 1
ATOM 3307 O O . GLU B 1 107 ? -19.516 16.25 3.939 1 86.25 107 GLU B O 1
ATOM 3312 N N . ASN B 1 108 ? -21.438 16.125 4.969 1 90.88 108 ASN B N 1
ATOM 3313 C CA . ASN B 1 108 ? -21.219 17.375 5.711 1 90.88 108 ASN B CA 1
ATOM 3314 C C . ASN B 1 108 ? -20.266 17.172 6.879 1 90.88 108 ASN B C 1
ATOM 3316 O O . ASN B 1 108 ? -19.922 18.125 7.574 1 90.88 108 ASN B O 1
ATOM 3320 N N . SER B 1 109 ? -19.75 16 6.984 1 95.25 109 SER B N 1
ATOM 3321 C CA . SER B 1 109 ? -18.891 15.664 8.109 1 95.25 109 SER B CA 1
ATOM 3322 C C . SER B 1 109 ? -17.422 15.906 7.777 1 95.25 109 SER B C 1
ATOM 3324 O O . SER B 1 109 ? -16.531 15.531 8.547 1 95.25 109 SER B O 1
ATOM 3326 N N . TYR B 1 110 ? -17.156 16.594 6.637 1 96.06 110 TYR B N 1
ATOM 3327 C CA . TYR B 1 110 ? -15.766 16.578 6.195 1 96.06 110 TYR B CA 1
ATOM 3328 C C . TYR B 1 110 ? -15.289 17.984 5.852 1 96.06 110 TYR B C 1
ATOM 3330 O O . TYR B 1 110 ? -14.406 18.172 5.012 1 96.06 110 TYR B O 1
ATOM 3338 N N . SER B 1 111 ? -15.852 19.016 6.465 1 95.69 111 SER B N 1
ATOM 3339 C CA . SER B 1 111 ? -15.359 20.391 6.277 1 95.69 111 SER B CA 1
ATOM 3340 C C . SER B 1 111 ? -14.016 20.594 6.961 1 95.69 111 SER B C 1
ATOM 3342 O O . SER B 1 111 ? -13.617 19.797 7.816 1 95.69 111 SER B O 1
ATOM 3344 N N . TYR B 1 112 ? -13.352 21.625 6.562 1 97.06 112 TYR B N 1
ATOM 3345 C CA . TYR B 1 112 ? -12.078 21.938 7.199 1 97.06 112 TYR B CA 1
ATOM 3346 C C . TYR B 1 112 ? -12.281 22.297 8.672 1 97.06 112 TYR B C 1
ATOM 3348 O O . TYR B 1 112 ? -11.43 21.984 9.508 1 97.06 112 TYR B O 1
ATOM 3356 N N . ASP B 1 113 ? -13.422 22.891 8.984 1 97.88 113 ASP B N 1
ATOM 3357 C CA . ASP B 1 113 ? -13.734 23.203 10.375 1 97.88 113 ASP B CA 1
ATOM 3358 C C . ASP B 1 113 ? -13.844 21.938 11.219 1 97.88 113 ASP B C 1
ATOM 3360 O O . ASP B 1 113 ? -13.297 21.875 12.32 1 97.88 113 ASP B O 1
ATOM 3364 N N . ILE B 1 114 ? -14.508 21 10.688 1 97.94 114 ILE B N 1
ATOM 3365 C CA . ILE B 1 114 ? -14.711 19.734 11.406 1 97.94 114 ILE B CA 1
ATOM 3366 C C . ILE B 1 114 ? -13.375 19.016 11.562 1 97.94 114 ILE B C 1
ATOM 3368 O O . ILE B 1 114 ? -13.062 18.516 12.648 1 97.94 114 ILE B O 1
ATOM 3372 N N . ASN B 1 115 ? -12.586 18.953 10.57 1 98.19 115 ASN B N 1
ATOM 3373 C CA . ASN B 1 115 ? -11.258 18.359 10.664 1 98.19 115 ASN B CA 1
ATOM 3374 C C . ASN B 1 115 ? -10.383 19.094 11.672 1 98.19 115 ASN B C 1
ATOM 3376 O O . ASN B 1 115 ? -9.617 18.484 12.406 1 98.19 115 ASN B O 1
ATOM 3380 N N . GLY B 1 116 ? -10.469 20.453 11.664 1 98.62 116 GLY B N 1
ATOM 3381 C CA . GLY B 1 116 ? -9.758 21.234 12.656 1 98.62 116 GLY B CA 1
ATOM 3382 C C . GLY B 1 116 ? -10.141 20.891 14.086 1 98.62 116 GLY B C 1
ATOM 3383 O O . GLY B 1 116 ? -9.289 20.859 14.969 1 98.62 116 GLY B O 1
ATOM 3384 N N . GLU B 1 117 ? -11.414 20.578 14.281 1 98.69 117 GLU B N 1
ATOM 3385 C CA . GLU B 1 117 ? -11.891 20.172 15.602 1 98.69 117 GLU B CA 1
ATOM 3386 C C . GLU B 1 117 ? -11.312 18.828 16 1 98.69 117 GLU B C 1
ATOM 3388 O O . GLU B 1 117 ? -11 18.594 17.172 1 98.69 117 GLU B O 1
ATOM 3393 N N . ASP B 1 118 ? -11.25 17.922 15.047 1 98.81 118 ASP B N 1
ATOM 3394 C CA . ASP B 1 118 ? -10.602 16.641 15.328 1 98.81 118 ASP B CA 1
ATOM 3395 C C . ASP B 1 118 ? -9.156 16.844 15.773 1 98.81 118 ASP B C 1
ATOM 3397 O O . ASP B 1 118 ? -8.695 16.188 16.719 1 98.81 118 ASP B O 1
ATOM 3401 N N . LEU B 1 119 ? -8.445 17.734 15.109 1 98.81 119 LEU B N 1
ATOM 3402 C CA . LEU B 1 119 ? -7.066 18.031 15.477 1 98.81 119 LEU B CA 1
ATOM 3403 C C . LEU B 1 119 ? -6.992 18.625 16.875 1 98.81 119 LEU B C 1
ATOM 3405 O O . LEU B 1 119 ? -6.09 18.297 17.641 1 98.81 119 LEU B O 1
ATOM 3409 N N . SER B 1 120 ? -7.918 19.5 17.203 1 98.44 120 SER B N 1
ATOM 3410 C CA . SER B 1 120 ? -7.949 20.078 18.547 1 98.44 120 SER B CA 1
ATOM 3411 C C . SER B 1 120 ? -8.102 18.984 19.609 1 98.44 120 SER B C 1
ATOM 3413 O O . SER B 1 120 ? -7.5 19.062 20.688 1 98.44 120 SER B O 1
ATOM 3415 N N . ALA B 1 121 ? -8.906 17.969 19.297 1 98.25 121 ALA B N 1
ATOM 3416 C CA . ALA B 1 121 ? -9.094 16.844 20.234 1 98.25 121 ALA B CA 1
ATOM 3417 C C . ALA B 1 121 ? -7.797 16.078 20.438 1 98.25 121 ALA B C 1
ATOM 3419 O O . ALA B 1 121 ? -7.477 15.672 21.547 1 98.25 121 ALA B O 1
ATOM 3420 N N . VAL B 1 122 ? -7.035 15.859 19.391 1 98.12 122 VAL B N 1
ATOM 3421 C CA . VAL B 1 122 ? -5.754 15.172 19.484 1 98.12 122 VAL B CA 1
ATOM 3422 C C . VAL B 1 122 ? -4.789 15.977 20.344 1 98.12 122 VAL B C 1
ATOM 3424 O O . VAL B 1 122 ? -4.129 15.422 21.234 1 98.12 122 VAL B O 1
ATOM 3427 N N . ILE B 1 123 ? -4.734 17.281 20.125 1 97.44 123 ILE B N 1
ATOM 3428 C CA . ILE B 1 123 ? -3.809 18.156 20.844 1 97.44 123 ILE B CA 1
ATOM 3429 C C . ILE B 1 123 ? -4.191 18.219 22.312 1 97.44 123 ILE B C 1
ATOM 3431 O O . ILE B 1 123 ? -3.324 18.156 23.188 1 97.44 123 ILE B O 1
ATOM 3435 N N . ARG B 1 124 ? -5.5 18.281 22.594 1 95.62 124 ARG B N 1
ATOM 3436 C CA . ARG B 1 124 ? -5.949 18.297 23.984 1 95.62 124 ARG B CA 1
ATOM 3437 C C . ARG B 1 124 ? -5.516 17.016 24.703 1 95.62 124 ARG B C 1
ATOM 3439 O O . ARG B 1 124 ? -5.098 17.078 25.875 1 95.62 124 ARG B O 1
ATOM 3446 N N . LYS B 1 125 ? -5.59 15.938 24.016 1 94.5 125 LYS B N 1
ATOM 3447 C CA . LYS B 1 125 ? -5.219 14.656 24.609 1 94.5 125 LYS B CA 1
ATOM 3448 C C . LYS B 1 125 ? -3.732 14.609 24.953 1 94.5 125 LYS B C 1
ATOM 3450 O O . LYS B 1 125 ? -3.346 14.102 26 1 94.5 125 LYS B O 1
ATOM 3455 N N . ILE B 1 126 ? -2.859 15.18 24.141 1 92.38 126 ILE B N 1
ATOM 3456 C CA . ILE B 1 126 ? -1.419 15.039 24.328 1 92.38 126 ILE B CA 1
ATOM 3457 C C . ILE B 1 126 ? -0.918 16.125 25.281 1 92.38 126 ILE B C 1
ATOM 3459 O O . ILE B 1 126 ? 0.171 16 25.844 1 92.38 126 ILE B O 1
ATOM 3463 N N . SER B 1 127 ? -1.585 17.203 25.406 1 86.06 127 SER B N 1
ATOM 3464 C CA . SER B 1 127 ? -1.185 18.328 26.25 1 86.06 127 SER B CA 1
ATOM 3465 C C . SER B 1 127 ? -1.601 18.094 27.703 1 86.06 127 SER B C 1
ATOM 3467 O O . SER B 1 127 ? -1.189 18.828 28.594 1 86.06 127 SER B O 1
ATOM 3469 N N . SER B 1 128 ? -2.43 17.25 27.953 1 69.69 128 SER B N 1
ATOM 3470 C CA . SER B 1 128 ? -2.961 17.031 29.297 1 69.69 128 SER B CA 1
ATOM 3471 C C . SER B 1 128 ? -1.859 16.625 30.266 1 69.69 128 SER B C 1
ATOM 3473 O O . SER B 1 128 ? -2.018 16.766 31.484 1 69.69 128 SER B O 1
ATOM 3475 N N . LYS B 1 129 ? -0.811 16.266 29.984 1 59 129 LYS B N 1
ATOM 3476 C CA . LYS B 1 129 ? 0.131 15.719 30.953 1 59 129 LYS B CA 1
ATOM 3477 C C . LYS B 1 129 ? 1.161 16.766 31.375 1 59 129 LYS B C 1
ATOM 3479 O O . LYS B 1 129 ? 1.496 16.875 32.562 1 59 129 LYS B O 1
ATOM 3484 N N . LYS B 1 130 ? 1.897 17.469 30.547 1 62.5 130 LYS B N 1
ATOM 3485 C CA . LYS B 1 130 ? 2.928 18.438 30.906 1 62.5 130 LYS B CA 1
ATOM 3486 C C . LYS B 1 130 ? 3.057 19.531 29.859 1 62.5 130 LYS B C 1
ATOM 3488 O O . LYS B 1 130 ? 2.791 19.297 28.672 1 62.5 130 LYS B O 1
ATOM 3493 N N . LYS B 1 131 ? 3.328 20.734 30.453 1 72.38 131 LYS B N 1
ATOM 3494 C CA . LYS B 1 131 ? 3.559 21.875 29.578 1 72.38 131 LYS B CA 1
ATOM 3495 C C . LYS B 1 131 ? 4.766 21.641 28.672 1 72.38 131 LYS B C 1
ATOM 3497 O O . LYS B 1 131 ? 5.883 21.453 29.156 1 72.38 131 LYS B O 1
ATOM 3502 N N . LYS B 1 132 ? 4.516 21.328 27.438 1 86.19 132 LYS B N 1
ATOM 3503 C CA . LYS B 1 132 ? 5.578 21.141 26.453 1 86.19 132 LYS B CA 1
ATOM 3504 C C . LYS B 1 132 ? 5.27 21.906 25.172 1 86.19 132 LYS B C 1
ATOM 3506 O O . LYS B 1 132 ? 4.133 22.328 24.953 1 86.19 132 LYS B O 1
ATOM 3511 N N . LYS B 1 133 ? 6.305 22.219 24.484 1 95.94 133 LYS B N 1
ATOM 3512 C CA . LYS B 1 133 ? 6.148 22.891 23.203 1 95.94 133 LYS B CA 1
ATOM 3513 C C . LYS B 1 133 ? 5.508 21.953 22.172 1 95.94 133 LYS B C 1
ATOM 3515 O O . LYS B 1 133 ? 5.766 20.75 22.172 1 95.94 133 LYS B O 1
ATOM 3520 N N . ILE B 1 134 ? 4.672 22.531 21.375 1 97.44 134 ILE B N 1
ATOM 3521 C CA . ILE B 1 134 ? 4.012 21.781 20.312 1 97.44 134 ILE B CA 1
ATOM 3522 C C . ILE B 1 134 ? 4.285 22.453 18.953 1 97.44 134 ILE B C 1
ATOM 3524 O O . ILE B 1 134 ? 4.023 23.641 18.781 1 97.44 134 ILE B O 1
ATOM 3528 N N . VAL B 1 135 ? 4.863 21.734 18.047 1 98.38 135 VAL B N 1
ATOM 3529 C CA . VAL B 1 135 ? 5.07 22.141 16.672 1 98.38 135 VAL B CA 1
ATOM 3530 C C . VAL B 1 135 ? 4.18 21.328 15.742 1 98.38 135 VAL B C 1
ATOM 3532 O O . VAL B 1 135 ? 4.191 20.094 15.805 1 98.38 135 VAL B O 1
ATOM 3535 N N . LEU B 1 136 ? 3.375 22 14.906 1 98.75 136 LEU B N 1
ATOM 3536 C CA . LEU B 1 136 ? 2.496 21.312 13.961 1 98.75 136 LEU B CA 1
ATOM 3537 C C . LEU B 1 136 ? 3.135 21.234 12.578 1 98.75 136 LEU B C 1
ATOM 3539 O O . LEU B 1 136 ? 3.736 22.219 12.117 1 98.75 136 LEU B O 1
ATOM 3543 N N . VAL B 1 137 ? 3.1 20.094 11.969 1 98.94 137 VAL B N 1
ATOM 3544 C CA . VAL B 1 137 ? 3.533 19.891 10.594 1 98.94 137 VAL B CA 1
ATOM 3545 C C . VAL B 1 137 ? 2.322 19.594 9.711 1 98.94 137 VAL B C 1
ATOM 3547 O O . VAL B 1 137 ? 1.556 18.672 9.977 1 98.94 137 VAL B O 1
ATOM 3550 N N . GLY B 1 138 ? 2.086 20.375 8.727 1 98.81 138 GLY B N 1
ATOM 3551 C CA . GLY B 1 138 ? 1.046 20.125 7.738 1 98.81 138 GLY B CA 1
ATOM 3552 C C . GLY B 1 138 ? 1.591 19.875 6.348 1 98.81 138 GLY B C 1
ATOM 3553 O O . GLY B 1 138 ? 2.324 20.703 5.801 1 98.81 138 GLY B O 1
ATOM 3554 N N . TRP B 1 139 ? 1.246 18.75 5.828 1 98.69 139 TRP B N 1
ATOM 3555 C CA . TRP B 1 139 ? 1.593 18.406 4.453 1 98.69 139 TRP B CA 1
ATOM 3556 C C . TRP B 1 139 ? 0.376 18.516 3.541 1 98.69 139 TRP B C 1
ATOM 3558 O O . TRP B 1 139 ? -0.635 17.844 3.756 1 98.69 139 TRP B O 1
ATOM 3568 N N . SER B 1 140 ? 0.49 19.422 2.494 1 96.69 140 SER B N 1
ATOM 3569 C CA . SER B 1 140 ? -0.554 19.594 1.489 1 96.69 140 SER B CA 1
ATOM 3570 C C . SER B 1 140 ? -1.903 19.891 2.139 1 96.69 140 SER B C 1
ATOM 3572 O O . SER B 1 140 ? -2.049 20.859 2.867 1 96.69 140 SER B O 1
ATOM 3574 N N . LEU B 1 141 ? -2.848 18.984 2.184 1 95.94 141 LEU B N 1
ATOM 3575 C CA . LEU B 1 141 ? -4.156 19.156 2.807 1 95.94 141 LEU B CA 1
ATOM 3576 C C . LEU B 1 141 ? -4.016 19.391 4.305 1 95.94 141 LEU B C 1
ATOM 3578 O O . LEU B 1 141 ? -4.887 20.016 4.922 1 95.94 141 LEU B O 1
ATOM 3582 N N . GLY B 1 142 ? -2.955 18.938 4.848 1 98.25 142 GLY B N 1
ATOM 3583 C CA . GLY B 1 142 ? -2.707 19.125 6.266 1 98.25 142 GLY B CA 1
ATOM 3584 C C . GLY B 1 142 ? -2.537 20.594 6.645 1 98.25 142 GLY B C 1
ATOM 3585 O O . GLY B 1 142 ? -2.689 20.953 7.809 1 98.25 142 GLY B O 1
ATOM 3586 N N . ILE B 1 143 ? -2.219 21.406 5.691 1 98.12 143 ILE B N 1
ATOM 3587 C CA . ILE B 1 143 ? -1.966 22.812 5.965 1 98.12 143 ILE B CA 1
ATOM 3588 C C . ILE B 1 143 ? -3.287 23.531 6.234 1 98.12 143 ILE B C 1
ATOM 3590 O O . ILE B 1 143 ? -3.463 24.156 7.289 1 98.12 143 ILE B O 1
ATOM 3594 N N . PRO B 1 144 ? -4.266 23.469 5.328 1 97.75 144 PRO B N 1
ATOM 3595 C CA . PRO B 1 144 ? -5.52 24.141 5.668 1 97.75 144 PRO B CA 1
ATOM 3596 C C . PRO B 1 144 ? -6.191 23.562 6.906 1 97.75 144 PRO B C 1
ATOM 3598 O O . PRO B 1 144 ? -6.863 24.281 7.648 1 97.75 144 PRO B O 1
ATOM 3601 N N . ILE B 1 145 ? -6.016 22.297 7.168 1 98.44 145 ILE B N 1
ATOM 3602 C CA . ILE B 1 145 ? -6.582 21.688 8.367 1 98.44 145 ILE B CA 1
ATOM 3603 C C . ILE B 1 145 ? -5.906 22.281 9.609 1 98.44 145 ILE B C 1
ATOM 3605 O O . ILE B 1 145 ? -6.582 22.703 10.547 1 98.44 145 ILE B O 1
ATOM 3609 N N . THR B 1 146 ? -4.625 22.359 9.602 1 98.81 146 THR B N 1
ATOM 3610 C CA . THR B 1 146 ? -3.842 22.859 10.727 1 98.81 146 THR B CA 1
ATOM 3611 C C . THR B 1 146 ? -4.117 24.344 10.961 1 98.81 146 THR B C 1
ATOM 3613 O O . THR B 1 146 ? -4.336 24.766 12.094 1 98.81 146 THR B O 1
ATOM 3616 N N . LEU B 1 147 ? -4.141 25.109 9.898 1 98.69 147 LEU B N 1
ATOM 3617 C CA . LEU B 1 147 ? -4.398 26.547 10.016 1 98.69 147 LEU B CA 1
ATOM 3618 C C . LEU B 1 147 ? -5.816 26.797 10.508 1 98.69 147 LEU B C 1
ATOM 3620 O O . LEU B 1 147 ? -6.047 27.703 11.32 1 98.69 147 LEU B O 1
ATOM 3624 N N . THR B 1 148 ? -6.77 26.016 10.016 1 98.62 148 THR B N 1
ATOM 3625 C CA . THR B 1 148 ? -8.148 26.156 10.461 1 98.62 148 THR B CA 1
ATOM 3626 C C . THR B 1 148 ? -8.266 25.859 11.953 1 98.62 148 THR B C 1
ATOM 3628 O O . THR B 1 148 ? -8.953 26.578 12.688 1 98.62 148 THR B O 1
ATOM 3631 N N . PHE B 1 149 ? -7.598 24.844 12.375 1 98.69 149 PHE B N 1
ATOM 3632 C CA . PHE B 1 149 ? -7.543 24.547 13.797 1 98.69 149 PHE B CA 1
ATOM 3633 C C . PHE B 1 149 ? -7.027 25.734 14.586 1 98.69 149 PHE B C 1
ATOM 3635 O O . PHE B 1 149 ? -7.664 26.188 15.547 1 98.69 149 PHE B O 1
ATOM 3642 N N . MET B 1 150 ? -5.883 26.266 14.203 1 98.5 150 MET B N 1
ATOM 3643 C CA . MET B 1 150 ? -5.281 27.375 14.938 1 98.5 150 MET B CA 1
ATOM 3644 C C . MET B 1 150 ? -6.195 28.594 14.922 1 98.5 150 MET B C 1
ATOM 3646 O O . MET B 1 150 ? -6.293 29.312 15.922 1 98.5 150 MET B O 1
ATOM 3650 N N . LYS B 1 151 ? -6.855 28.812 13.82 1 98.44 151 LYS B N 1
ATOM 3651 C CA . LYS B 1 151 ? -7.789 29.922 13.688 1 98.44 151 LYS B CA 1
ATOM 3652 C C . LYS B 1 151 ? -8.953 29.781 14.664 1 98.44 151 LYS B C 1
ATOM 3654 O O . LYS B 1 151 ? -9.344 30.766 15.312 1 98.44 151 LYS B O 1
ATOM 3659 N N . ASN B 1 152 ? -9.43 28.594 14.797 1 98.31 152 ASN B N 1
ATOM 3660 C CA . ASN B 1 152 ? -10.641 28.344 15.578 1 98.31 152 ASN B CA 1
ATOM 3661 C C . ASN B 1 152 ? -10.328 28.188 17.062 1 98.31 152 ASN B C 1
ATOM 3663 O O . ASN B 1 152 ? -11.227 28.266 17.906 1 98.31 152 ASN B O 1
ATOM 3667 N N . HIS B 1 153 ? -9.07 27.938 17.406 1 97.81 153 HIS B N 1
ATOM 3668 C CA . HIS B 1 153 ? -8.703 27.703 18.797 1 97.81 153 HIS B CA 1
ATOM 3669 C C . HIS B 1 153 ? -7.496 28.547 19.203 1 97.81 153 HIS B C 1
ATOM 3671 O O . HIS B 1 153 ? -6.469 28.016 19.625 1 97.81 153 HIS B O 1
ATOM 3677 N N . PRO B 1 154 ? -7.672 29.844 19.203 1 96.06 154 PRO B N 1
ATOM 3678 C CA . PRO B 1 154 ? -6.559 30.719 19.578 1 96.06 154 PRO B CA 1
ATOM 3679 C C . PRO B 1 154 ? -6.109 30.531 21.031 1 96.06 154 PRO B C 1
ATOM 3681 O O . PRO B 1 154 ? -5.016 30.953 21.391 1 96.06 154 PRO B O 1
ATOM 3684 N N . ASP B 1 155 ? -6.914 29.859 21.812 1 94.38 155 ASP B N 1
ATOM 3685 C CA . ASP B 1 155 ? -6.613 29.625 23.219 1 94.38 155 ASP B CA 1
ATOM 3686 C C . ASP B 1 155 ? -5.617 28.469 23.375 1 94.38 155 ASP B C 1
ATOM 3688 O O . ASP B 1 155 ? -5.008 28.312 24.438 1 94.38 155 ASP B O 1
ATOM 3692 N N . MET B 1 156 ? -5.461 27.656 22.406 1 95.19 156 MET B N 1
ATOM 3693 C CA . MET B 1 156 ? -4.508 26.562 22.453 1 95.19 156 MET B CA 1
ATOM 3694 C C . MET B 1 156 ? -3.156 26.984 21.875 1 95.19 156 MET B C 1
ATOM 3696 O O . MET B 1 156 ? -3.045 27.297 20.688 1 95.19 156 MET B O 1
ATOM 3700 N N . LYS B 1 157 ? -2.205 26.969 22.719 1 93.81 157 LYS B N 1
ATOM 3701 C CA . LYS B 1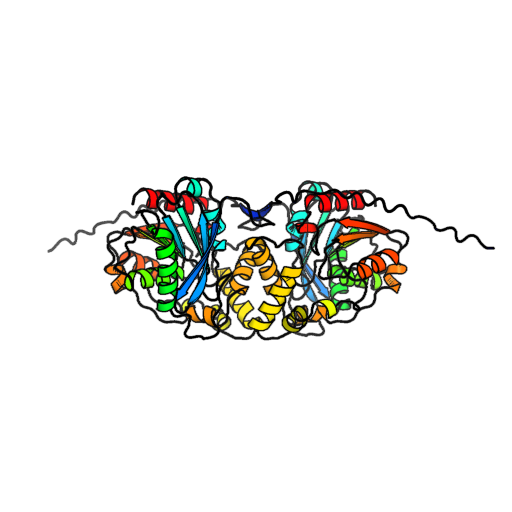 157 ? -0.897 27.5 22.328 1 93.81 157 LYS B CA 1
ATOM 3702 C C . LYS B 1 157 ? -0.162 26.531 21.406 1 93.81 157 LYS B C 1
ATOM 3704 O O . LYS B 1 157 ? -0.006 25.359 21.734 1 93.81 157 LYS B O 1
ATOM 3709 N N . ILE B 1 158 ? 0.278 27 20.312 1 96.56 158 ILE B N 1
ATOM 3710 C CA . ILE B 1 158 ? 1.148 26.312 19.359 1 96.56 158 ILE B CA 1
ATOM 3711 C C . ILE B 1 158 ? 2.463 27.078 19.219 1 96.56 158 ILE B C 1
ATOM 3713 O O . ILE B 1 158 ? 2.465 28.297 19.109 1 96.56 158 ILE B O 1
ATOM 3717 N N . ASP B 1 159 ? 3.531 26.359 19.219 1 96.75 159 ASP B N 1
ATOM 3718 C CA . ASP B 1 159 ? 4.832 27.016 19.344 1 96.75 159 ASP B CA 1
ATOM 3719 C C . ASP B 1 159 ? 5.52 27.141 17.984 1 96.75 159 ASP B C 1
ATOM 3721 O O . ASP B 1 159 ? 6.461 27.922 17.844 1 96.75 159 ASP B O 1
ATOM 3725 N N . GLY B 1 160 ? 5.137 26.453 17 1 97.44 160 GLY B N 1
ATOM 3726 C CA . GLY B 1 160 ? 5.715 26.5 15.672 1 97.44 160 GLY B CA 1
ATOM 3727 C C . GLY B 1 160 ? 4.875 25.781 14.633 1 97.44 160 GLY B C 1
ATOM 3728 O O . GLY B 1 160 ? 4.004 24.984 14.977 1 97.44 160 GLY B O 1
ATOM 3729 N N . PHE B 1 161 ? 5.129 26.078 13.359 1 98.25 161 PHE B N 1
ATOM 3730 C CA . PHE B 1 161 ? 4.402 25.5 12.242 1 98.25 161 PHE B CA 1
ATOM 3731 C C . PHE B 1 161 ? 5.352 25.172 11.094 1 98.25 161 PHE B C 1
ATOM 3733 O O . PHE B 1 161 ? 6.203 26 10.734 1 98.25 161 PHE B O 1
ATOM 3740 N N . ILE B 1 162 ? 5.324 24.016 10.578 1 98.75 162 ILE B N 1
ATOM 3741 C CA . ILE B 1 162 ? 6.039 23.609 9.367 1 98.75 162 ILE B CA 1
ATOM 3742 C C . ILE B 1 162 ? 5.039 23.312 8.258 1 98.75 162 ILE B C 1
ATOM 3744 O O . ILE B 1 162 ? 4.258 22.359 8.352 1 98.75 162 ILE B O 1
ATOM 3748 N N . ALA B 1 163 ? 5.059 24.109 7.246 1 98.56 163 ALA B N 1
ATOM 3749 C CA . ALA B 1 163 ? 4.207 23.938 6.07 1 98.56 163 ALA B CA 1
ATOM 3750 C C . ALA B 1 163 ? 4.953 23.203 4.961 1 98.56 163 ALA B C 1
ATOM 3752 O O . ALA B 1 163 ? 5.934 23.719 4.418 1 98.56 163 ALA B O 1
ATOM 3753 N N . VAL B 1 164 ? 4.438 22.031 4.594 1 98.75 164 VAL B N 1
ATOM 3754 C CA . VAL B 1 164 ? 5.102 21.203 3.598 1 98.75 164 VAL B CA 1
ATOM 3755 C C . VAL B 1 164 ? 4.238 21.094 2.344 1 98.75 164 VAL B C 1
ATOM 3757 O O . VAL B 1 164 ? 3.18 20.469 2.359 1 98.75 164 VAL B O 1
ATOM 3760 N N . CYS B 1 165 ? 4.617 21.703 1.339 1 97.06 165 CYS B N 1
ATOM 3761 C CA . CYS B 1 165 ? 4.023 21.562 0.014 1 97.06 165 CYS B CA 1
ATOM 3762 C C . CYS B 1 165 ? 2.506 21.672 0.085 1 97.06 165 CYS B C 1
ATOM 3764 O O . CYS B 1 165 ? 1.799 20.781 -0.413 1 97.06 165 CYS B O 1
ATOM 3766 N N . GLY B 1 166 ? 1.952 22.766 0.536 1 94.56 166 GLY B N 1
ATOM 3767 C CA . GLY B 1 166 ? 0.504 22.875 0.611 1 94.56 166 GLY B CA 1
ATOM 3768 C C . GLY B 1 166 ? 0.001 24.281 0.354 1 94.56 166 GLY B C 1
ATOM 3769 O O . GLY B 1 166 ? 0.793 25.219 0.243 1 94.56 166 GLY B O 1
ATOM 3770 N N . PRO B 1 167 ? -1.293 24.438 0.185 1 94.81 167 PRO B N 1
ATOM 3771 C CA . PRO B 1 167 ? -1.908 25.719 -0.16 1 94.81 167 PRO B CA 1
ATOM 3772 C C . PRO B 1 167 ? -2.412 26.484 1.064 1 94.81 167 PRO B C 1
ATOM 3774 O O . PRO B 1 167 ? -2.736 25.875 2.086 1 94.81 167 PRO B O 1
ATOM 3777 N N . VAL B 1 168 ? -2.506 27.797 0.858 1 96.94 168 VAL B N 1
ATOM 3778 C CA . VAL B 1 168 ? -3.076 28.625 1.906 1 96.94 168 VAL B CA 1
ATOM 3779 C C . VAL B 1 168 ? -4.508 29.016 1.541 1 96.94 168 VAL B C 1
ATOM 3781 O O . VAL B 1 168 ? -5.285 29.438 2.402 1 96.94 168 VAL B O 1
ATOM 3784 N N . ASN B 1 169 ? -4.863 28.844 0.293 1 95.69 169 ASN B N 1
ATOM 3785 C CA . ASN B 1 169 ? -6.219 29.031 -0.218 1 95.69 169 ASN B CA 1
ATOM 3786 C C . ASN B 1 169 ? -6.504 28.094 -1.388 1 95.69 169 ASN B C 1
ATOM 3788 O O . ASN B 1 169 ? -5.621 27.359 -1.83 1 95.69 169 ASN B O 1
ATOM 3792 N N . ASP B 1 170 ? -7.762 28.031 -1.862 1 89.56 170 ASP B N 1
ATOM 3793 C CA . ASP B 1 170 ? -8.164 27 -2.818 1 89.56 170 ASP B CA 1
ATOM 3794 C C . ASP B 1 170 ? -8.133 27.531 -4.246 1 89.56 170 ASP B C 1
ATOM 3796 O O . ASP B 1 170 ? -8.781 26.984 -5.141 1 89.56 170 ASP B O 1
ATOM 3800 N N . THR B 1 171 ? -7.453 28.594 -4.539 1 81.06 171 THR B N 1
ATOM 3801 C CA . THR B 1 171 ? -7.473 29.219 -5.855 1 81.06 171 THR B CA 1
ATOM 3802 C C . THR B 1 171 ? -6.723 28.359 -6.871 1 81.06 171 THR B C 1
ATOM 3804 O O . THR B 1 171 ? -6.938 28.484 -8.078 1 81.06 171 THR B O 1
ATOM 3807 N N . ILE B 1 172 ? -5.836 27.5 -6.445 1 66 172 ILE B N 1
ATOM 3808 C CA . ILE B 1 172 ? -4.988 26.766 -7.383 1 66 172 ILE B CA 1
ATOM 3809 C C . ILE B 1 172 ? -5.422 25.312 -7.434 1 66 172 ILE B C 1
ATOM 3811 O O . ILE B 1 172 ? -4.77 24.484 -8.078 1 66 172 ILE B O 1
ATOM 3815 N N . ILE B 1 173 ? -6.391 24.828 -6.828 1 60.75 173 ILE B N 1
ATOM 3816 C CA . ILE B 1 173 ? -6.746 23.422 -6.68 1 60.75 173 ILE B CA 1
ATOM 3817 C C . ILE B 1 173 ? -7.188 22.859 -8.031 1 60.75 173 ILE B C 1
ATOM 3819 O O . ILE B 1 173 ? -6.898 21.703 -8.344 1 60.75 173 ILE B O 1
ATOM 3823 N N . ASN B 1 174 ? -7.773 23.656 -8.883 1 61.41 174 ASN B N 1
ATOM 3824 C CA . ASN B 1 174 ? -8.32 23.156 -10.141 1 61.41 174 ASN B CA 1
ATOM 3825 C C . ASN B 1 174 ? -7.211 22.734 -11.094 1 61.41 174 ASN B C 1
ATOM 3827 O O . ASN B 1 174 ? -7.488 22.219 -12.18 1 61.41 174 ASN B O 1
ATOM 3831 N N . LEU B 1 175 ? -5.961 22.688 -10.633 1 63.5 175 LEU B N 1
ATOM 3832 C CA . LEU B 1 175 ? -4.844 22.5 -11.555 1 63.5 175 LEU B CA 1
ATOM 3833 C C . LEU B 1 175 ? -4.586 21.016 -11.797 1 63.5 175 LEU B C 1
ATOM 3835 O O . LEU B 1 175 ? -3.875 20.641 -12.734 1 63.5 175 LEU B O 1
ATOM 3839 N N . VAL B 1 176 ? -5.344 20.172 -11.195 1 77.31 176 VAL B N 1
ATOM 3840 C CA . VAL B 1 176 ? -4.926 18.797 -11.383 1 77.31 176 VAL B CA 1
ATOM 3841 C C . VAL B 1 176 ? -6.055 18 -12.031 1 77.31 176 VAL B C 1
ATOM 3843 O O . VAL B 1 176 ? -6.09 16.766 -11.93 1 77.31 176 VAL B O 1
ATOM 3846 N N . ASP B 1 177 ? -6.949 18.734 -12.766 1 79.94 177 ASP B N 1
ATOM 3847 C CA . ASP B 1 177 ? -7.926 17.938 -13.516 1 79.94 177 ASP B CA 1
ATOM 3848 C C . ASP B 1 177 ? -7.281 17.281 -14.727 1 79.94 177 ASP B C 1
ATOM 3850 O O . ASP B 1 177 ? -6.426 17.875 -15.391 1 79.94 177 ASP B O 1
ATOM 3854 N N . PRO B 1 178 ? -7.73 16.016 -14.883 1 83.75 178 PRO B N 1
ATOM 3855 C CA . PRO B 1 178 ? -8.953 15.281 -14.555 1 83.75 178 PRO B CA 1
ATOM 3856 C C . PRO B 1 178 ? -8.82 14.469 -13.266 1 83.75 178 PRO B C 1
ATOM 3858 O O . PRO B 1 178 ? -9.82 13.969 -12.742 1 83.75 178 PRO B O 1
ATOM 3861 N N . PRO B 1 179 ? -7.68 14.219 -12.719 1 88.44 179 PRO B N 1
ATOM 3862 C CA . PRO B 1 179 ? -7.582 13.328 -11.562 1 88.44 179 PRO B CA 1
ATOM 3863 C C . PRO B 1 179 ? -8.555 13.695 -10.445 1 88.44 179 PRO B C 1
ATOM 3865 O O . PRO B 1 179 ? -9.266 12.828 -9.93 1 88.44 179 PRO B O 1
ATOM 3868 N N . LEU B 1 180 ? -8.734 14.875 -10.18 1 89.88 180 LEU B N 1
ATOM 3869 C CA . LEU B 1 180 ? -9.562 15.273 -9.047 1 89.88 180 LEU B CA 1
ATOM 3870 C C . LEU B 1 180 ? -11.039 15.016 -9.328 1 89.88 180 LEU B C 1
ATOM 3872 O O . LEU B 1 180 ? -11.773 14.578 -8.445 1 89.88 180 LEU B O 1
ATOM 3876 N N . SER B 1 181 ? -11.5 15.281 -10.547 1 91.44 181 SER B N 1
ATOM 3877 C CA . SER B 1 181 ? -12.891 15.039 -10.914 1 91.44 181 SER B CA 1
ATOM 3878 C C . SER B 1 181 ? -13.227 13.555 -10.828 1 91.44 181 SER B C 1
ATOM 3880 O O . SER B 1 181 ? -14.359 13.195 -10.492 1 91.44 181 SER B O 1
ATOM 3882 N N . ASN B 1 182 ? -12.273 12.719 -11.109 1 93.62 182 ASN B N 1
ATOM 3883 C CA . ASN B 1 182 ? -12.477 11.273 -11.031 1 93.62 182 ASN B CA 1
ATOM 3884 C C . ASN B 1 182 ? -12.484 10.781 -9.586 1 93.62 182 ASN B C 1
ATOM 3886 O O . ASN B 1 182 ? -13.273 9.906 -9.227 1 93.62 182 ASN B O 1
ATOM 3890 N N . ILE B 1 183 ? -11.703 11.383 -8.766 1 94.44 183 ILE B N 1
ATOM 3891 C CA . ILE B 1 183 ? -11.508 10.945 -7.387 1 94.44 183 ILE B CA 1
ATOM 3892 C C . ILE B 1 183 ? -12.82 11.078 -6.617 1 94.44 183 ILE B C 1
ATOM 3894 O O . ILE B 1 183 ? -13.102 10.289 -5.715 1 94.44 183 ILE B O 1
ATOM 3898 N N . ILE B 1 184 ? -13.656 12.039 -6.988 1 92.25 184 ILE B N 1
ATOM 3899 C CA . ILE B 1 184 ? -14.836 12.328 -6.18 1 92.25 184 ILE B CA 1
ATOM 3900 C C . ILE B 1 184 ? -16.047 11.562 -6.73 1 92.25 184 ILE B C 1
ATOM 3902 O O . ILE B 1 184 ? -17.172 11.742 -6.266 1 92.25 184 ILE B O 1
ATOM 3906 N N . LYS B 1 185 ? -15.875 10.703 -7.719 1 92.38 185 LYS B N 1
ATOM 3907 C CA . LYS B 1 185 ? -16.953 9.883 -8.266 1 92.38 185 LYS B CA 1
ATOM 3908 C C . LYS B 1 185 ? -17.25 8.688 -7.367 1 92.38 185 LYS B C 1
ATOM 3910 O O . LYS B 1 185 ? -16.672 8.57 -6.281 1 92.38 185 LYS B O 1
ATOM 3915 N N . LYS B 1 186 ? -18.234 7.887 -7.809 1 89.06 186 LYS B N 1
ATOM 3916 C CA . LYS B 1 186 ? -18.656 6.742 -7.008 1 89.06 186 LYS B CA 1
ATOM 3917 C C . LYS B 1 186 ? -18.172 5.434 -7.633 1 89.06 186 LYS B C 1
ATOM 3919 O O . LYS B 1 186 ? -18.094 4.41 -6.949 1 89.06 186 LYS B O 1
ATOM 3924 N N . SER B 1 187 ? -17.891 5.445 -8.891 1 92.25 187 SER B N 1
ATOM 3925 C CA . SER B 1 187 ? -17.453 4.266 -9.625 1 92.25 187 SER B CA 1
ATOM 3926 C C . SER B 1 187 ? -16.031 3.873 -9.234 1 92.25 187 SER B C 1
ATOM 3928 O O . SER B 1 187 ? -15.117 4.703 -9.266 1 92.25 187 SER B O 1
ATOM 3930 N N . TYR B 1 188 ? -15.836 2.643 -8.906 1 94 188 TYR B N 1
ATOM 3931 C CA . TYR B 1 188 ? -14.531 2.121 -8.516 1 94 188 TYR B CA 1
ATOM 3932 C C . TYR B 1 188 ? -13.477 2.459 -9.562 1 94 188 TYR B C 1
ATOM 3934 O O . TYR B 1 188 ? -12.422 3.002 -9.234 1 94 188 TYR B O 1
ATOM 3942 N N . ASP B 1 189 ? -13.773 2.209 -10.812 1 91.75 189 ASP B N 1
ATOM 3943 C CA . ASP B 1 189 ? -12.781 2.348 -11.875 1 91.75 189 ASP B CA 1
ATOM 3944 C C . ASP B 1 189 ? -12.391 3.811 -12.07 1 91.75 189 ASP B C 1
ATOM 3946 O O . ASP B 1 189 ? -11.211 4.121 -12.273 1 91.75 189 ASP B O 1
ATOM 3950 N N . LYS B 1 190 ? -13.336 4.727 -12.023 1 93.62 190 LYS B N 1
ATOM 3951 C CA . LYS B 1 190 ? -13.039 6.148 -12.18 1 93.62 190 LYS B CA 1
ATOM 3952 C C . LYS B 1 190 ? -12.234 6.676 -10.992 1 93.62 190 LYS B C 1
ATOM 3954 O O . LYS B 1 190 ? -11.297 7.453 -11.172 1 93.62 190 LYS B O 1
ATOM 3959 N N . VAL B 1 191 ? -12.664 6.238 -9.812 1 96.06 191 VAL B N 1
ATOM 3960 C CA . VAL B 1 191 ? -11.953 6.668 -8.617 1 96.06 191 VAL B CA 1
ATOM 3961 C C . VAL B 1 191 ? -10.516 6.168 -8.664 1 96.06 191 VAL B C 1
ATOM 3963 O O . VAL B 1 191 ? -9.578 6.918 -8.383 1 96.06 191 VAL B O 1
ATOM 3966 N N . PHE B 1 192 ? -10.32 4.922 -9.062 1 95.88 192 PHE B N 1
ATOM 3967 C CA . PHE B 1 192 ? -8.969 4.383 -9.18 1 95.88 192 PHE B CA 1
ATOM 3968 C C . PHE B 1 192 ? -8.141 5.195 -10.164 1 95.88 192 PHE B C 1
ATOM 3970 O O . PHE B 1 192 ? -7.008 5.57 -9.875 1 95.88 192 PHE B O 1
ATOM 3977 N N . LEU B 1 193 ? -8.688 5.418 -11.32 1 94.38 193 LEU B N 1
ATOM 3978 C CA . LEU B 1 193 ? -7.961 6.176 -12.328 1 94.38 193 LEU B CA 1
ATOM 3979 C C . LEU B 1 193 ? -7.555 7.547 -11.797 1 94.38 193 LEU B C 1
ATOM 3981 O O . LEU B 1 193 ? -6.418 7.98 -11.992 1 94.38 193 LEU B O 1
ATOM 3985 N N . GLY B 1 194 ? -8.453 8.203 -11.172 1 96.06 194 GLY B N 1
ATOM 3986 C CA . GLY B 1 194 ? -8.172 9.5 -10.586 1 96.06 194 GLY B CA 1
ATOM 3987 C C . GLY B 1 194 ? -7.082 9.453 -9.531 1 96.06 194 GLY B C 1
ATOM 3988 O O . GLY B 1 194 ? -6.145 10.25 -9.562 1 96.06 194 GLY B O 1
ATOM 3989 N N . ILE B 1 195 ? -7.191 8.5 -8.602 1 97.25 195 ILE B N 1
ATOM 3990 C CA . ILE B 1 195 ? -6.242 8.391 -7.5 1 97.25 195 ILE B CA 1
ATOM 3991 C C . ILE B 1 195 ? -4.871 7.984 -8.039 1 97.25 195 ILE B C 1
ATOM 3993 O O . ILE B 1 195 ? -3.846 8.523 -7.617 1 97.25 195 ILE B O 1
ATOM 3997 N N . ASP B 1 196 ? -4.859 7.051 -8.945 1 96.56 196 ASP B N 1
ATOM 3998 C CA . ASP B 1 196 ? -3.607 6.598 -9.547 1 96.56 196 ASP B CA 1
ATOM 3999 C C . ASP B 1 196 ? -2.875 7.754 -10.219 1 96.56 196 ASP B C 1
ATOM 4001 O O . ASP B 1 196 ? -1.681 7.957 -9.992 1 96.56 196 ASP B O 1
ATOM 4005 N N . GLU B 1 197 ? -3.572 8.508 -11.031 1 95.5 197 GLU B N 1
ATOM 4006 C CA . GLU B 1 197 ? -2.986 9.656 -11.727 1 95.5 197 GLU B CA 1
ATOM 4007 C C . GLU B 1 197 ? -2.539 10.727 -10.742 1 95.5 197 GLU B C 1
ATOM 4009 O O . GLU B 1 197 ? -1.466 11.312 -10.898 1 95.5 197 GLU B O 1
ATOM 4014 N N . PHE B 1 198 ? -3.371 10.945 -9.773 1 95.88 198 PHE B N 1
ATOM 4015 C CA . PHE B 1 198 ? -3.07 11.945 -8.75 1 95.88 198 PHE B CA 1
ATOM 4016 C C . PHE B 1 198 ? -1.802 11.57 -7.988 1 95.88 198 PHE B C 1
ATOM 4018 O O . PHE B 1 198 ? -0.924 12.414 -7.789 1 95.88 198 PHE B O 1
ATOM 4025 N N . MET B 1 199 ? -1.705 10.297 -7.582 1 96.62 199 MET B N 1
ATOM 4026 C CA . MET B 1 199 ? -0.556 9.836 -6.805 1 96.62 199 MET B CA 1
ATOM 4027 C C . MET B 1 199 ? 0.725 9.922 -7.629 1 96.62 199 MET B C 1
ATOM 4029 O O . MET B 1 199 ? 1.8 10.18 -7.086 1 96.62 199 MET B O 1
ATOM 4033 N N . LYS B 1 200 ? 0.631 9.773 -8.906 1 95.94 200 LYS B N 1
ATOM 4034 C CA . LYS B 1 200 ? 1.793 9.812 -9.789 1 95.94 200 LYS B CA 1
ATOM 4035 C C . LYS B 1 200 ? 2.346 11.227 -9.906 1 95.94 200 LYS B C 1
ATOM 4037 O O . LYS B 1 200 ? 3.473 11.422 -10.367 1 95.94 200 LYS B O 1
ATOM 4042 N N . LEU B 1 201 ? 1.612 12.203 -9.5 1 95.31 201 LEU B N 1
ATOM 4043 C CA . LEU B 1 201 ? 2.033 13.594 -9.586 1 95.31 201 LEU B CA 1
ATOM 4044 C C . LEU B 1 201 ? 2.809 14.008 -8.336 1 95.31 201 LEU B C 1
ATOM 4046 O O . LEU B 1 201 ? 3.428 15.07 -8.312 1 95.31 201 LEU B O 1
ATOM 4050 N N . PHE B 1 202 ? 2.842 13.164 -7.34 1 96.44 202 PHE B N 1
ATOM 4051 C CA . PHE B 1 202 ? 3.459 13.539 -6.074 1 96.44 202 PHE B CA 1
ATOM 4052 C C . PHE B 1 202 ? 4.973 13.648 -6.219 1 96.44 202 PHE B C 1
ATOM 4054 O O . PHE B 1 202 ? 5.559 14.688 -5.91 1 96.44 202 PHE B O 1
ATOM 4061 N N . PRO B 1 203 ? 5.613 12.602 -6.695 1 97 203 PRO B N 1
ATOM 4062 C CA . PRO B 1 203 ? 7.07 12.695 -6.805 1 97 203 PRO B CA 1
ATOM 4063 C C . PRO B 1 203 ? 7.527 13.297 -8.125 1 97 203 PRO B C 1
ATOM 4065 O O . PRO B 1 203 ? 6.812 13.219 -9.133 1 97 203 PRO B O 1
ATOM 4068 N N . PHE B 1 204 ? 8.688 13.914 -8.055 1 97.06 204 PHE B N 1
ATOM 4069 C CA . PHE B 1 204 ? 9.305 14.383 -9.289 1 97.06 204 PHE B CA 1
ATOM 4070 C C . PHE B 1 204 ? 9.742 13.203 -10.156 1 97.06 204 PHE B C 1
ATOM 4072 O O . PHE B 1 204 ? 9.453 13.156 -11.352 1 97.06 204 PHE B O 1
ATOM 4079 N N . LYS B 1 205 ? 10.492 12.297 -9.562 1 96 205 LYS B N 1
ATOM 4080 C CA . LYS B 1 205 ? 10.789 11.023 -10.203 1 96 205 LYS B CA 1
ATOM 4081 C C . LYS B 1 205 ? 9.836 9.93 -9.711 1 96 205 LYS B C 1
ATOM 4083 O O . LYS B 1 205 ? 9.5 9.883 -8.531 1 96 205 LYS B O 1
ATOM 4088 N N . PRO B 1 206 ? 9.477 9.094 -10.602 1 95.81 206 PRO B N 1
ATOM 4089 C CA . PRO B 1 206 ? 8.508 8.078 -10.203 1 95.81 206 PRO B CA 1
ATOM 4090 C C . PRO B 1 206 ? 8.992 7.215 -9.039 1 95.81 206 PRO B C 1
ATOM 4092 O O . PRO B 1 206 ? 10.156 6.797 -9.023 1 95.81 206 PRO B O 1
ATOM 4095 N N . PHE B 1 207 ? 8.07 6.996 -8.094 1 95.81 207 PHE B N 1
ATOM 4096 C CA . PHE B 1 207 ? 8.336 6.059 -7.004 1 95.81 207 PHE B CA 1
ATOM 4097 C C . PHE B 1 207 ? 8.398 4.629 -7.523 1 95.81 207 PHE B C 1
ATOM 4099 O O . PHE B 1 207 ? 7.984 4.355 -8.648 1 95.81 207 PHE B O 1
ATOM 4106 N N . SER B 1 208 ? 9.016 3.727 -6.719 1 94.12 208 SER B N 1
ATOM 4107 C CA . SER B 1 208 ? 8.945 2.299 -7.016 1 94.12 208 SER B CA 1
ATOM 4108 C C . SER B 1 208 ? 7.504 1.812 -7.062 1 94.12 208 SER B C 1
ATOM 4110 O O . SER B 1 208 ? 6.609 2.453 -6.508 1 94.12 208 SER B O 1
ATOM 4112 N N . ASP B 1 209 ? 7.262 0.688 -7.734 1 94.62 209 ASP B N 1
ATOM 4113 C CA . ASP B 1 209 ? 5.934 0.084 -7.754 1 94.62 209 ASP B CA 1
ATOM 4114 C C . ASP B 1 209 ? 5.457 -0.239 -6.34 1 94.62 209 ASP B C 1
ATOM 4116 O O . ASP B 1 209 ? 4.266 -0.134 -6.039 1 94.62 209 ASP B O 1
ATOM 4120 N N . GLU B 1 210 ? 6.402 -0.627 -5.496 1 93.75 210 GLU B N 1
ATOM 4121 C CA . GLU B 1 210 ? 6.07 -0.978 -4.117 1 93.75 210 GLU B CA 1
ATOM 4122 C C . GLU B 1 210 ? 5.555 0.235 -3.348 1 93.75 210 GLU B C 1
ATOM 4124 O O . GLU B 1 210 ? 4.504 0.167 -2.705 1 93.75 210 GLU B O 1
ATOM 4129 N N . LEU B 1 211 ? 6.266 1.319 -3.432 1 94.62 211 LEU B N 1
ATOM 4130 C CA . LEU B 1 211 ? 5.832 2.516 -2.719 1 94.62 211 LEU B CA 1
ATOM 4131 C C . LEU B 1 211 ? 4.543 3.066 -3.316 1 94.62 211 LEU B C 1
ATOM 4133 O O . LEU B 1 211 ? 3.65 3.504 -2.586 1 94.62 211 LEU B O 1
ATOM 4137 N N . HIS B 1 212 ? 4.477 3.033 -4.613 1 96.56 212 HIS B N 1
ATOM 4138 C CA . HIS B 1 212 ? 3.248 3.48 -5.258 1 96.56 212 HIS B CA 1
ATOM 4139 C C . HIS B 1 212 ? 2.049 2.668 -4.781 1 96.56 212 HIS B C 1
ATOM 4141 O O . HIS B 1 212 ? 1 3.23 -4.461 1 96.56 212 HIS B O 1
ATOM 4147 N N . ALA B 1 213 ? 2.197 1.39 -4.711 1 96.31 213 ALA B N 1
ATOM 4148 C CA . ALA B 1 213 ? 1.124 0.531 -4.219 1 96.31 213 ALA B CA 1
ATOM 4149 C C . ALA B 1 213 ? 0.778 0.864 -2.77 1 96.31 213 ALA B C 1
ATOM 4151 O O . ALA B 1 213 ? -0.397 0.908 -2.4 1 96.31 213 ALA B O 1
ATOM 4152 N N . TYR B 1 214 ? 1.781 1.063 -2.002 1 95.88 214 TYR B N 1
ATOM 4153 C CA . TYR B 1 214 ? 1.577 1.441 -0.608 1 95.88 214 TYR B CA 1
ATOM 4154 C C . TYR B 1 214 ? 0.74 2.711 -0.504 1 95.88 214 TYR B C 1
ATOM 4156 O O . TYR B 1 214 ? -0.221 2.766 0.267 1 95.88 214 TYR B O 1
ATOM 4164 N N . LEU B 1 215 ? 1.06 3.672 -1.256 1 96.88 215 LEU B N 1
ATOM 4165 C CA . LEU B 1 215 ? 0.337 4.938 -1.238 1 96.88 215 LEU B CA 1
ATOM 4166 C C . LEU B 1 215 ? -1.085 4.762 -1.76 1 96.88 215 LEU B C 1
ATOM 4168 O O . LEU B 1 215 ? -2.029 5.332 -1.209 1 96.88 215 LEU B O 1
ATOM 4172 N N . LEU B 1 216 ? -1.222 3.986 -2.811 1 97.75 216 LEU B N 1
ATOM 4173 C CA . LEU B 1 216 ? -2.553 3.672 -3.318 1 97.75 216 LEU B CA 1
ATOM 4174 C C . LEU B 1 216 ? -3.404 3.012 -2.24 1 97.75 216 LEU B C 1
ATOM 4176 O O . LEU B 1 216 ? -4.598 3.293 -2.127 1 97.75 216 LEU B O 1
ATOM 4180 N N . GLY B 1 217 ? -2.762 2.137 -1.493 1 97.94 217 GLY B N 1
ATOM 4181 C CA . GLY B 1 217 ? -3.494 1.459 -0.434 1 97.94 217 GLY B CA 1
ATOM 4182 C C . GLY B 1 217 ? -3.984 2.4 0.649 1 97.94 217 GLY B C 1
ATOM 4183 O O . GLY B 1 217 ? -5.082 2.227 1.179 1 97.94 217 GLY B O 1
ATOM 4184 N N . ASN B 1 218 ? -3.182 3.338 0.983 1 97.12 218 ASN B N 1
ATOM 4185 C CA . ASN B 1 218 ? -3.635 4.371 1.906 1 97.12 218 ASN B CA 1
ATOM 4186 C C . ASN B 1 218 ? -4.855 5.113 1.362 1 97.12 218 ASN B C 1
ATOM 4188 O O . ASN B 1 218 ? -5.852 5.277 2.066 1 97.12 218 ASN B O 1
ATOM 4192 N N . ALA B 1 219 ? -4.789 5.469 0.14 1 97.94 219 ALA B N 1
ATOM 4193 C CA . ALA B 1 219 ? -5.875 6.203 -0.5 1 97.94 219 ALA B CA 1
ATOM 4194 C C . ALA B 1 219 ? -7.141 5.355 -0.575 1 97.94 219 ALA B C 1
ATOM 4196 O O . ALA B 1 219 ? -8.25 5.879 -0.455 1 97.94 219 ALA B O 1
ATOM 4197 N N . PHE B 1 220 ? -6.918 4.086 -0.749 1 97.12 220 PHE B N 1
ATOM 4198 C CA . PHE B 1 220 ? -8.016 3.146 -0.946 1 97.12 220 PHE B CA 1
ATOM 4199 C C . PHE B 1 220 ? -8.906 3.084 0.292 1 97.12 220 PHE B C 1
ATOM 4201 O O . PHE B 1 220 ? -10.078 2.734 0.201 1 97.12 220 PHE B O 1
ATOM 4208 N N . THR B 1 221 ? -8.438 3.479 1.436 1 96.56 221 THR B N 1
ATOM 4209 C CA . THR B 1 221 ? -9.203 3.404 2.672 1 96.56 221 THR B CA 1
ATOM 4210 C C . THR B 1 221 ? -10.164 4.582 2.783 1 96.56 221 THR B C 1
ATOM 4212 O O . THR B 1 221 ? -10.977 4.645 3.709 1 96.56 221 THR B O 1
ATOM 4215 N N . SER B 1 222 ? -10.117 5.484 1.868 1 96.06 222 SER B N 1
ATOM 4216 C CA . SER B 1 222 ? -10.891 6.719 1.968 1 96.06 222 SER B CA 1
ATOM 4217 C C . SER B 1 222 ? -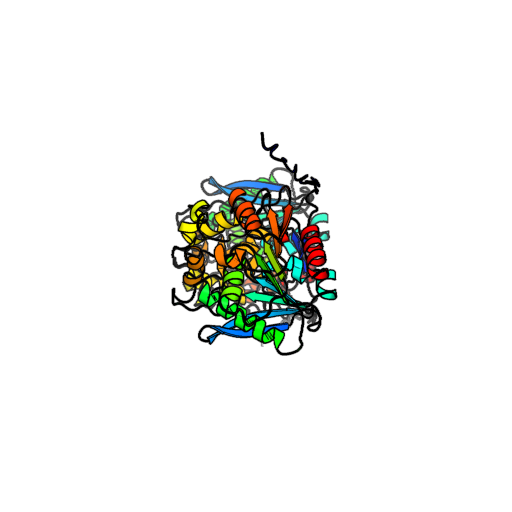12.344 6.5 1.548 1 96.06 222 SER B C 1
ATOM 4219 O O . SER B 1 222 ? -12.617 5.68 0.669 1 96.06 222 SER B O 1
ATOM 4221 N N . THR B 1 223 ? -13.234 7.238 2.104 1 93.25 223 THR B N 1
ATOM 4222 C CA . THR B 1 223 ? -14.641 7.227 1.713 1 93.25 223 THR B CA 1
ATOM 4223 C C . THR B 1 223 ? -14.922 8.328 0.693 1 93.25 223 THR B C 1
ATOM 4225 O O . THR B 1 223 ? -14.094 9.211 0.479 1 93.25 223 THR B O 1
ATOM 4228 N N . SER B 1 224 ? -16.109 8.195 0.129 1 91.88 224 SER B N 1
ATOM 4229 C CA . SER B 1 224 ? -16.547 9.234 -0.792 1 91.88 224 SER B CA 1
ATOM 4230 C C . SER B 1 224 ? -16.656 10.586 -0.09 1 91.88 224 SER B C 1
ATOM 4232 O O . SER B 1 224 ? -16.312 11.617 -0.664 1 91.88 224 SER B O 1
ATOM 4234 N N . GLY B 1 225 ? -17.156 10.586 1.117 1 92.38 225 GLY B N 1
ATOM 4235 C CA . GLY B 1 225 ? -17.234 11.82 1.88 1 92.38 225 GLY B CA 1
ATOM 4236 C C . GLY B 1 225 ? -15.891 12.484 2.1 1 92.38 225 GLY B C 1
ATOM 4237 O O . GLY B 1 225 ? -15.742 13.688 1.871 1 92.38 225 GLY B O 1
ATOM 4238 N N . TYR B 1 226 ? -14.961 11.695 2.486 1 95.69 226 TYR B N 1
ATOM 4239 C CA . TYR B 1 226 ? -13.617 12.227 2.691 1 95.69 226 TYR B CA 1
ATOM 4240 C C . TYR B 1 226 ? -13.047 12.781 1.395 1 95.69 226 TYR B C 1
ATOM 4242 O O . TYR B 1 226 ? -12.438 13.852 1.388 1 95.69 226 TYR B O 1
ATOM 4250 N N . ARG B 1 227 ? -13.18 12.086 0.304 1 94.69 227 ARG B N 1
ATOM 4251 C CA . ARG B 1 227 ? -12.57 12.477 -0.96 1 94.69 227 ARG B CA 1
ATOM 4252 C C . ARG B 1 227 ? -13.125 13.812 -1.444 1 94.69 227 ARG B C 1
ATOM 4254 O O . ARG B 1 227 ? -12.438 14.562 -2.137 1 94.69 227 ARG B O 1
ATOM 4261 N N . LYS B 1 228 ? -14.242 14.156 -1.039 1 92.19 228 LYS B N 1
ATOM 4262 C CA . LYS B 1 228 ? -14.852 15.414 -1.456 1 92.19 228 LYS B CA 1
ATOM 4263 C C . LYS B 1 228 ? -14.312 16.578 -0.639 1 92.19 228 LYS B C 1
ATOM 4265 O O . LYS B 1 228 ? -14.562 17.75 -0.97 1 92.19 228 LYS B O 1
ATOM 4270 N N . THR B 1 229 ? -13.578 16.312 0.382 1 91.69 229 THR B N 1
ATOM 4271 C CA . THR B 1 229 ? -12.969 17.375 1.186 1 91.69 229 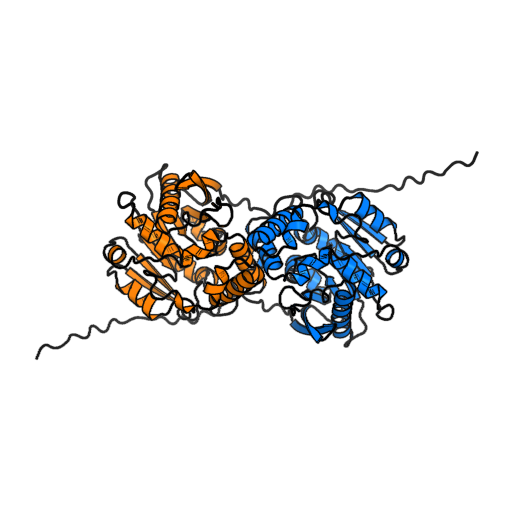THR B CA 1
ATOM 4272 C C . THR B 1 229 ? -12.125 18.297 0.316 1 91.69 229 THR B C 1
ATOM 4274 O O . THR B 1 229 ? -12.07 19.5 0.553 1 91.69 229 THR B O 1
ATOM 4277 N N . VAL B 1 230 ? -11.523 17.734 -0.674 1 88.25 230 VAL B N 1
ATOM 4278 C CA . VAL B 1 230 ? -10.578 18.469 -1.506 1 88.25 230 VAL B CA 1
ATOM 4279 C C . VAL B 1 230 ? -11.32 19.531 -2.32 1 88.25 230 VAL B C 1
ATOM 4281 O O . VAL B 1 230 ? -10.703 20.484 -2.814 1 88.25 230 VAL B O 1
ATOM 4284 N N . THR B 1 231 ? -12.586 19.438 -2.4 1 87.5 231 THR B N 1
ATOM 4285 C CA . THR B 1 231 ? -13.375 20.375 -3.191 1 87.5 231 THR B CA 1
ATOM 4286 C C . THR B 1 231 ? -13.938 21.484 -2.309 1 87.5 231 THR B C 1
ATOM 4288 O O . THR B 1 231 ? -14.562 22.422 -2.807 1 87.5 231 THR B O 1
ATOM 4291 N N . LYS B 1 232 ? -13.805 21.375 -1.034 1 90.94 232 LYS B N 1
ATOM 4292 C CA . LYS B 1 232 ? -14.359 22.391 -0.128 1 90.94 232 LYS B CA 1
ATOM 4293 C C . LYS B 1 232 ? -13.539 23.672 -0.174 1 90.94 232 LYS B C 1
ATOM 4295 O O . LYS B 1 232 ? -12.312 23.625 -0.167 1 90.94 232 LYS B O 1
ATOM 4300 N N . PRO B 1 233 ? -14.234 24.75 -0.198 1 90.75 233 PRO B N 1
ATOM 4301 C CA . PRO B 1 233 ? -13.516 26.031 -0.295 1 90.75 233 PRO B CA 1
ATOM 4302 C C . PRO B 1 233 ? -12.867 26.438 1.023 1 90.75 233 PRO B C 1
ATOM 4304 O O . PRO B 1 233 ? -13.367 26.094 2.098 1 90.75 233 PRO B O 1
ATOM 4307 N N . PHE B 1 234 ? -11.797 27.125 0.943 1 94.12 234 PHE B N 1
ATOM 4308 C CA . PHE B 1 234 ? -11.141 27.734 2.088 1 94.12 234 PHE B CA 1
ATOM 4309 C C . PHE B 1 234 ? -10.266 28.906 1.643 1 94.12 234 PHE B C 1
ATOM 4311 O O . PHE B 1 234 ? -9.828 28.953 0.49 1 94.12 234 PHE B O 1
ATOM 4318 N N . ASN B 1 235 ? -10.117 29.875 2.447 1 97.06 235 ASN B N 1
ATOM 4319 C CA . ASN B 1 235 ? -9.203 31 2.334 1 97.06 235 ASN B CA 1
ATOM 4320 C C . ASN B 1 235 ? -8.633 31.406 3.693 1 97.06 235 ASN B C 1
ATOM 4322 O O . ASN B 1 235 ? -9.359 31.938 4.543 1 97.06 235 ASN B O 1
ATOM 4326 N N . LEU B 1 236 ? -7.332 31.141 3.799 1 98 236 LEU B N 1
ATOM 4327 C CA . LEU B 1 236 ? -6.711 31.328 5.105 1 98 236 LEU B CA 1
ATOM 4328 C C . LEU B 1 236 ? -5.613 32.375 5.043 1 98 236 LEU B C 1
ATOM 4330 O O . LEU B 1 236 ? -4.793 32.5 5.957 1 98 236 LEU B O 1
ATOM 4334 N N . ASP B 1 237 ? -5.629 33.25 4.023 1 97.38 237 ASP B N 1
ATOM 4335 C CA . ASP B 1 237 ? -4.602 34.25 3.771 1 97.38 237 ASP B CA 1
ATOM 4336 C C . ASP B 1 237 ? -4.469 35.219 4.953 1 97.38 237 ASP B C 1
ATOM 4338 O O . ASP B 1 237 ? -3.371 35.406 5.48 1 97.38 237 ASP B O 1
ATOM 4342 N N . GLU B 1 238 ? -5.551 35.75 5.305 1 97.44 238 GLU B N 1
ATOM 4343 C CA . GLU B 1 238 ? -5.547 36.781 6.348 1 97.44 238 GLU B CA 1
ATOM 4344 C C . GLU B 1 238 ? -5.125 36.188 7.691 1 97.44 238 GLU B C 1
ATOM 4346 O O . GLU B 1 238 ? -4.32 36.812 8.406 1 97.44 238 GLU B O 1
ATOM 4351 N N . PHE B 1 239 ? -5.703 35.125 7.973 1 97.62 239 PHE B N 1
ATOM 4352 C CA . PHE B 1 239 ? -5.352 34.5 9.242 1 97.62 239 PHE B CA 1
ATOM 4353 C C . PHE B 1 239 ? -3.863 34.156 9.297 1 97.62 239 PHE B C 1
ATOM 4355 O O . PHE B 1 239 ? -3.189 34.5 10.281 1 97.62 239 PHE B O 1
ATOM 4362 N N . TYR B 1 240 ? -3.361 33.5 8.273 1 97.81 240 TYR B N 1
ATOM 4363 C CA . TYR B 1 240 ? -1.95 33.125 8.242 1 97.81 240 TYR B CA 1
ATOM 4364 C C . TYR B 1 240 ? -1.064 34.344 8.375 1 97.81 240 TYR B C 1
ATOM 4366 O O . TYR B 1 240 ? -0.049 34.344 9.07 1 97.81 240 TYR B O 1
ATOM 4374 N N . SER B 1 241 ? -1.396 35.438 7.719 1 96.69 241 SER B N 1
ATOM 4375 C CA . SER B 1 241 ? -0.626 36.656 7.777 1 96.69 241 SER B CA 1
ATOM 4376 C C . SER B 1 241 ? -0.577 37.219 9.195 1 96.69 241 SER B C 1
ATOM 4378 O O . SER B 1 241 ? 0.394 37.875 9.578 1 96.69 241 SER B O 1
ATOM 4380 N N . SER B 1 242 ? -1.585 36.906 9.977 1 95.62 242 SER B N 1
ATOM 4381 C CA . SER B 1 242 ? -1.679 37.438 11.328 1 95.62 242 SER B CA 1
ATOM 4382 C C . SER B 1 242 ? -0.934 36.562 12.328 1 95.62 242 SER B C 1
ATOM 4384 O O . SER B 1 242 ? -0.689 37 13.469 1 95.62 242 SER B O 1
ATOM 4386 N N . LEU B 1 243 ? -0.599 35.344 11.953 1 94.44 243 LEU B N 1
ATOM 4387 C CA . LEU B 1 243 ? 0.07 34.406 12.836 1 94.44 243 LEU B CA 1
ATOM 4388 C C . LEU B 1 243 ? 1.462 34.906 13.211 1 94.44 243 LEU B C 1
ATOM 4390 O O . LEU B 1 243 ? 2.193 35.406 12.367 1 94.44 243 LEU B O 1
ATOM 4394 N N . THR B 1 244 ? 1.887 34.75 14.492 1 93.25 244 THR B N 1
ATOM 4395 C CA . THR B 1 244 ? 3.172 35.281 14.945 1 93.25 244 THR B CA 1
ATOM 4396 C C . THR B 1 244 ? 4.129 34.156 15.289 1 93.25 244 THR B C 1
ATOM 4398 O O . THR B 1 244 ? 5.316 34.375 15.523 1 93.25 244 THR B O 1
ATOM 4401 N N . ILE B 1 245 ? 3.68 32.938 15.266 1 94.81 245 ILE B N 1
ATOM 4402 C CA . ILE B 1 245 ? 4.543 31.828 15.633 1 94.81 245 ILE B CA 1
ATOM 4403 C C . ILE B 1 245 ? 5.555 31.578 14.516 1 94.81 245 ILE B C 1
ATOM 4405 O O . ILE B 1 245 ? 5.262 31.797 13.344 1 94.81 245 ILE B O 1
ATOM 4409 N N . PRO B 1 246 ? 6.809 31.109 14.891 1 96 246 PRO B N 1
ATOM 4410 C CA . PRO B 1 246 ? 7.766 30.734 13.844 1 96 246 PRO B CA 1
ATOM 4411 C C . PRO B 1 246 ? 7.211 29.703 12.875 1 96 246 PRO B C 1
ATOM 4413 O O . PRO B 1 246 ? 6.516 28.766 13.289 1 96 246 PRO B O 1
ATOM 4416 N N . THR B 1 247 ? 7.477 29.922 11.547 1 97.56 247 THR B N 1
ATOM 4417 C CA . THR B 1 247 ? 6.984 29 10.516 1 97.56 247 THR B CA 1
ATOM 4418 C C . THR B 1 247 ? 8.094 28.656 9.531 1 97.56 247 THR B C 1
ATOM 4420 O O . THR B 1 247 ? 8.867 29.516 9.125 1 97.56 247 THR B O 1
ATOM 4423 N N . LEU B 1 248 ? 8.234 27.391 9.203 1 98.31 248 LEU B N 1
ATOM 4424 C CA . LEU B 1 248 ? 9.117 26.891 8.156 1 98.31 248 LEU B CA 1
ATOM 4425 C C . LEU B 1 248 ? 8.312 26.391 6.957 1 98.31 248 LEU B C 1
ATOM 4427 O O . LEU B 1 248 ? 7.438 25.547 7.102 1 98.31 248 LEU B O 1
ATOM 4431 N N . HIS B 1 249 ? 8.586 26.984 5.82 1 98.38 249 HIS B N 1
ATOM 4432 C CA . HIS B 1 249 ? 8.031 26.5 4.566 1 98.38 249 HIS B CA 1
ATOM 4433 C C . HIS B 1 249 ? 9.008 25.562 3.867 1 98.38 249 HIS B C 1
ATOM 4435 O O . HIS B 1 249 ? 10.156 25.922 3.613 1 98.38 249 HIS B O 1
ATOM 4441 N N . ILE B 1 250 ? 8.594 24.359 3.586 1 98.69 250 ILE B N 1
ATOM 4442 C CA . ILE B 1 250 ? 9.359 23.422 2.77 1 98.69 250 ILE B CA 1
ATOM 4443 C C . ILE B 1 250 ? 8.641 23.203 1.438 1 98.69 250 ILE B C 1
ATOM 4445 O O . ILE B 1 250 ? 7.504 22.734 1.407 1 98.69 250 ILE B O 1
ATOM 4449 N N . ILE B 1 251 ? 9.344 23.547 0.348 1 97.62 251 ILE B N 1
ATOM 4450 C CA . ILE B 1 251 ? 8.758 23.547 -0.988 1 97.62 251 ILE B CA 1
ATOM 4451 C C . ILE B 1 251 ? 9.578 22.656 -1.91 1 97.62 251 ILE B C 1
ATOM 4453 O O . ILE B 1 251 ? 10.812 22.672 -1.872 1 97.62 251 ILE B O 1
ATOM 4457 N N . GLY B 1 252 ? 8.883 21.781 -2.672 1 97.88 252 GLY B N 1
ATOM 4458 C CA . GLY B 1 252 ? 9.555 21.078 -3.754 1 97.88 252 GLY B CA 1
ATOM 4459 C C . GLY B 1 252 ? 9.609 21.891 -5.039 1 97.88 252 GLY B C 1
ATOM 4460 O O . GLY B 1 252 ? 8.578 22.328 -5.551 1 97.88 252 GLY B O 1
ATOM 4461 N N . GLU B 1 253 ? 10.727 22.016 -5.559 1 97.62 253 GLU B N 1
ATOM 4462 C CA . GLU B 1 253 ? 10.945 22.812 -6.758 1 97.62 253 GLU B CA 1
ATOM 4463 C C . GLU B 1 253 ? 10.117 22.281 -7.93 1 97.62 253 GLU B C 1
ATOM 4465 O O . GLU B 1 253 ? 9.641 23.062 -8.758 1 97.62 253 GLU B O 1
ATOM 4470 N N . LYS B 1 254 ? 9.961 21 -7.984 1 97 254 LYS B N 1
ATOM 4471 C CA . LYS B 1 254 ? 9.289 20.359 -9.109 1 97 254 LYS B CA 1
ATOM 4472 C C . LYS B 1 254 ? 7.91 19.844 -8.703 1 97 254 LYS B C 1
ATOM 4474 O O . LYS B 1 254 ? 7.453 18.812 -9.203 1 97 254 LYS B O 1
ATOM 4479 N N . ASP B 1 255 ? 7.281 20.5 -7.746 1 95.88 255 ASP B N 1
ATOM 4480 C CA . ASP B 1 255 ? 5.93 20.141 -7.324 1 95.88 255 ASP B CA 1
ATOM 4481 C C . ASP B 1 255 ? 4.941 20.281 -8.477 1 95.88 255 ASP B C 1
ATOM 4483 O O . ASP B 1 255 ? 4.73 21.391 -8.984 1 95.88 255 ASP B O 1
ATOM 4487 N N . ALA B 1 256 ? 4.328 19.234 -8.852 1 93.81 256 ALA B N 1
ATOM 4488 C CA . ALA B 1 256 ? 3.412 19.234 -9.984 1 93.81 256 ALA B CA 1
ATOM 4489 C C . ALA B 1 256 ? 1.983 19.531 -9.539 1 93.81 256 ALA B C 1
ATOM 4491 O O . ALA B 1 256 ? 1.119 19.828 -10.367 1 93.81 256 ALA B O 1
ATOM 4492 N N . LEU B 1 257 ? 1.717 19.484 -8.25 1 93.38 257 LEU B N 1
ATOM 4493 C CA . LEU B 1 257 ? 0.362 19.672 -7.742 1 93.38 257 LEU B CA 1
ATOM 4494 C C . LEU B 1 257 ? 0.124 21.125 -7.332 1 93.38 257 LEU B C 1
ATOM 4496 O O . LEU B 1 257 ? -1.023 21.547 -7.188 1 93.38 257 LEU B O 1
ATOM 4500 N N . LEU B 1 258 ? 1.164 21.781 -7.016 1 92.38 258 LEU B N 1
ATOM 4501 C CA . LEU B 1 258 ? 1.104 23.172 -6.594 1 92.38 258 LEU B CA 1
ATOM 4502 C C . LEU B 1 258 ? 2.09 24.031 -7.387 1 92.38 258 LEU B C 1
ATOM 4504 O O . LEU B 1 258 ? 3.295 23.781 -7.359 1 92.38 258 LEU B O 1
ATOM 4508 N N . ILE B 1 259 ? 1.576 25.078 -7.988 1 91.56 259 ILE B N 1
ATOM 4509 C CA . ILE B 1 259 ? 2.459 25.922 -8.789 1 91.56 259 ILE B CA 1
ATOM 4510 C C . ILE B 1 259 ? 3.383 26.703 -7.863 1 91.56 259 ILE B C 1
ATOM 4512 O O . ILE B 1 259 ? 2.977 27.125 -6.777 1 91.56 259 ILE B O 1
ATOM 4516 N N . MET B 1 260 ? 4.543 26.922 -8.312 1 93.62 260 MET B N 1
ATOM 4517 C CA . MET B 1 260 ? 5.574 27.594 -7.523 1 93.62 260 MET B CA 1
ATOM 4518 C C . MET B 1 260 ? 5.113 28.969 -7.09 1 93.62 260 MET B C 1
ATOM 4520 O O . MET B 1 260 ? 5.379 29.391 -5.961 1 93.62 260 MET B O 1
ATOM 4524 N N . GLU B 1 261 ? 4.402 29.688 -7.91 1 93.81 261 GLU B N 1
ATOM 4525 C CA . GLU B 1 261 ? 3.912 31.031 -7.602 1 93.81 261 GLU B CA 1
ATOM 4526 C C . GLU B 1 261 ? 3.045 31.016 -6.348 1 93.81 261 GLU B C 1
ATOM 4528 O O . GLU B 1 261 ? 3.148 31.922 -5.512 1 93.81 261 GLU B O 1
ATOM 4533 N N . HIS B 1 262 ? 2.195 30.031 -6.227 1 94.88 262 HIS B N 1
ATOM 4534 C CA . HIS B 1 262 ? 1.347 29.938 -5.047 1 94.88 262 HIS B CA 1
ATOM 4535 C C . HIS B 1 262 ? 2.174 29.672 -3.791 1 94.88 262 HIS B C 1
ATOM 4537 O O . HIS B 1 262 ? 1.919 30.266 -2.738 1 94.88 262 HIS B O 1
ATOM 4543 N N . SER B 1 263 ? 3.086 28.734 -3.912 1 95.25 263 SER B N 1
ATOM 4544 C CA . SER B 1 263 ? 3.928 28.406 -2.77 1 95.25 263 SER B CA 1
ATOM 4545 C C . SER B 1 263 ? 4.711 29.625 -2.283 1 95.25 263 SER B C 1
ATOM 4547 O O . SER B 1 263 ? 4.816 29.859 -1.077 1 95.25 263 SER B O 1
ATOM 4549 N N . LEU B 1 264 ? 5.246 30.406 -3.199 1 95.44 264 LEU B N 1
ATOM 4550 C CA . LEU B 1 264 ? 6.008 31.609 -2.842 1 95.44 264 LEU B CA 1
ATOM 4551 C C . LEU B 1 264 ? 5.09 32.688 -2.289 1 95.44 264 LEU B C 1
ATOM 4553 O O . LEU B 1 264 ? 5.461 33.406 -1.359 1 95.44 264 LEU B O 1
ATOM 4557 N N . TYR B 1 265 ? 3.91 32.812 -2.889 1 95.69 265 TYR B N 1
ATOM 4558 C CA . TYR B 1 265 ? 2.906 33.719 -2.348 1 95.69 265 TYR B CA 1
ATOM 4559 C C . TYR B 1 265 ? 2.586 33.375 -0.898 1 95.69 265 TYR B C 1
ATOM 4561 O O . TYR B 1 265 ? 2.631 34.25 -0.025 1 95.69 265 TYR B O 1
ATOM 4569 N N . PHE B 1 266 ? 2.285 32.125 -0.631 1 96.69 266 PHE B N 1
ATOM 4570 C CA . PHE B 1 266 ? 1.989 31.641 0.714 1 96.69 266 PHE B CA 1
ATOM 4571 C C . PHE B 1 266 ? 3.113 32 1.678 1 96.69 266 PHE B C 1
ATOM 4573 O O . PHE B 1 266 ? 2.865 32.562 2.742 1 96.69 266 PHE B O 1
ATOM 4580 N N . ALA B 1 267 ? 4.332 31.766 1.303 1 96.44 267 ALA B N 1
ATOM 4581 C CA . ALA B 1 267 ? 5.492 32.031 2.146 1 96.44 267 ALA B CA 1
ATOM 4582 C C . ALA B 1 267 ? 5.652 33.531 2.389 1 96.44 267 ALA B C 1
ATOM 4584 O O . ALA B 1 267 ? 6.121 33.969 3.451 1 96.44 267 ALA B O 1
ATOM 4585 N N . SER B 1 268 ? 5.297 34.344 1.509 1 96.31 268 SER B N 1
ATOM 4586 C CA . SER B 1 268 ? 5.523 35.781 1.559 1 96.31 268 SER B CA 1
ATOM 4587 C C . SER B 1 268 ? 4.539 36.469 2.502 1 96.31 268 SER B C 1
ATOM 4589 O O . SER B 1 268 ? 4.738 37.625 2.889 1 96.31 268 SER B O 1
ATOM 4591 N N . LEU B 1 269 ? 3.441 35.781 2.777 1 96.56 269 LEU B N 1
ATOM 4592 C CA . LEU B 1 269 ? 2.377 36.375 3.572 1 96.56 269 LEU B CA 1
ATOM 4593 C C . LEU B 1 269 ? 2.855 36.656 4.992 1 96.56 269 LEU B C 1
ATOM 4595 O O . LEU B 1 269 ? 2.254 37.469 5.699 1 96.56 269 LEU B O 1
ATOM 4599 N N . LYS B 1 270 ? 3.916 35.969 5.383 1 91.19 270 LYS B N 1
ATOM 4600 C CA . LYS B 1 270 ? 4.398 36.125 6.754 1 91.19 270 LYS B CA 1
ATOM 4601 C C . LYS B 1 270 ? 5.859 36.562 6.773 1 91.19 270 LYS B C 1
ATOM 4603 O O . LYS B 1 270 ? 6.699 35.969 6.086 1 91.19 270 LYS B O 1
ATOM 4608 N N . LYS B 1 271 ? 6.227 37.531 7.66 1 79.81 271 LYS B N 1
ATOM 4609 C CA . LYS B 1 271 ? 7.57 38.094 7.746 1 79.81 271 LYS B CA 1
ATOM 4610 C C . LYS B 1 271 ? 8.5 37.188 8.531 1 79.81 271 LYS B C 1
ATOM 4612 O O . LYS B 1 271 ? 9.672 37.031 8.18 1 79.81 271 LYS B O 1
ATOM 4617 N N . ASN B 1 272 ? 8.039 36.5 9.539 1 81.38 272 ASN B N 1
ATOM 4618 C CA . ASN B 1 272 ? 8.859 35.625 10.383 1 81.38 272 ASN B CA 1
ATOM 4619 C C . ASN B 1 272 ? 8.828 34.188 9.898 1 81.38 272 ASN B C 1
ATOM 4621 O O . ASN B 1 272 ? 8.648 33.25 10.695 1 81.38 272 ASN B O 1
ATOM 4625 N N . SER B 1 273 ? 8.953 34 8.625 1 90.88 273 SER B N 1
ATOM 4626 C CA . SER B 1 273 ? 8.961 32.656 8.094 1 90.88 273 SER B CA 1
ATOM 4627 C C . SER B 1 273 ? 10.273 32.344 7.387 1 90.88 273 SER B C 1
ATOM 4629 O O . SER B 1 273 ? 10.953 33.25 6.906 1 90.88 273 SER B O 1
ATOM 4631 N N . LYS B 1 274 ? 10.75 31.156 7.562 1 95.94 274 LYS B N 1
ATOM 4632 C CA . LYS B 1 274 ? 11.859 30.609 6.785 1 95.94 274 LYS B CA 1
ATOM 4633 C C . LYS B 1 274 ? 11.344 29.719 5.652 1 95.94 274 LYS B C 1
ATOM 4635 O O . LYS B 1 274 ? 10.312 29.062 5.789 1 95.94 274 LYS B O 1
ATOM 4640 N N . THR B 1 275 ? 12.094 29.781 4.531 1 97.94 275 THR B N 1
ATOM 4641 C CA . THR B 1 275 ? 11.688 28.984 3.381 1 97.94 275 THR B CA 1
ATOM 4642 C C . THR B 1 275 ? 12.844 28.125 2.869 1 97.94 275 THR B C 1
ATOM 4644 O O . THR B 1 275 ? 13.961 28.625 2.709 1 97.94 275 THR B O 1
ATOM 4647 N N . ILE B 1 276 ? 12.617 26.859 2.691 1 98.5 276 ILE B N 1
ATOM 4648 C CA . ILE B 1 276 ? 13.547 25.938 2.045 1 98.5 276 ILE B CA 1
ATOM 4649 C C . ILE B 1 276 ? 12.922 25.391 0.762 1 98.5 276 ILE B C 1
ATOM 4651 O O . ILE B 1 276 ? 11.812 24.859 0.783 1 98.5 276 ILE B O 1
ATOM 4655 N N . ILE B 1 277 ? 13.586 25.547 -0.346 1 98.25 277 ILE B N 1
ATOM 4656 C CA . ILE B 1 277 ? 13.188 24.953 -1.616 1 98.25 277 ILE B CA 1
ATOM 4657 C C . ILE B 1 277 ? 14.117 23.797 -1.962 1 98.25 277 ILE B C 1
ATOM 4659 O O . ILE B 1 277 ? 15.328 24 -2.098 1 98.25 277 ILE B O 1
ATOM 4663 N N . TYR B 1 278 ? 13.594 22.609 -2.053 1 98.25 278 TYR B N 1
ATOM 4664 C CA . TYR B 1 278 ? 14.391 21.438 -2.422 1 98.25 278 TYR B CA 1
ATOM 4665 C C . TYR B 1 278 ? 14.461 21.281 -3.936 1 98.25 278 TYR B C 1
ATOM 4667 O O . TYR B 1 278 ? 13.422 21.219 -4.605 1 98.25 278 TYR B O 1
ATOM 4675 N N . LYS B 1 279 ? 15.648 21.188 -4.438 1 97.94 279 LYS B N 1
ATOM 4676 C CA . LYS B 1 279 ? 15.867 21 -5.871 1 97.94 279 LYS B CA 1
ATOM 4677 C C . LYS B 1 279 ? 15.516 19.578 -6.297 1 97.94 279 LYS B C 1
ATOM 4679 O O . LYS B 1 279 ? 15.836 18.625 -5.598 1 97.94 279 LYS B O 1
ATOM 4684 N N . ASN B 1 280 ? 14.82 19.438 -7.398 1 97.44 280 ASN B N 1
ATOM 4685 C CA . ASN B 1 280 ? 14.461 18.156 -8.008 1 97.44 280 ASN B CA 1
ATOM 4686 C C . ASN B 1 280 ? 13.602 17.312 -7.066 1 97.44 280 ASN B C 1
ATOM 4688 O O . ASN B 1 280 ? 13.828 16.109 -6.93 1 97.44 280 ASN B O 1
ATOM 4692 N N . ILE B 1 281 ? 12.805 17.953 -6.336 1 97.81 281 ILE B N 1
ATOM 4693 C CA . ILE B 1 281 ? 11.867 17.312 -5.426 1 97.81 281 ILE B 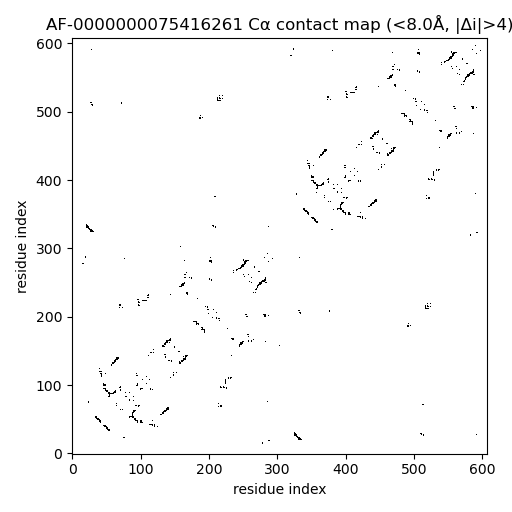CA 1
ATOM 4694 C C . ILE B 1 281 ? 10.445 17.75 -5.762 1 97.81 281 ILE B C 1
ATOM 4696 O O . ILE B 1 281 ? 10.203 18.922 -6.094 1 97.81 281 ILE B O 1
ATOM 4700 N N . GLY B 1 282 ? 9.555 16.812 -5.734 1 97.31 282 GLY B N 1
ATOM 4701 C CA . GLY B 1 282 ? 8.156 17.094 -6.035 1 97.31 282 GLY B CA 1
ATOM 4702 C C . GLY B 1 282 ? 7.332 17.422 -4.801 1 97.31 282 GLY B C 1
ATOM 4703 O O . GLY B 1 282 ? 7.746 18.219 -3.963 1 97.31 282 GLY B O 1
ATOM 4704 N N . HIS B 1 283 ? 6.148 16.875 -4.691 1 96.94 283 HIS B N 1
ATOM 4705 C CA . HIS B 1 283 ? 5.137 17.203 -3.693 1 96.94 283 HIS B CA 1
ATOM 4706 C C . HIS B 1 283 ? 5.336 16.391 -2.414 1 96.94 283 HIS B C 1
ATOM 4708 O O . HIS B 1 283 ? 4.535 16.5 -1.48 1 96.94 283 HIS B O 1
ATOM 4714 N N . SER B 1 284 ? 6.355 15.5 -2.371 1 97.38 284 SER B N 1
ATOM 4715 C CA . SER B 1 284 ? 6.547 14.625 -1.22 1 97.38 284 SER B CA 1
ATOM 4716 C C . SER B 1 284 ? 7.992 14.664 -0.728 1 97.38 284 SER B C 1
ATOM 4718 O O . SER B 1 284 ? 8.656 13.633 -0.646 1 97.38 284 SER B O 1
ATOM 4720 N N . PRO B 1 285 ? 8.414 15.75 -0.229 1 97.56 285 PRO B N 1
ATOM 4721 C CA . PRO B 1 285 ? 9.812 15.852 0.183 1 97.56 285 PRO B CA 1
ATOM 4722 C C . PRO B 1 285 ? 10.172 14.875 1.3 1 97.56 285 PRO B C 1
ATOM 4724 O O . PRO B 1 285 ? 11.312 14.414 1.376 1 97.56 285 PRO B O 1
ATOM 4727 N N . SER B 1 286 ? 9.227 14.508 2.18 1 96.44 286 SER B N 1
ATOM 4728 C CA . SER B 1 286 ? 9.492 13.594 3.289 1 96.44 286 SER B CA 1
ATOM 4729 C C . SER B 1 286 ? 9.891 12.211 2.783 1 96.44 286 SER B C 1
ATOM 4731 O O . SER B 1 286 ? 10.531 11.445 3.504 1 96.44 286 SER B O 1
ATOM 4733 N N . TRP B 1 287 ? 9.477 11.844 1.587 1 95.62 287 TRP B N 1
ATOM 4734 C CA . TRP B 1 287 ? 9.812 10.562 0.98 1 95.62 287 TRP B CA 1
ATOM 4735 C C . TRP B 1 287 ? 10.938 10.719 -0.032 1 95.62 287 TRP B C 1
ATOM 4737 O O . TRP B 1 287 ? 11.828 9.867 -0.109 1 95.62 287 TRP B O 1
ATOM 4747 N N . GLU B 1 288 ? 10.93 11.82 -0.746 1 95.75 288 GLU B N 1
ATOM 4748 C CA . GLU B 1 288 ? 11.852 12.016 -1.863 1 95.75 288 GLU B CA 1
ATOM 4749 C C . GLU B 1 288 ? 13.227 12.461 -1.377 1 95.75 288 GLU B C 1
ATOM 4751 O O . GLU B 1 288 ? 14.234 12.25 -2.059 1 95.75 288 GLU B O 1
ATOM 4756 N N . ASN B 1 289 ? 13.242 13.094 -0.284 1 94.69 289 ASN B N 1
ATOM 4757 C CA . ASN B 1 289 ? 14.445 13.656 0.312 1 94.69 289 ASN B CA 1
ATOM 4758 C C . ASN B 1 289 ? 14.445 13.508 1.83 1 94.69 289 ASN B C 1
ATOM 4760 O O . ASN B 1 289 ? 14.633 14.484 2.557 1 94.69 289 ASN B O 1
ATOM 4764 N N . THR B 1 290 ? 14.336 12.281 2.252 1 94.81 290 THR B N 1
ATOM 4765 C CA . THR B 1 290 ? 14.039 11.945 3.641 1 94.81 290 THR B CA 1
ATOM 4766 C C . THR B 1 290 ? 15.133 12.477 4.566 1 94.81 290 THR B C 1
ATOM 4768 O O . THR B 1 290 ? 14.844 13.133 5.57 1 94.81 290 THR B O 1
ATOM 4771 N N . LYS B 1 291 ? 16.359 12.203 4.273 1 94.06 291 LYS B N 1
ATOM 4772 C CA . LYS B 1 291 ? 17.469 12.562 5.145 1 94.06 291 LYS B CA 1
ATOM 4773 C C . LYS B 1 291 ? 17.516 14.078 5.367 1 94.06 291 LYS B C 1
ATOM 4775 O O . LYS B 1 291 ? 17.578 14.539 6.508 1 94.06 291 LYS B O 1
ATOM 4780 N N . GLU B 1 292 ? 17.5 14.844 4.277 1 96.81 292 GLU B N 1
ATOM 4781 C CA . GLU B 1 292 ? 17.562 16.297 4.391 1 96.81 292 GLU B CA 1
ATOM 4782 C C . GLU B 1 292 ? 16.297 16.859 5.039 1 96.81 292 GLU B C 1
ATOM 4784 O O . GLU B 1 292 ? 16.359 17.797 5.84 1 96.81 292 GLU B O 1
ATOM 4789 N N . PHE B 1 293 ? 15.211 16.312 4.684 1 97.69 293 PHE B N 1
ATOM 4790 C CA . PHE B 1 293 ? 13.945 16.734 5.273 1 97.69 293 PHE B CA 1
ATOM 4791 C C . PHE B 1 293 ? 13.977 16.594 6.789 1 97.69 293 PHE B C 1
ATOM 4793 O O . PHE B 1 293 ? 13.641 17.531 7.52 1 97.69 293 PHE B O 1
ATOM 4800 N N . ASN B 1 294 ? 14.359 15.391 7.238 1 97.69 294 ASN B N 1
ATOM 4801 C CA . ASN B 1 294 ? 14.43 15.133 8.672 1 97.69 294 ASN B CA 1
ATOM 4802 C C . ASN B 1 294 ? 15.422 16.062 9.367 1 97.69 294 ASN B C 1
ATOM 4804 O O . ASN B 1 294 ? 15.133 16.594 10.438 1 97.69 294 ASN B O 1
ATOM 4808 N N . LYS B 1 295 ? 16.484 16.25 8.75 1 97.81 295 LYS B N 1
ATOM 4809 C CA . LYS B 1 295 ? 17.516 17.125 9.305 1 97.81 295 LYS B CA 1
ATOM 4810 C C . LYS B 1 295 ? 17 18.547 9.445 1 97.81 295 LYS B C 1
ATOM 4812 O O . LYS B 1 295 ? 17.156 19.172 10.508 1 97.81 295 LYS B O 1
ATOM 4817 N N . ASP B 1 296 ? 16.422 19.047 8.383 1 98.19 296 ASP B N 1
ATOM 4818 C CA . ASP B 1 296 ? 15.922 20.422 8.383 1 98.19 296 ASP B CA 1
ATOM 4819 C C . ASP B 1 296 ? 14.789 20.594 9.391 1 98.19 296 ASP B C 1
ATOM 4821 O O . ASP B 1 296 ? 14.711 21.609 10.086 1 98.19 296 ASP B O 1
ATOM 4825 N N . MET B 1 297 ? 13.93 19.625 9.492 1 98.19 297 MET B N 1
ATOM 4826 C CA . MET B 1 297 ? 12.852 19.656 10.469 1 98.19 297 MET B CA 1
ATOM 4827 C C . MET B 1 297 ? 13.406 19.672 11.891 1 98.19 297 MET B C 1
ATOM 4829 O O . MET B 1 297 ? 12.984 20.484 12.719 1 98.19 297 MET B O 1
ATOM 4833 N N . MET B 1 298 ? 14.367 18.812 12.18 1 98.25 298 MET B N 1
ATOM 4834 C CA . MET B 1 298 ? 14.961 18.734 13.516 1 98.25 298 MET B CA 1
ATOM 4835 C C . MET B 1 298 ? 15.641 20.062 13.875 1 98.25 298 MET B C 1
ATOM 4837 O O . MET B 1 298 ? 15.484 20.562 14.992 1 98.25 298 MET B O 1
ATOM 4841 N N . LYS B 1 299 ? 16.375 20.578 12.93 1 97.94 299 LYS B N 1
ATOM 4842 C CA . LYS B 1 299 ? 17.062 21.844 13.156 1 97.94 299 LYS B CA 1
ATOM 4843 C C . LYS B 1 299 ? 16.078 22.969 13.469 1 97.94 299 LYS B C 1
ATOM 4845 O O . LYS B 1 299 ? 16.281 23.734 14.406 1 97.94 299 LYS B O 1
ATOM 4850 N N . TYR B 1 300 ? 15.086 23.031 12.672 1 97.5 300 TYR B N 1
ATOM 4851 C CA . TYR B 1 300 ? 14.07 24.062 12.859 1 97.5 300 TYR B CA 1
ATOM 4852 C C . TYR B 1 300 ? 13.406 23.938 14.227 1 97.5 300 TYR B C 1
ATOM 4854 O O . TYR B 1 300 ? 13.312 24.906 14.977 1 97.5 300 TYR B O 1
ATOM 4862 N N . VAL B 1 301 ? 12.953 22.719 14.602 1 97.88 301 VAL B N 1
ATOM 4863 C CA . VAL B 1 301 ? 12.18 22.484 15.82 1 97.88 301 VAL B CA 1
ATOM 4864 C C . VAL B 1 301 ? 13.07 22.719 17.047 1 97.88 301 VAL B C 1
ATOM 4866 O O . VAL B 1 301 ? 12.609 23.25 18.062 1 97.88 301 VAL B O 1
ATOM 4869 N N . SER B 1 302 ? 14.297 22.391 16.953 1 96.56 302 SER B N 1
ATOM 4870 C CA . SER B 1 302 ? 15.227 22.547 18.062 1 96.56 302 SER B CA 1
ATOM 4871 C C . SER B 1 302 ? 15.484 24.031 18.375 1 96.56 302 SER B C 1
ATOM 4873 O O . SER B 1 302 ? 15.938 24.375 19.453 1 96.56 302 SER B O 1
ATOM 4875 N N . ASN B 1 303 ? 15.211 24.875 17.469 1 93.75 303 ASN B N 1
ATOM 4876 C CA . ASN B 1 303 ? 15.508 26.297 17.625 1 93.75 303 ASN B CA 1
ATOM 4877 C C . ASN B 1 303 ? 14.266 27.078 18.047 1 93.75 303 ASN B C 1
ATOM 4879 O O . ASN B 1 303 ? 14.305 28.312 18.156 1 93.75 303 ASN B O 1
ATOM 4883 N N . ILE B 1 304 ? 13.188 26.453 18.219 1 91.12 304 ILE B N 1
ATOM 4884 C CA . ILE B 1 304 ? 11.961 27.094 18.672 1 91.12 304 ILE B CA 1
ATOM 4885 C C . ILE B 1 304 ? 11.945 27.156 20.203 1 91.12 304 ILE B C 1
ATOM 4887 O O . ILE B 1 304 ? 12.312 26.203 20.875 1 91.12 304 ILE B O 1
#

Nearest PDB structures (foldseek):
  4rnc-assembly2_C-2  TM=8.987E-01  e=3.771E-20  Rhodococcus sp. ECU1013
  5h3h-assembly1_A  TM=8.678E-01  e=1.264E-19  Exiguobacterium antarcticum B7
  4lyd-assembly1_A-2  TM=8.127E-01  e=1.041E-16  Rhizorhabdus wittichii RW1
  7dq9-assembly3_C  TM=8.195E-01  e=6.785E-16  Alistipes shahii WAL 8301
  4q3l-assembly2_F  TM=7.612E-01  e=1.770E-13  unidentified

Sequence (608 aa):
MNLIKSILIFILACLNVSAVIAVKVPFDVYPPNDGTKSYYVKGENGVKIFVDEKGDPTKTTILFSSAFLHSRTTWDPQWFDPELNKKFHLVRYDYRGLGRSDKPDNENSYSYDINGEDLSAVIRKISSKKKKKIVLVGWSLGIPITLTFMKNHPDMKIDGFIAVCGPVNDTIINLVDPPLSNIIKKSYDKVFLGIDEFMKLFPFKPFSDELHAYLLGNAFTSTSGYRKTVTKPFNLDEFYSSLTIPTLHIIGEKDALLIMEHSLYFASLKKNSKTIIYKNIGHSPSWENTKEFNKDMMKYVSNIMNLIKSILIFILACLNVSAVIAVKVPFDVYPPNDGTKSYYVKGENGVKIFVDEKGDPTKTTILFSSAFLHSRTTWDPQWFDPELNKKFHLVRYDYRGLGRSDKPDNENSYSYDINGEDLSAVIRKISSKKKKKIVLVGWSLGIPITLTFMKNHPDMKIDGFIAVCGPVNDTIINLVDPPLSNIIKKSYDKVFLGIDEFMKLFPFKPFSDELHAYLLGNAFTSTSGYRKTVTKPFNLDEFYSSLTIPTLHIIGEKDALLIMEHSLYFASLKKNSKTIIYKNIGHSPSWENTKEFNKDMMKYVSNI

pLDDT: mean 89.9, std 16.76, range [24.92, 98.94]

InterPro domains:
  IPR000073 Alpha/beta hydrolase fold-1 [PF12697] (67-294)
  IPR029058 Alpha/Beta hydrolase fold [G3DSA:3.40.50.1820] (33-302)
  IPR029058 Alpha/Beta hydrolase fold [SSF53474] (30-301)
  IPR050266 AB hydrolase superfamily [PTHR43798] (53-301)

Secondary structure (DSSP, 8-state):
-----------------------EEEEESS---SS-EEEEEE-GGGPEEEEEEES-TTSPEEEEEPPTT--GGGGHHHHT-HHHHHHSEEEEEPPTTSTTS---S-GGGG-HHHHHHHHHHHHHHHHSSS---EEEEEETTHHHHHHHHHHH-TTS---EEEEES--SBSTTGGGGTTHHHHHTSSBHHHHHHHHHHHHHTS-SSPPPHHHHHHHHHHHHT--HHHHGGGGS--B-HHHHHH--S-EEEEEETT-SSS-HHHHHHHHHT-TTEEEEEETT--S-HHHHTHHHHHHHHHHHHHT-/-----------------------EEEEESS---SS-EEEEEE-GGGPEEEEEEES-TTSPEEEEEPPTT--GGGGHHHHT-HHHHHHSEEEEEPPTTSTTS---S-GGGG-HHHHHHHHHHHHHHHHSSS---EEEEEETTHHHHHHHHHHH-TTS---EEEEES--SBSTTGGGGTTHHHHHTSSBHHHHHHHHHHHHHTS-SSPPPHHHHHHHHHHHHT--HHHHGGGGS--B-HHHHHH--S-EEEEEETT-SSS-HHHHHHHHHT-TTEEEEEETT--S-HHHHTHHHHHHHHHHHHHT-